Protein AF-A0A931IAN7-F1 (afdb_monomer_lite)

Structure (mmCIF, N/CA/C/O backbone):
data_AF-A0A931IAN7-F1
#
_entry.id   AF-A0A931IAN7-F1
#
loop_
_atom_site.group_PDB
_atom_site.id
_atom_site.type_symbol
_atom_site.label_atom_id
_atom_site.label_alt_id
_atom_site.label_comp_id
_atom_site.label_asym_id
_atom_site.label_entity_id
_atom_site.label_seq_id
_atom_site.pdbx_PDB_ins_code
_atom_site.Cartn_x
_atom_site.Cartn_y
_atom_site.Cartn_z
_atom_site.occupancy
_atom_site.B_iso_or_equiv
_atom_site.auth_seq_id
_atom_site.auth_comp_id
_atom_site.auth_asym_id
_atom_site.auth_atom_id
_atom_site.pdbx_PDB_model_num
ATOM 1 N N . MET A 1 1 ? 4.088 -56.437 26.116 1.00 38.12 1 MET A N 1
ATOM 2 C CA . MET A 1 1 ? 3.609 -55.792 24.876 1.00 38.12 1 MET A CA 1
ATOM 3 C C . MET A 1 1 ? 4.595 -56.151 23.783 1.00 38.12 1 MET A C 1
ATOM 5 O O . MET A 1 1 ? 5.766 -55.823 23.924 1.00 38.12 1 MET A O 1
ATOM 9 N N . ASP A 1 2 ? 4.159 -56.918 22.788 1.00 39.41 2 ASP A N 1
ATOM 10 C CA . ASP A 1 2 ? 5.023 -57.488 21.751 1.00 39.41 2 ASP A CA 1
ATOM 11 C C . ASP A 1 2 ? 5.712 -56.397 20.916 1.00 39.41 2 ASP A C 1
ATOM 13 O O . ASP A 1 2 ? 5.072 -55.697 20.133 1.00 39.41 2 ASP A O 1
ATOM 17 N N . ALA A 1 3 ? 7.038 -56.281 21.035 1.00 48.66 3 ALA A N 1
ATOM 18 C CA . ALA A 1 3 ? 7.864 -55.353 20.252 1.00 48.66 3 ALA A CA 1
ATOM 19 C C . ALA A 1 3 ? 7.876 -55.657 18.735 1.00 48.66 3 ALA A C 1
ATOM 21 O O . ALA A 1 3 ? 8.486 -54.931 17.957 1.00 48.66 3 ALA A O 1
ATOM 22 N N . THR A 1 4 ? 7.206 -56.726 18.295 1.00 55.69 4 THR A N 1
ATOM 23 C CA . THR A 1 4 ? 7.176 -57.201 16.904 1.00 55.69 4 THR A CA 1
ATOM 24 C C . THR A 1 4 ? 6.082 -56.548 16.053 1.00 55.69 4 THR A C 1
ATOM 26 O O . THR A 1 4 ? 6.232 -56.478 14.834 1.00 55.69 4 THR A O 1
ATOM 29 N N . ALA A 1 5 ? 5.008 -56.040 16.667 1.00 59.16 5 ALA A N 1
ATOM 30 C CA . ALA A 1 5 ? 3.898 -55.390 15.968 1.00 59.16 5 ALA A CA 1
ATOM 31 C C . ALA A 1 5 ? 4.254 -54.038 15.295 1.00 59.16 5 ALA A C 1
ATOM 33 O O . ALA A 1 5 ? 3.902 -53.867 14.125 1.00 59.16 5 ALA A O 1
ATOM 34 N N . PRO A 1 6 ? 4.968 -53.088 15.944 1.00 66.81 6 PRO A N 1
ATOM 35 C CA . PRO A 1 6 ? 5.274 -51.789 15.328 1.00 66.81 6 PRO A CA 1
ATOM 36 C C . PRO A 1 6 ? 6.268 -51.899 14.162 1.00 66.81 6 PRO A C 1
ATOM 38 O O . PRO A 1 6 ? 6.141 -51.189 13.166 1.00 66.81 6 PRO A O 1
ATOM 41 N N . THR A 1 7 ? 7.218 -52.834 14.235 1.00 75.12 7 THR A N 1
ATOM 42 C CA . THR A 1 7 ? 8.197 -53.077 13.165 1.00 75.12 7 THR A CA 1
ATOM 43 C C . THR A 1 7 ? 7.536 -53.610 11.894 1.00 75.12 7 THR A C 1
ATOM 45 O O . THR A 1 7 ? 7.884 -53.180 10.796 1.00 75.12 7 THR A O 1
ATOM 48 N N . GLN A 1 8 ? 6.535 -54.488 12.027 1.00 78.12 8 GLN A N 1
ATOM 49 C CA . GLN A 1 8 ? 5.804 -55.032 10.879 1.00 78.12 8 GLN A CA 1
ATOM 50 C C . GLN A 1 8 ? 4.958 -53.977 10.161 1.00 78.12 8 GLN A C 1
ATOM 52 O O . GLN A 1 8 ? 4.818 -54.034 8.936 1.00 78.12 8 GLN A O 1
ATOM 57 N N . ASP A 1 9 ? 4.378 -53.025 10.898 1.00 78.75 9 ASP A N 1
ATOM 58 C CA . ASP A 1 9 ? 3.605 -51.944 10.286 1.00 78.75 9 ASP A CA 1
ATOM 59 C C . ASP A 1 9 ? 4.519 -50.937 9.577 1.00 78.75 9 ASP A C 1
ATOM 61 O O . ASP A 1 9 ? 4.280 -50.595 8.416 1.00 78.75 9 ASP A O 1
ATOM 65 N N . LEU A 1 10 ? 5.647 -50.579 10.203 1.00 82.00 10 LEU A N 1
ATOM 66 C CA . LEU A 1 10 ? 6.686 -49.776 9.558 1.00 82.00 10 LEU A CA 1
ATOM 67 C C . LEU A 1 10 ? 7.197 -50.453 8.275 1.00 82.00 10 LEU A C 1
ATOM 69 O O . LEU A 1 10 ? 7.267 -49.813 7.226 1.00 82.00 10 LEU A O 1
ATOM 73 N N . ALA A 1 11 ? 7.481 -51.759 8.310 1.00 83.19 11 ALA A N 1
ATOM 74 C CA . ALA A 1 11 ? 7.941 -52.504 7.138 1.00 83.19 11 ALA A CA 1
ATOM 75 C C . ALA A 1 11 ? 6.946 -52.427 5.965 1.00 83.19 11 ALA A C 1
ATOM 77 O O . ALA A 1 11 ? 7.348 -52.247 4.810 1.00 83.19 11 ALA A O 1
ATOM 78 N N . LYS A 1 12 ? 5.637 -52.496 6.247 1.00 83.56 12 LYS A N 1
ATOM 79 C CA . LYS A 1 12 ? 4.585 -52.316 5.234 1.00 83.56 12 LYS A CA 1
ATOM 80 C C . LYS A 1 12 ? 4.605 -50.909 4.651 1.00 83.56 12 LYS A C 1
ATOM 82 O O . LYS A 1 12 ? 4.611 -50.775 3.425 1.00 83.56 12 LYS A O 1
ATOM 87 N N . GLN A 1 13 ? 4.654 -49.881 5.493 1.00 84.12 13 GLN A N 1
ATOM 88 C CA . GLN A 1 13 ? 4.658 -48.483 5.054 1.00 84.12 13 GLN A CA 1
ATOM 89 C C . GLN A 1 13 ? 5.879 -48.159 4.182 1.00 84.12 13 GLN A C 1
ATOM 91 O O . GLN A 1 13 ? 5.727 -47.614 3.086 1.00 84.12 13 GLN A O 1
ATOM 96 N N . LEU A 1 14 ? 7.071 -48.583 4.609 1.00 86.12 14 LEU A N 1
ATOM 97 C CA . LEU A 1 14 ? 8.309 -48.410 3.847 1.00 86.12 14 LEU A CA 1
ATOM 98 C C . LEU A 1 14 ? 8.272 -49.171 2.514 1.00 86.12 14 LEU A C 1
ATOM 100 O O . LEU A 1 14 ? 8.625 -48.626 1.470 1.00 86.12 14 LEU A O 1
ATOM 104 N N . SER A 1 15 ? 7.773 -50.412 2.502 1.00 83.75 15 SER A N 1
ATOM 105 C CA . SER A 1 15 ? 7.652 -51.178 1.253 1.00 83.75 15 SER A CA 1
ATOM 106 C C . SER A 1 15 ? 6.743 -50.482 0.226 1.00 83.75 15 SER A C 1
ATOM 108 O O . SER A 1 15 ? 7.036 -50.486 -0.971 1.00 83.75 15 SER A O 1
ATOM 110 N N . LEU A 1 16 ? 5.670 -49.823 0.679 1.00 83.25 16 LEU A N 1
ATOM 111 C CA . LEU A 1 16 ? 4.754 -49.069 -0.178 1.00 83.25 16 LEU A CA 1
ATOM 112 C C . LEU A 1 16 ? 5.367 -47.760 -0.685 1.00 83.25 16 LEU A C 1
ATOM 114 O O . LEU A 1 16 ? 5.160 -47.421 -1.855 1.00 83.25 16 LEU A O 1
ATOM 118 N N . SER A 1 17 ? 6.112 -47.035 0.154 1.00 84.06 17 SER A N 1
ATOM 119 C CA . SER A 1 17 ? 6.773 -45.790 -0.254 1.00 84.06 17 SER A CA 1
ATOM 120 C C . SER A 1 17 ? 7.857 -46.055 -1.302 1.00 84.06 17 SER A C 1
ATOM 122 O O . SER A 1 17 ? 7.890 -45.371 -2.326 1.00 84.06 17 SER A O 1
ATOM 124 N N . PHE A 1 18 ? 8.648 -47.119 -1.135 1.00 85.00 18 PHE A N 1
ATOM 125 C CA . PHE A 1 18 ? 9.625 -47.585 -2.124 1.00 85.00 18 PHE A CA 1
ATOM 126 C C . PHE A 1 18 ? 8.971 -47.961 -3.462 1.00 85.00 18 PHE A C 1
ATOM 128 O O . PHE A 1 18 ? 9.390 -47.498 -4.526 1.00 85.00 18 PHE A O 1
ATOM 135 N N . LEU A 1 19 ? 7.875 -48.725 -3.428 1.00 80.94 19 LEU A N 1
ATOM 136 C CA . LEU A 1 19 ? 7.131 -49.087 -4.640 1.00 80.94 19 LEU A CA 1
ATOM 137 C C . LEU A 1 19 ? 6.570 -47.866 -5.377 1.00 80.94 19 LEU A C 1
ATOM 139 O O . LEU A 1 19 ? 6.664 -47.787 -6.602 1.00 80.94 19 LEU A O 1
ATOM 143 N N . ARG A 1 20 ? 5.991 -46.910 -4.645 1.00 77.56 20 ARG A N 1
ATOM 144 C CA . ARG A 1 20 ? 5.424 -45.685 -5.226 1.00 77.56 20 ARG A CA 1
ATOM 145 C C . ARG A 1 20 ? 6.496 -44.758 -5.786 1.00 77.56 20 ARG A C 1
ATOM 147 O O . ARG A 1 20 ? 6.299 -44.215 -6.869 1.00 77.56 20 ARG A O 1
ATOM 154 N N . ALA A 1 21 ? 7.631 -44.612 -5.105 1.00 78.56 21 ALA A N 1
ATOM 155 C CA . ALA A 1 21 ? 8.746 -43.797 -5.583 1.00 78.56 21 ALA A CA 1
ATOM 156 C C . ALA A 1 21 ? 9.279 -44.282 -6.944 1.00 78.56 21 ALA A C 1
ATOM 158 O O . ALA A 1 21 ? 9.679 -43.463 -7.778 1.00 78.56 21 ALA A O 1
ATOM 159 N N . LYS A 1 22 ? 9.214 -45.598 -7.188 1.00 74.31 22 LYS A N 1
ATOM 160 C CA . LYS A 1 22 ? 9.666 -46.249 -8.423 1.00 74.31 22 LYS A CA 1
ATOM 161 C C . LYS A 1 22 ? 8.703 -46.105 -9.611 1.00 74.31 22 LYS A C 1
ATOM 163 O O . LYS A 1 22 ? 9.139 -46.193 -10.753 1.00 74.31 22 LYS A O 1
ATOM 168 N N . LEU A 1 23 ? 7.408 -45.876 -9.375 1.00 68.62 23 LEU A N 1
ATOM 169 C CA . LEU A 1 23 ? 6.391 -45.778 -10.438 1.00 68.62 23 LEU A CA 1
ATOM 170 C C . LEU A 1 23 ? 6.457 -44.474 -11.261 1.00 68.62 23 LEU A C 1
ATOM 172 O O . LEU A 1 23 ? 5.717 -44.344 -12.232 1.00 68.62 23 LEU A O 1
ATOM 176 N N . TYR A 1 24 ? 7.341 -43.536 -10.911 1.00 59.25 24 TYR A N 1
ATOM 177 C CA . TYR A 1 24 ? 7.546 -42.272 -11.625 1.00 59.25 24 TYR A CA 1
ATOM 178 C C . TYR A 1 24 ? 8.883 -42.287 -12.391 1.00 59.25 24 TYR A C 1
ATOM 180 O O . TYR A 1 24 ? 9.931 -42.060 -11.772 1.00 59.25 24 TYR A O 1
ATOM 188 N N . PRO A 1 25 ? 8.880 -42.560 -13.710 1.00 49.19 25 PRO A N 1
ATOM 189 C CA . PRO A 1 25 ? 10.096 -42.598 -14.510 1.00 49.19 25 PRO A CA 1
ATOM 190 C C . PRO A 1 25 ? 10.537 -41.183 -14.912 1.00 49.19 25 PRO A C 1
ATOM 192 O O . PRO A 1 25 ? 9.844 -40.506 -15.664 1.00 49.19 25 PRO A O 1
ATOM 195 N N . GLU A 1 26 ? 11.722 -40.770 -14.465 1.00 48.47 26 GLU A N 1
ATOM 196 C CA . GLU A 1 26 ? 12.564 -39.842 -15.226 1.00 48.47 26 GLU A CA 1
ATOM 197 C C . GLU A 1 26 ? 13.870 -40.548 -15.593 1.00 48.47 26 GLU A C 1
ATOM 199 O O . GLU A 1 26 ? 14.367 -41.418 -14.874 1.00 48.47 26 GLU A O 1
ATOM 204 N N . SER A 1 27 ? 14.370 -40.203 -16.772 1.00 41.12 27 SER A N 1
ATOM 205 C CA . SER A 1 27 ? 15.482 -40.826 -17.472 1.00 41.12 27 SER A CA 1
ATOM 206 C C . SER A 1 27 ? 16.838 -40.377 -16.923 1.00 41.12 27 SER A C 1
ATOM 208 O O . SER A 1 27 ? 17.509 -39.587 -17.575 1.00 41.12 27 SER A O 1
ATOM 210 N N . ASP A 1 28 ? 17.263 -40.866 -15.758 1.00 42.56 28 ASP A N 1
ATOM 211 C CA . ASP A 1 28 ? 18.702 -41.041 -15.504 1.00 42.56 28 ASP A CA 1
ATOM 212 C C . ASP A 1 28 ? 18.965 -41.982 -14.320 1.00 42.56 28 ASP A C 1
ATOM 214 O O . ASP A 1 28 ? 18.619 -41.708 -13.171 1.00 42.56 28 ASP A O 1
ATOM 218 N N . SER A 1 29 ? 19.597 -43.119 -14.593 1.00 44.75 29 SER A N 1
ATOM 219 C CA . SER A 1 29 ? 19.848 -44.211 -13.646 1.00 44.75 29 SER A CA 1
ATOM 220 C C . SER A 1 29 ? 21.086 -43.973 -12.767 1.00 44.75 29 SER A C 1
ATOM 222 O O . SER A 1 29 ? 21.827 -44.914 -12.486 1.00 44.75 29 SER A O 1
ATOM 224 N N . ARG A 1 30 ? 21.368 -42.719 -12.388 1.00 45.50 30 ARG A N 1
ATOM 225 C CA . ARG A 1 30 ? 22.630 -42.337 -11.721 1.00 45.50 30 ARG A CA 1
ATOM 226 C C . ARG A 1 30 ? 22.516 -41.749 -10.313 1.00 45.50 30 ARG A C 1
ATOM 228 O O . ARG A 1 30 ? 23.548 -41.407 -9.751 1.00 45.50 30 ARG A O 1
ATOM 235 N N . HIS A 1 31 ? 21.333 -41.678 -9.699 1.00 58.44 31 HIS A N 1
ATOM 236 C CA . HIS A 1 31 ? 21.216 -41.117 -8.344 1.00 58.44 31 HIS A CA 1
ATOM 237 C C . HIS A 1 31 ? 20.296 -41.937 -7.422 1.00 58.44 31 HIS A C 1
ATOM 239 O O . HIS A 1 31 ? 19.105 -41.645 -7.301 1.00 58.44 31 HIS A O 1
ATOM 245 N N . ASP A 1 32 ? 20.861 -42.912 -6.701 1.00 59.34 32 ASP A N 1
ATOM 246 C CA . ASP A 1 32 ? 20.179 -43.626 -5.601 1.00 59.34 32 ASP A CA 1
ATOM 247 C C . ASP A 1 32 ? 19.646 -42.659 -4.520 1.00 59.34 32 ASP A C 1
ATOM 249 O O . ASP A 1 32 ? 18.599 -42.904 -3.919 1.00 59.34 32 ASP A O 1
ATOM 253 N N . GLU A 1 33 ? 20.306 -41.510 -4.326 1.00 60.59 33 GLU A N 1
ATOM 254 C CA . GLU A 1 33 ? 19.880 -40.444 -3.404 1.00 60.59 33 GLU A CA 1
ATOM 255 C C . GLU A 1 33 ? 18.512 -39.846 -3.791 1.00 60.59 33 GLU A C 1
ATOM 257 O O . GLU A 1 33 ? 17.641 -39.6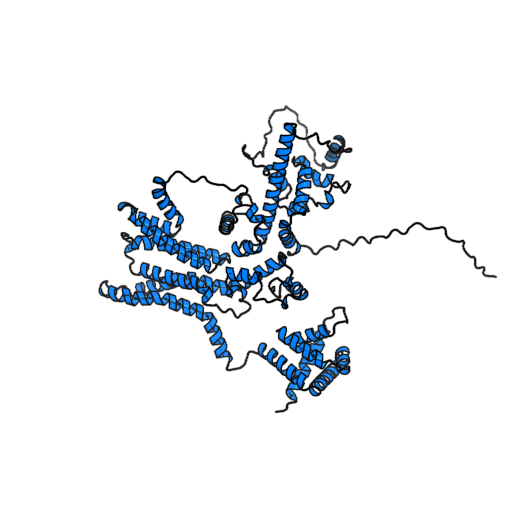30 -2.945 1.00 60.59 33 GLU A O 1
ATOM 262 N N . VAL A 1 34 ? 18.271 -39.640 -5.092 1.00 69.62 34 VAL A N 1
ATOM 263 C CA . VAL A 1 34 ? 17.024 -39.041 -5.602 1.00 69.62 34 VAL A CA 1
ATOM 264 C C . VAL A 1 34 ? 15.838 -39.984 -5.387 1.00 69.62 34 VAL A C 1
ATOM 266 O O . VAL A 1 34 ? 14.729 -39.540 -5.074 1.00 69.62 34 VAL A O 1
ATOM 269 N N . TYR A 1 35 ? 16.070 -41.292 -5.507 1.00 80.00 35 TYR A N 1
ATOM 270 C CA . TYR A 1 35 ? 15.060 -42.312 -5.246 1.00 80.00 35 TYR A CA 1
ATOM 271 C C . TYR A 1 35 ? 14.680 -42.381 -3.758 1.00 80.00 35 TYR A C 1
ATOM 273 O O . TYR A 1 35 ? 13.489 -42.340 -3.428 1.00 80.00 35 TYR A O 1
ATOM 281 N N . ARG A 1 36 ? 15.666 -42.428 -2.851 1.00 82.88 36 ARG A N 1
ATOM 282 C CA . ARG A 1 36 ? 15.417 -42.513 -1.400 1.00 82.88 36 ARG A CA 1
ATOM 283 C C . ARG A 1 36 ? 14.722 -41.264 -0.865 1.00 82.88 36 ARG A C 1
ATOM 285 O O . ARG A 1 36 ? 13.755 -41.391 -0.117 1.00 82.88 36 ARG A O 1
ATOM 292 N N . LEU A 1 37 ? 15.123 -40.074 -1.319 1.00 82.19 37 LEU A N 1
ATOM 293 C CA . LEU A 1 37 ? 14.473 -38.821 -0.925 1.00 82.19 37 LEU A CA 1
ATOM 294 C C . LEU A 1 37 ? 13.004 -38.780 -1.351 1.00 82.19 37 LEU A C 1
ATOM 296 O O . LEU A 1 37 ? 12.140 -38.294 -0.621 1.00 82.19 37 LEU A O 1
ATOM 300 N N . ARG A 1 38 ? 12.698 -39.309 -2.539 1.00 81.44 38 ARG A N 1
ATOM 301 C CA . ARG A 1 38 ? 11.323 -39.404 -3.032 1.00 81.44 38 ARG A CA 1
ATOM 302 C C . ARG A 1 38 ? 10.494 -40.364 -2.186 1.00 81.44 38 ARG A C 1
ATOM 304 O O . ARG A 1 38 ? 9.366 -40.029 -1.839 1.00 81.44 38 ARG A O 1
ATOM 311 N N . ALA A 1 39 ? 11.048 -41.523 -1.836 1.00 83.12 39 ALA A N 1
ATOM 312 C CA . ALA A 1 39 ? 10.390 -42.457 -0.927 1.00 83.12 39 ALA A CA 1
ATOM 313 C C . ALA A 1 39 ? 10.145 -41.825 0.454 1.00 83.12 39 ALA A C 1
ATOM 315 O O . ALA A 1 39 ? 9.067 -41.996 1.015 1.00 83.12 39 ALA A O 1
ATOM 316 N N . ALA A 1 40 ? 11.092 -41.034 0.964 1.00 84.69 40 ALA A N 1
ATOM 317 C CA . ALA A 1 40 ? 10.956 -40.340 2.241 1.00 84.69 40 ALA A CA 1
ATOM 318 C C . ALA A 1 40 ? 9.865 -39.253 2.212 1.00 84.69 40 ALA A C 1
ATOM 320 O O . ALA A 1 40 ? 9.052 -39.160 3.127 1.00 84.69 40 ALA A O 1
ATOM 321 N N . ARG A 1 41 ? 9.762 -38.489 1.116 1.00 82.00 41 ARG A N 1
ATOM 322 C CA . ARG A 1 41 ? 8.694 -37.490 0.902 1.00 82.00 41 ARG A CA 1
ATOM 323 C C . ARG A 1 41 ? 7.289 -38.080 0.783 1.00 82.00 41 ARG A C 1
ATOM 325 O O . ARG A 1 41 ? 6.313 -37.358 0.932 1.00 82.00 41 ARG A O 1
ATOM 332 N N . LEU A 1 42 ? 7.168 -39.376 0.500 1.00 82.25 42 LEU A N 1
ATOM 333 C CA . LEU A 1 42 ? 5.874 -40.063 0.520 1.00 82.25 42 LEU A CA 1
ATOM 334 C C . LEU A 1 42 ? 5.413 -40.413 1.942 1.00 82.25 42 LEU A C 1
ATOM 336 O O . LEU A 1 42 ? 4.265 -40.821 2.104 1.00 82.25 42 LEU A O 1
ATOM 340 N N . LEU A 1 43 ? 6.293 -40.278 2.940 1.00 79.75 43 LEU A N 1
ATOM 341 C CA . LEU A 1 43 ? 6.009 -40.563 4.347 1.00 79.75 43 LEU A CA 1
ATOM 342 C C . LEU A 1 43 ? 5.761 -39.297 5.175 1.00 79.75 43 LEU A C 1
ATOM 344 O O . LEU A 1 43 ? 5.145 -39.389 6.229 1.00 79.75 43 LEU A O 1
ATOM 348 N N . THR A 1 44 ? 6.229 -38.127 4.729 1.00 75.44 44 THR A N 1
ATOM 349 C CA . THR A 1 44 ? 6.076 -36.867 5.470 1.00 75.44 44 THR A CA 1
ATOM 350 C C . THR A 1 44 ? 6.021 -35.649 4.547 1.00 75.44 44 THR A C 1
ATOM 352 O O . THR A 1 44 ? 6.712 -35.591 3.529 1.00 75.44 44 THR A O 1
ATOM 355 N N . GLU A 1 45 ? 5.223 -34.647 4.929 1.00 60.19 45 GLU A N 1
ATOM 356 C CA . GLU A 1 45 ? 5.136 -33.353 4.237 1.00 60.19 45 GLU A CA 1
ATOM 357 C C . GLU A 1 45 ? 6.249 -32.366 4.641 1.00 60.19 45 GLU A C 1
ATOM 359 O O . GLU A 1 45 ? 6.435 -31.327 3.992 1.00 60.19 45 GLU A O 1
ATOM 364 N N . ASN A 1 46 ? 6.998 -32.683 5.704 1.00 73.38 46 ASN A N 1
ATOM 365 C CA . ASN A 1 46 ? 8.074 -31.856 6.234 1.00 73.38 46 ASN A CA 1
ATOM 366 C C . ASN A 1 46 ? 9.414 -32.221 5.574 1.00 73.38 46 ASN A C 1
ATOM 368 O O . ASN A 1 46 ? 9.985 -33.276 5.842 1.00 73.38 46 ASN A O 1
ATOM 372 N N . ASP A 1 47 ? 9.955 -31.326 4.738 1.00 73.56 47 ASP A N 1
ATOM 373 C CA . ASP A 1 47 ? 11.203 -31.565 3.992 1.00 73.56 47 ASP A CA 1
ATOM 374 C C . ASP A 1 47 ? 12.417 -31.851 4.904 1.00 73.56 47 ASP A C 1
ATOM 376 O O . ASP A 1 47 ? 13.320 -32.584 4.496 1.00 73.56 47 ASP A O 1
ATOM 380 N N . ARG A 1 48 ? 12.451 -31.321 6.139 1.00 73.12 48 ARG A N 1
ATOM 381 C CA . ARG A 1 48 ? 13.536 -31.613 7.098 1.00 73.12 48 ARG A CA 1
ATOM 382 C C . ARG A 1 48 ? 13.453 -33.051 7.604 1.00 73.12 48 ARG A C 1
ATOM 384 O O . ARG A 1 48 ? 14.465 -33.746 7.634 1.00 73.12 48 ARG A O 1
ATOM 391 N N . VAL A 1 49 ? 12.246 -33.508 7.935 1.00 79.31 49 VAL A N 1
ATOM 392 C CA . VAL A 1 49 ? 11.991 -34.890 8.369 1.00 79.31 49 VAL A CA 1
ATOM 393 C C . VAL A 1 49 ? 12.190 -35.855 7.198 1.00 79.31 49 VAL A C 1
ATOM 395 O O . VAL A 1 49 ? 12.811 -36.897 7.370 1.00 79.31 49 VAL A O 1
ATOM 398 N N . ALA A 1 50 ? 11.779 -35.481 5.982 1.00 79.06 50 ALA A N 1
ATOM 399 C CA . ALA A 1 50 ? 12.017 -36.279 4.780 1.00 79.06 50 ALA A CA 1
ATOM 400 C C . ALA A 1 50 ? 13.517 -36.475 4.503 1.00 79.06 50 ALA A C 1
ATOM 402 O O . ALA A 1 50 ? 13.929 -37.558 4.102 1.00 79.06 50 ALA A O 1
ATOM 403 N N . ARG A 1 51 ? 14.354 -35.454 4.735 1.00 78.88 51 ARG A N 1
ATOM 404 C CA . ARG A 1 51 ? 15.815 -35.589 4.626 1.00 78.88 51 ARG A CA 1
ATOM 405 C C . ARG A 1 51 ? 16.408 -36.460 5.733 1.00 78.88 51 ARG A C 1
ATOM 407 O O . ARG A 1 51 ? 17.268 -37.274 5.428 1.00 78.88 51 ARG A O 1
ATOM 414 N N . ALA A 1 52 ? 15.925 -36.350 6.971 1.00 84.19 52 ALA A N 1
ATOM 415 C CA . ALA A 1 52 ? 16.347 -37.248 8.049 1.00 84.19 52 ALA A CA 1
ATOM 416 C C . ALA A 1 52 ? 16.004 -38.714 7.725 1.00 84.19 52 ALA A C 1
ATOM 418 O O . ALA A 1 52 ? 16.862 -39.583 7.809 1.00 84.19 52 ALA A O 1
ATOM 419 N N . ILE A 1 53 ? 14.784 -38.974 7.242 1.00 86.25 53 ILE A N 1
ATOM 420 C CA . ILE A 1 53 ? 14.363 -40.309 6.794 1.00 86.25 53 ILE A CA 1
ATOM 421 C C . ILE A 1 53 ? 15.211 -40.791 5.604 1.00 86.25 53 ILE A C 1
ATOM 423 O O . ILE A 1 53 ? 15.529 -41.973 5.522 1.00 86.25 53 ILE A O 1
ATOM 427 N N . GLU A 1 54 ? 15.598 -39.908 4.678 1.00 88.75 54 GLU A N 1
ATOM 428 C CA . GLU A 1 54 ? 16.464 -40.274 3.548 1.00 88.75 54 GLU A CA 1
ATOM 429 C C . GLU A 1 54 ? 17.855 -40.737 3.992 1.00 88.75 54 GLU A C 1
ATOM 431 O O . GLU A 1 54 ? 18.358 -41.715 3.440 1.00 88.75 54 GLU A O 1
ATOM 436 N N . VAL A 1 55 ? 18.440 -40.094 5.006 1.00 86.94 55 VAL A N 1
ATOM 437 C CA . VAL A 1 55 ? 19.724 -40.510 5.595 1.00 86.94 55 VAL A CA 1
ATOM 438 C C . VAL A 1 55 ? 19.603 -41.903 6.214 1.00 86.94 55 VAL A C 1
ATOM 440 O O . VAL A 1 55 ? 20.408 -42.780 5.905 1.00 86.94 55 VAL A O 1
ATOM 443 N N . GLU A 1 56 ? 18.541 -42.146 6.986 1.00 88.88 56 GLU A N 1
ATOM 444 C CA . GLU A 1 56 ? 18.258 -43.462 7.578 1.00 88.88 56 GLU A CA 1
ATOM 445 C C . GLU A 1 56 ? 17.989 -44.536 6.508 1.00 88.88 56 GLU A C 1
ATOM 447 O O . GLU A 1 56 ? 18.405 -45.690 6.634 1.00 88.88 56 GLU A O 1
ATOM 452 N N . PHE A 1 57 ? 17.337 -44.177 5.395 1.00 87.88 57 PHE A N 1
ATOM 453 C CA . PHE A 1 57 ? 17.244 -45.063 4.233 1.00 87.88 57 PHE A CA 1
ATOM 454 C C . PHE A 1 57 ? 18.617 -45.325 3.630 1.00 87.88 57 PHE A C 1
ATOM 456 O O . PHE A 1 57 ? 18.893 -46.444 3.205 1.00 87.88 57 PHE A O 1
ATOM 463 N N . GLY A 1 58 ? 19.490 -44.325 3.587 1.00 83.06 58 GLY A N 1
ATOM 464 C CA . GLY A 1 58 ? 20.857 -44.503 3.130 1.00 83.06 58 GLY A CA 1
ATOM 465 C C . GLY A 1 58 ? 21.590 -45.580 3.908 1.00 83.06 58 GLY A C 1
ATOM 466 O O . GLY A 1 58 ? 22.167 -46.476 3.287 1.00 83.06 58 GLY A O 1
ATOM 467 N N . GLU A 1 59 ? 21.455 -45.562 5.232 1.00 83.56 59 GLU A N 1
ATOM 468 C CA . GLU A 1 59 ? 21.957 -46.631 6.083 1.00 83.56 59 GLU A CA 1
ATOM 469 C C . GLU A 1 59 ? 21.273 -47.954 5.754 1.00 83.56 59 GLU A C 1
ATOM 471 O O . GLU A 1 59 ? 21.969 -48.901 5.406 1.00 83.56 59 GLU A O 1
ATOM 476 N N . LEU A 1 60 ? 19.935 -48.033 5.749 1.00 83.94 60 LEU A N 1
ATOM 477 C CA . LEU A 1 60 ? 19.163 -49.260 5.477 1.00 83.94 60 LEU A CA 1
ATOM 478 C C . LEU A 1 60 ? 19.577 -49.977 4.171 1.00 83.94 60 LEU A C 1
ATOM 480 O O . LEU A 1 60 ? 19.645 -51.207 4.128 1.00 83.94 60 LEU A O 1
ATOM 484 N N . PHE A 1 61 ? 19.884 -49.216 3.117 1.00 82.44 61 PHE A N 1
ATOM 485 C CA . PHE A 1 61 ? 20.322 -49.737 1.816 1.00 82.44 61 PHE A CA 1
ATOM 486 C C . PHE A 1 61 ? 21.832 -50.024 1.733 1.00 82.44 61 PHE A C 1
ATOM 488 O O . PHE A 1 61 ? 22.279 -50.697 0.797 1.00 82.44 61 PHE A O 1
ATOM 495 N N . GLN A 1 62 ? 22.633 -49.550 2.689 1.00 82.00 62 GLN A N 1
ATOM 496 C CA . GLN A 1 62 ? 24.078 -49.760 2.718 1.00 82.00 62 GLN A CA 1
ATOM 497 C C . GLN A 1 62 ? 24.407 -51.249 2.897 1.00 82.00 62 GLN A C 1
ATOM 499 O O . GLN A 1 62 ? 23.957 -51.890 3.849 1.00 82.00 62 GLN A O 1
ATOM 504 N N . ASN A 1 63 ? 25.205 -51.802 1.978 1.00 70.00 63 ASN A N 1
ATOM 505 C CA . ASN A 1 63 ? 25.641 -53.207 1.946 1.00 70.00 63 ASN A CA 1
ATOM 506 C C . ASN A 1 63 ? 24.510 -54.256 1.864 1.00 70.00 63 ASN A C 1
ATOM 508 O O . ASN A 1 63 ? 24.758 -55.439 2.085 1.00 70.00 63 ASN A O 1
ATOM 512 N N . ASN A 1 64 ? 23.283 -53.858 1.505 1.00 80.94 64 ASN A N 1
ATOM 513 C CA . ASN A 1 64 ? 22.128 -54.755 1.423 1.00 80.94 64 ASN A CA 1
ATOM 514 C C . ASN A 1 64 ? 21.698 -54.999 -0.034 1.00 80.94 64 ASN A C 1
ATOM 516 O O . ASN A 1 64 ? 20.706 -54.459 -0.530 1.00 80.94 64 ASN A O 1
ATOM 520 N N . THR A 1 65 ? 22.475 -55.819 -0.746 1.00 76.50 65 THR A N 1
ATOM 521 C CA . THR A 1 65 ? 22.237 -56.159 -2.162 1.00 76.50 65 THR A CA 1
ATOM 522 C C . THR A 1 65 ? 20.893 -56.854 -2.387 1.00 76.50 65 THR A C 1
ATOM 524 O O . THR A 1 65 ? 20.256 -56.635 -3.419 1.00 76.50 65 THR A O 1
ATOM 527 N N . ALA A 1 66 ? 20.413 -57.626 -1.408 1.00 78.62 66 ALA A N 1
ATOM 528 C CA . ALA A 1 66 ? 19.103 -58.269 -1.452 1.00 78.62 66 ALA A CA 1
ATOM 529 C C . ALA A 1 66 ? 17.954 -57.244 -1.449 1.00 78.62 66 ALA A C 1
ATOM 531 O O . ALA A 1 66 ? 17.007 -57.382 -2.228 1.00 78.62 66 ALA A O 1
ATOM 532 N N . LEU A 1 67 ? 18.050 -56.184 -0.636 1.00 80.81 67 LEU A N 1
ATOM 533 C CA . LEU A 1 67 ? 17.053 -55.112 -0.602 1.00 80.81 67 LEU A CA 1
ATOM 534 C C . LEU A 1 67 ? 17.008 -54.349 -1.935 1.00 80.81 67 LEU A C 1
ATOM 536 O O . LEU A 1 67 ? 15.927 -54.198 -2.510 1.00 80.81 67 LEU A O 1
ATOM 540 N N . HIS A 1 68 ? 18.169 -53.976 -2.484 1.00 79.06 68 HIS A N 1
ATOM 541 C CA . HIS A 1 68 ? 18.283 -53.348 -3.811 1.00 79.06 68 HIS A CA 1
ATOM 542 C C . HIS A 1 68 ? 17.634 -54.191 -4.919 1.00 79.06 68 HIS A C 1
ATOM 544 O O . HIS A 1 68 ? 16.822 -53.697 -5.706 1.00 79.06 68 HIS A O 1
ATOM 550 N N . GLN A 1 69 ? 17.926 -55.493 -4.955 1.00 78.25 69 GLN A N 1
ATOM 551 C CA . GLN A 1 69 ? 17.339 -56.415 -5.932 1.00 78.25 69 GLN A CA 1
ATOM 552 C C . GLN A 1 69 ? 15.827 -56.593 -5.738 1.00 78.25 69 GLN A C 1
ATOM 554 O O . GLN A 1 69 ? 15.080 -56.657 -6.720 1.00 78.25 69 GLN A O 1
ATOM 559 N N . SER A 1 70 ? 15.351 -56.634 -4.492 1.00 79.81 70 SER A N 1
ATOM 560 C CA . SER A 1 70 ? 13.924 -56.778 -4.191 1.00 79.81 70 SER A CA 1
ATOM 561 C C . SER A 1 70 ? 13.112 -55.561 -4.651 1.00 79.81 70 SER A C 1
ATOM 563 O O . SER A 1 70 ? 12.087 -55.732 -5.308 1.00 79.81 70 SER A O 1
ATOM 565 N N . VAL A 1 71 ? 13.609 -54.335 -4.444 1.00 80.31 71 VAL A N 1
ATOM 566 C CA . VAL A 1 71 ? 12.995 -53.098 -4.964 1.00 80.31 71 VAL A CA 1
ATOM 567 C C . VAL A 1 71 ? 12.959 -53.118 -6.494 1.00 80.31 71 VAL A C 1
ATOM 569 O O . VAL A 1 71 ? 11.941 -52.787 -7.116 1.00 80.31 71 VAL A O 1
ATOM 572 N N . ASN A 1 72 ? 14.043 -53.569 -7.129 1.00 74.94 72 ASN A N 1
ATOM 573 C CA . ASN A 1 72 ? 14.150 -53.623 -8.585 1.00 74.94 72 ASN A CA 1
ATOM 574 C C . ASN A 1 72 ? 13.231 -54.671 -9.234 1.00 74.94 72 ASN A C 1
ATOM 576 O O . ASN A 1 72 ? 12.714 -54.426 -10.324 1.00 74.94 72 ASN A O 1
ATOM 580 N N . THR A 1 73 ? 12.914 -55.759 -8.536 1.00 74.31 73 THR A N 1
ATOM 581 C CA . THR A 1 73 ? 12.086 -56.864 -9.051 1.00 74.31 73 THR A CA 1
ATOM 582 C C . THR A 1 73 ? 10.617 -56.824 -8.602 1.00 74.31 73 THR A C 1
ATOM 584 O O . THR A 1 73 ? 9.804 -57.617 -9.081 1.00 74.31 73 THR A O 1
ATOM 587 N N . ALA A 1 74 ? 10.224 -55.875 -7.741 1.00 71.69 74 ALA A N 1
ATOM 588 C CA . ALA A 1 74 ? 8.883 -55.792 -7.146 1.00 71.69 74 ALA A CA 1
ATOM 589 C C . ALA A 1 74 ? 7.761 -55.260 -8.073 1.00 71.69 74 ALA A C 1
ATOM 591 O O . ALA A 1 74 ? 6.903 -54.477 -7.664 1.00 71.69 74 ALA A O 1
ATOM 592 N N . VAL A 1 75 ? 7.727 -55.714 -9.327 1.00 66.19 75 VAL A N 1
ATOM 593 C CA . VAL A 1 75 ? 6.641 -55.419 -10.281 1.00 66.19 75 VAL A CA 1
ATOM 594 C C . VAL A 1 75 ? 5.455 -56.382 -10.087 1.00 66.19 75 VAL A C 1
ATOM 596 O O . VAL A 1 75 ? 4.300 -55.982 -10.224 1.00 66.19 75 VAL A O 1
ATOM 599 N N . SER A 1 76 ? 5.714 -57.635 -9.688 1.00 72.62 76 SER A N 1
ATOM 600 C CA . SER A 1 76 ? 4.696 -58.683 -9.485 1.00 72.62 76 SER A CA 1
ATOM 601 C C . SER A 1 76 ? 4.217 -58.794 -8.027 1.00 72.62 76 SER A C 1
ATOM 603 O O . SER A 1 76 ? 4.917 -58.385 -7.099 1.00 72.62 76 SER A O 1
ATOM 605 N N . ARG A 1 77 ? 3.042 -59.407 -7.785 1.00 69.94 77 ARG A N 1
ATOM 606 C CA . ARG A 1 77 ? 2.540 -59.682 -6.415 1.00 69.94 77 ARG A CA 1
ATOM 607 C C . ARG A 1 77 ? 3.537 -60.501 -5.579 1.00 69.94 77 ARG A C 1
ATOM 609 O O . ARG A 1 77 ? 3.726 -60.202 -4.404 1.00 69.94 77 ARG A O 1
ATOM 616 N N . CYS A 1 78 ? 4.204 -61.483 -6.191 1.00 75.00 78 CYS A N 1
ATOM 617 C CA . CYS A 1 78 ? 5.261 -62.266 -5.543 1.00 75.00 78 CYS A CA 1
ATOM 618 C C . CYS A 1 78 ? 6.474 -61.387 -5.182 1.00 75.00 78 CYS A C 1
ATOM 620 O O . CYS A 1 78 ? 6.988 -61.478 -4.069 1.00 75.00 78 CYS A O 1
ATOM 622 N N . GLY A 1 79 ? 6.874 -60.470 -6.072 1.00 76.94 79 GLY A N 1
ATOM 623 C CA . GLY A 1 79 ? 7.958 -59.516 -5.821 1.00 76.94 79 GLY A CA 1
ATOM 624 C C . GLY A 1 79 ? 7.659 -58.528 -4.688 1.00 76.94 79 GLY A C 1
ATOM 625 O O . GLY A 1 79 ? 8.537 -58.244 -3.881 1.00 76.94 79 GLY A O 1
ATOM 626 N N . ARG A 1 80 ? 6.408 -58.063 -4.554 1.00 80.69 80 ARG A N 1
ATOM 627 C CA . ARG A 1 80 ? 5.994 -57.186 -3.439 1.00 80.69 80 ARG A CA 1
ATOM 628 C C . ARG A 1 80 ? 6.064 -57.883 -2.080 1.00 80.69 80 ARG A C 1
ATOM 630 O O . ARG A 1 80 ? 6.477 -57.264 -1.106 1.00 80.69 80 ARG A O 1
ATOM 637 N N . ARG A 1 81 ? 5.697 -59.168 -2.016 1.00 80.50 81 ARG A N 1
ATOM 638 C CA . ARG A 1 81 ? 5.816 -59.966 -0.786 1.00 80.50 81 ARG A CA 1
ATOM 639 C C . ARG A 1 81 ? 7.281 -60.170 -0.393 1.00 80.50 81 ARG A C 1
ATOM 641 O O . ARG A 1 81 ? 7.623 -59.956 0.762 1.00 80.50 81 ARG A O 1
ATOM 648 N N . LYS A 1 82 ? 8.146 -60.481 -1.366 1.00 82.88 82 LYS A N 1
ATOM 649 C CA . LYS A 1 82 ? 9.599 -60.576 -1.145 1.00 82.88 82 LYS A CA 1
ATOM 650 C C . LYS A 1 82 ? 10.202 -59.253 -0.666 1.00 82.88 82 LYS A C 1
ATOM 652 O O . LYS A 1 82 ? 11.017 -59.268 0.244 1.00 82.88 82 LYS A O 1
ATOM 657 N N . LEU A 1 83 ? 9.776 -58.117 -1.228 1.00 84.81 83 LEU A N 1
ATOM 658 C CA . LEU A 1 83 ? 10.206 -56.791 -0.772 1.00 84.81 83 LEU A CA 1
ATOM 659 C C . LEU A 1 83 ? 9.818 -56.542 0.691 1.00 84.81 83 LEU A C 1
ATOM 661 O O . LEU A 1 83 ? 10.658 -56.108 1.469 1.00 84.81 83 LEU A O 1
ATOM 665 N N . LEU A 1 84 ? 8.576 -56.847 1.077 1.00 86.38 84 LEU A N 1
ATOM 666 C CA . LEU A 1 84 ? 8.124 -56.702 2.462 1.00 86.38 84 LEU A CA 1
ATOM 667 C C . LEU A 1 84 ? 8.949 -57.567 3.428 1.00 86.38 84 LEU A C 1
ATOM 669 O O . LEU A 1 84 ? 9.390 -57.074 4.461 1.00 86.38 84 LEU A O 1
ATOM 673 N N . GLU A 1 85 ? 9.188 -58.832 3.077 1.00 83.94 85 GLU A N 1
ATOM 674 C CA . GLU A 1 85 ? 10.000 -59.757 3.881 1.00 83.94 85 GLU A CA 1
ATOM 675 C C . GLU A 1 85 ? 11.465 -59.291 3.986 1.00 83.94 85 GLU A C 1
ATOM 677 O O . GLU A 1 85 ? 12.067 -59.382 5.056 1.00 83.94 85 GLU A O 1
ATOM 682 N N . CYS A 1 86 ? 12.035 -58.741 2.908 1.00 85.00 86 CYS A N 1
ATOM 683 C CA . CYS A 1 86 ? 13.376 -58.153 2.915 1.00 85.00 86 CYS A CA 1
ATOM 684 C C . CYS A 1 86 ? 13.456 -56.886 3.776 1.00 85.00 86 CYS A C 1
ATOM 686 O O . CYS A 1 86 ? 14.427 -56.729 4.513 1.00 85.00 86 CYS A O 1
ATOM 688 N N . VAL A 1 87 ? 12.458 -55.998 3.712 1.00 85.38 87 VAL A N 1
ATOM 689 C CA . VAL A 1 87 ? 12.404 -54.782 4.540 1.00 85.38 87 VAL A CA 1
ATOM 690 C C . VAL A 1 87 ? 12.245 -55.143 6.019 1.00 85.38 87 VAL A C 1
ATOM 692 O O . VAL A 1 87 ? 13.008 -54.636 6.833 1.00 85.38 87 VAL A O 1
ATOM 695 N N . ASP A 1 88 ? 11.332 -56.057 6.368 1.00 86.50 88 ASP A N 1
ATOM 696 C CA . ASP A 1 88 ? 11.134 -56.502 7.759 1.00 86.50 88 ASP A CA 1
ATOM 697 C C . ASP A 1 88 ? 12.409 -57.131 8.334 1.00 86.50 88 ASP A C 1
ATOM 699 O O . ASP A 1 88 ? 12.828 -56.789 9.438 1.00 86.50 88 ASP A O 1
ATOM 703 N N . ARG A 1 89 ? 13.088 -57.990 7.559 1.00 84.81 89 ARG A N 1
ATOM 704 C CA . ARG A 1 89 ? 14.376 -58.569 7.966 1.00 84.81 89 ARG A CA 1
ATOM 705 C C . ARG A 1 89 ? 15.447 -57.494 8.161 1.00 84.81 89 ARG A C 1
ATOM 707 O O . ARG A 1 89 ? 16.107 -57.481 9.191 1.00 84.81 89 ARG A O 1
ATOM 714 N N . SER A 1 90 ? 15.556 -56.548 7.228 1.00 84.50 90 SER A N 1
ATOM 715 C CA . SER A 1 90 ? 16.554 -55.468 7.294 1.00 84.50 90 SER A CA 1
ATOM 716 C C . SER A 1 90 ? 16.338 -54.533 8.490 1.00 84.50 90 SER A C 1
ATOM 718 O O . SER A 1 90 ? 17.307 -54.046 9.067 1.00 84.50 90 SER A O 1
ATOM 720 N N . LEU A 1 91 ? 15.081 -54.296 8.881 1.00 84.94 91 LEU A N 1
ATOM 721 C CA . LEU A 1 91 ? 14.740 -53.523 10.079 1.00 84.94 91 LEU A CA 1
ATOM 722 C C . LEU A 1 91 ? 15.076 -54.285 11.370 1.00 84.94 91 LEU A C 1
ATOM 724 O O . LEU A 1 91 ? 15.528 -53.671 12.333 1.00 84.94 91 LEU A O 1
ATOM 728 N N . ARG A 1 92 ? 14.901 -55.614 11.395 1.00 83.00 92 ARG A N 1
ATOM 729 C CA . ARG A 1 92 ? 15.295 -56.453 12.544 1.00 83.00 92 ARG A CA 1
ATOM 730 C C . ARG A 1 92 ? 16.809 -56.536 12.712 1.00 83.00 92 ARG A C 1
ATOM 732 O O . ARG A 1 92 ? 17.288 -56.494 13.841 1.00 83.00 92 ARG A O 1
ATOM 739 N N . ASP A 1 93 ? 17.546 -56.611 11.607 1.00 84.56 93 ASP A N 1
ATOM 740 C CA . ASP A 1 93 ? 19.011 -56.686 11.617 1.00 84.56 93 ASP A CA 1
ATOM 741 C C . ASP A 1 93 ? 19.660 -55.364 12.079 1.00 84.56 93 ASP A C 1
ATOM 743 O O . ASP A 1 93 ? 20.817 -55.354 12.501 1.00 84.56 93 ASP A O 1
ATOM 747 N N . ARG A 1 94 ? 18.927 -54.238 12.024 1.00 85.06 94 ARG A N 1
ATOM 748 C CA . ARG A 1 94 ? 19.402 -52.899 12.418 1.00 85.06 94 ARG A CA 1
ATOM 749 C C . ARG A 1 94 ? 18.432 -52.195 13.374 1.00 85.06 94 ARG A C 1
ATOM 751 O O . ARG A 1 94 ? 17.662 -51.326 12.953 1.00 85.06 94 ARG A O 1
ATOM 758 N N . PRO A 1 95 ? 18.498 -52.503 14.681 1.00 80.56 95 PRO A N 1
ATOM 759 C CA . PRO A 1 95 ? 17.546 -51.979 15.660 1.00 80.56 95 PRO A CA 1
ATOM 760 C C . PRO A 1 95 ? 17.624 -50.453 15.830 1.00 80.56 95 PRO A C 1
ATOM 762 O O . PRO A 1 95 ? 16.598 -49.822 16.069 1.00 80.56 95 PRO A O 1
ATOM 765 N N . HIS A 1 96 ? 18.804 -49.843 15.660 1.00 81.00 96 HIS A N 1
ATOM 766 C CA . HIS A 1 96 ? 18.986 -48.390 15.788 1.00 81.00 96 HIS A CA 1
ATOM 767 C C . HIS A 1 96 ? 18.314 -47.609 14.650 1.00 81.00 96 HIS A C 1
ATOM 769 O O . HIS A 1 96 ? 17.500 -46.731 14.922 1.00 81.00 96 HIS A O 1
ATOM 775 N N . THR A 1 97 ? 18.560 -47.994 13.394 1.00 83.81 97 THR A N 1
ATOM 776 C CA . THR A 1 97 ? 17.883 -47.429 12.213 1.00 83.81 97 THR A CA 1
ATOM 777 C C . THR A 1 97 ? 16.370 -47.667 12.286 1.00 83.81 97 THR A C 1
ATOM 779 O O . THR A 1 97 ? 15.577 -46.790 11.956 1.00 83.81 97 THR A O 1
ATOM 782 N N . CYS A 1 98 ? 15.932 -48.836 12.778 1.00 82.44 98 CYS A N 1
ATOM 783 C CA . CYS A 1 98 ? 14.511 -49.108 12.997 1.00 82.44 98 CYS A CA 1
ATOM 784 C C . CYS A 1 98 ? 13.893 -48.161 14.038 1.00 82.44 98 CYS A C 1
ATOM 786 O O . CYS A 1 98 ? 12.797 -47.654 13.813 1.00 82.44 98 CYS A O 1
ATOM 788 N N . ALA A 1 99 ? 14.572 -47.904 15.159 1.00 80.81 99 ALA A N 1
ATOM 789 C CA . ALA A 1 99 ? 14.090 -46.988 16.192 1.00 80.81 99 ALA A CA 1
ATOM 790 C C . ALA A 1 99 ? 14.046 -45.531 15.699 1.00 80.81 99 ALA A C 1
ATOM 792 O O . ALA A 1 99 ? 13.058 -44.838 15.942 1.00 80.81 99 ALA A O 1
ATOM 793 N N . ALA A 1 100 ? 15.065 -45.087 14.956 1.00 82.62 100 ALA A N 1
ATOM 794 C CA . ALA A 1 100 ? 15.103 -43.762 14.340 1.00 82.62 100 ALA A CA 1
ATOM 795 C C . ALA A 1 100 ? 13.987 -43.586 13.300 1.00 82.62 100 ALA A C 1
ATOM 797 O O . ALA A 1 100 ? 13.235 -42.614 13.357 1.00 82.62 100 ALA A O 1
ATOM 798 N N . LEU A 1 101 ? 13.801 -44.559 12.401 1.00 84.06 101 LEU A N 1
ATOM 799 C CA . LEU A 1 101 ? 12.711 -44.538 11.426 1.00 84.06 101 LEU A CA 1
ATOM 800 C C . LEU A 1 101 ? 11.337 -44.594 12.096 1.00 84.06 101 LEU A C 1
ATOM 802 O O . LEU A 1 101 ? 10.444 -43.875 11.658 1.00 84.06 101 LEU A O 1
ATOM 806 N N . LEU A 1 102 ? 11.155 -45.380 13.161 1.00 83.69 102 LEU A N 1
ATOM 807 C CA . LEU A 1 102 ? 9.917 -45.376 13.947 1.00 83.69 102 LEU A CA 1
ATOM 808 C C . LEU A 1 102 ? 9.654 -43.996 14.557 1.00 83.69 102 LEU A C 1
ATOM 810 O O . LEU A 1 102 ? 8.553 -43.488 14.398 1.00 83.69 102 LEU A O 1
ATOM 814 N N . ALA A 1 103 ? 10.649 -43.355 15.174 1.00 80.88 103 ALA A N 1
ATOM 815 C CA . ALA A 1 103 ? 10.486 -42.024 15.759 1.00 80.88 103 ALA A CA 1
ATOM 816 C C . ALA A 1 103 ? 10.171 -40.952 14.698 1.00 80.88 103 ALA A C 1
ATOM 818 O O . ALA A 1 103 ? 9.262 -40.141 14.877 1.00 80.88 103 ALA A O 1
ATOM 819 N N . LEU A 1 104 ? 10.878 -40.974 13.565 1.00 81.31 104 LEU A N 1
ATOM 820 C CA . LEU A 1 104 ? 10.693 -40.015 12.472 1.00 81.31 104 LEU A CA 1
ATOM 821 C C . LEU A 1 104 ? 9.356 -40.206 11.744 1.00 81.31 104 LEU A C 1
ATOM 823 O O . LEU A 1 104 ? 8.727 -39.227 11.349 1.00 81.31 104 LEU A O 1
ATOM 827 N N . THR A 1 105 ? 8.904 -41.451 11.575 1.00 76.12 105 THR A N 1
ATOM 828 C CA . THR A 1 105 ? 7.622 -41.752 10.918 1.00 76.12 105 THR A CA 1
ATOM 829 C C . THR A 1 105 ? 6.433 -41.615 11.864 1.00 76.12 105 THR A C 1
ATOM 831 O O . THR A 1 105 ? 5.391 -41.147 11.424 1.00 76.12 105 THR A O 1
ATOM 834 N N . GLN A 1 106 ? 6.575 -41.913 13.160 1.00 70.31 106 GLN A N 1
ATOM 835 C CA . GLN A 1 106 ? 5.545 -41.621 14.165 1.00 70.31 106 GLN A CA 1
ATOM 836 C C . GLN A 1 106 ? 5.369 -40.115 14.357 1.00 70.31 106 GLN A C 1
ATOM 838 O O . GLN A 1 106 ? 4.242 -39.642 14.307 1.00 70.31 106 GLN A O 1
ATOM 843 N N . SER A 1 107 ? 6.458 -39.342 14.446 1.00 56.59 107 SER A N 1
ATOM 844 C CA . SER A 1 107 ? 6.374 -37.874 14.468 1.00 56.59 107 SER A CA 1
ATOM 845 C C . SER A 1 107 ? 5.757 -37.304 13.184 1.00 56.59 107 SER A C 1
ATOM 847 O O . SER A 1 107 ? 5.068 -36.292 13.247 1.00 56.59 107 SER A O 1
ATOM 849 N N . ALA A 1 108 ? 5.973 -37.940 12.027 1.00 50.00 108 ALA A N 1
ATOM 850 C CA . ALA A 1 108 ? 5.324 -37.554 10.774 1.00 50.00 108 ALA A CA 1
ATOM 851 C C . ALA A 1 108 ? 3.837 -37.954 10.703 1.00 50.00 108 ALA A C 1
ATOM 853 O O . ALA A 1 108 ? 3.074 -37.322 9.976 1.00 50.00 108 ALA A O 1
ATOM 854 N N . LEU A 1 109 ? 3.429 -38.996 11.436 1.00 45.16 109 LEU A N 1
ATOM 855 C CA . LEU A 1 109 ? 2.039 -39.440 11.549 1.00 45.16 109 LEU A CA 1
ATOM 856 C C . LEU A 1 109 ? 1.259 -38.630 12.592 1.00 45.16 109 LEU A C 1
ATOM 858 O O . LEU A 1 109 ? 0.074 -38.396 12.370 1.00 45.16 109 LEU A O 1
ATOM 862 N N . ASP A 1 110 ? 1.901 -38.146 13.657 1.00 44.00 110 ASP A N 1
ATOM 863 C CA . ASP A 1 110 ? 1.293 -37.223 14.629 1.00 44.00 110 ASP A CA 1
ATOM 864 C C . ASP A 1 110 ? 0.983 -35.850 14.007 1.00 44.00 110 ASP A C 1
ATOM 866 O O . ASP A 1 110 ? -0.046 -35.261 14.327 1.00 44.00 110 ASP A O 1
ATOM 870 N N . ASP A 1 111 ? 1.773 -35.389 13.028 1.00 44.19 111 ASP A N 1
ATOM 871 C CA . ASP A 1 111 ? 1.438 -34.210 12.203 1.00 44.19 111 ASP A CA 1
ATOM 872 C C . ASP A 1 111 ? 0.231 -34.460 11.260 1.00 44.19 111 ASP A C 1
ATOM 874 O O . ASP A 1 111 ? -0.349 -33.521 10.717 1.00 44.19 111 ASP A O 1
ATOM 878 N N . GLY A 1 112 ? -0.165 -35.724 11.046 1.00 43.38 112 GLY A N 1
ATOM 879 C CA . GLY A 1 112 ? -1.253 -36.132 10.142 1.00 43.38 112 GLY A CA 1
ATOM 880 C C . GLY A 1 112 ? -2.487 -36.745 10.820 1.00 43.38 112 GLY A C 1
ATOM 881 O O . GLY A 1 112 ? -3.495 -36.984 10.150 1.00 43.38 112 GLY A O 1
ATOM 882 N N . ARG A 1 113 ? -2.437 -37.009 12.131 1.00 35.59 113 ARG A N 1
ATOM 883 C CA . ARG A 1 113 ? -3.528 -37.576 12.941 1.00 35.59 113 ARG A CA 1
ATOM 884 C C . ARG A 1 113 ? -3.735 -36.759 14.218 1.00 35.59 113 ARG A C 1
ATOM 886 O O . ARG A 1 113 ? -3.740 -37.278 15.329 1.00 35.59 113 ARG A O 1
ATOM 893 N N . GLU A 1 114 ? -4.012 -35.470 14.051 1.00 35.84 114 GLU A N 1
ATOM 894 C CA . GLU A 1 114 ? -4.791 -34.747 15.054 1.00 35.84 114 GLU A CA 1
ATOM 895 C C . GLU A 1 114 ? -6.213 -35.325 15.098 1.00 35.84 114 GLU A C 1
ATOM 897 O O . GLU A 1 114 ? -7.043 -35.071 14.224 1.00 35.84 114 GLU A O 1
ATOM 902 N N . GLY A 1 115 ? -6.475 -36.128 16.128 1.00 33.03 115 GLY A N 1
ATOM 903 C CA . GLY A 1 115 ? -7.819 -36.526 16.527 1.00 33.03 115 GLY A CA 1
ATOM 904 C C . GLY A 1 115 ? -7.865 -37.856 17.271 1.00 33.03 115 GLY A C 1
ATOM 905 O O . GLY A 1 115 ? -8.139 -38.871 16.641 1.00 33.03 115 GLY A O 1
ATOM 906 N N . ASP A 1 116 ? -7.670 -37.840 18.596 1.00 31.64 116 ASP A N 1
ATOM 907 C CA . ASP A 1 116 ? -8.780 -38.191 19.496 1.00 31.64 116 ASP A CA 1
ATOM 908 C C . ASP A 1 116 ? -8.587 -37.701 20.952 1.00 31.64 116 ASP A C 1
ATOM 910 O O . ASP A 1 116 ? -7.512 -37.812 21.538 1.00 31.64 116 ASP A O 1
ATOM 914 N N . GLY A 1 117 ? -9.671 -37.132 21.486 1.00 34.47 117 GLY A N 1
ATOM 915 C CA . GLY A 1 117 ? -10.066 -36.957 22.892 1.00 34.47 117 GLY A CA 1
ATOM 916 C C . GLY A 1 117 ? -9.055 -36.540 23.969 1.00 34.47 117 GLY A C 1
ATOM 917 O O . GLY A 1 117 ? -8.527 -37.399 24.665 1.00 34.47 117 GLY A O 1
ATOM 918 N N . ASN A 1 118 ? -8.916 -35.223 24.201 1.00 35.12 118 ASN A N 1
ATOM 919 C CA . ASN A 1 118 ? -8.765 -34.536 25.517 1.00 35.12 118 ASN A CA 1
ATOM 920 C C . ASN A 1 118 ? -7.685 -33.444 25.590 1.00 35.12 118 ASN A C 1
ATOM 922 O O . ASN A 1 118 ? -7.765 -32.578 26.457 1.00 35.12 118 ASN A O 1
ATOM 926 N N . VAL A 1 119 ? -6.717 -33.400 24.671 1.00 39.25 119 VAL A N 1
ATOM 927 C CA . VAL A 1 119 ? -5.734 -32.287 24.602 1.00 39.25 119 VAL A CA 1
ATOM 928 C C . VAL A 1 119 ? -6.096 -31.267 23.508 1.00 39.25 119 VAL A C 1
ATOM 930 O O . VAL A 1 119 ? -5.672 -30.112 23.560 1.00 39.25 119 VAL A O 1
ATOM 933 N N . ALA A 1 120 ? -6.955 -31.654 22.559 1.00 37.88 120 ALA A N 1
ATOM 934 C CA . ALA A 1 120 ? -7.415 -30.797 21.467 1.00 37.88 120 ALA A CA 1
ATOM 935 C C . ALA A 1 120 ? -8.338 -29.659 21.930 1.00 37.88 120 ALA A C 1
ATOM 937 O O . ALA A 1 120 ? -8.226 -28.567 21.390 1.00 37.88 120 ALA A O 1
ATOM 938 N N . GLU A 1 121 ? -9.179 -29.849 22.954 1.00 39.06 121 GLU A N 1
ATOM 939 C CA . GLU A 1 121 ? -10.049 -28.765 23.443 1.00 39.06 121 GLU A CA 1
ATOM 940 C C . GLU A 1 121 ? -9.247 -27.600 24.030 1.00 39.06 121 GLU A C 1
ATOM 942 O O . GLU A 1 121 ? -9.592 -26.444 23.798 1.00 39.06 121 GLU A O 1
ATOM 947 N N . SER A 1 122 ? -8.138 -27.867 24.728 1.00 41.16 122 SER A N 1
ATOM 948 C CA . SER A 1 122 ? -7.320 -26.792 25.302 1.00 41.16 122 SER A CA 1
ATOM 949 C C . SER A 1 122 ? -6.489 -26.065 24.242 1.00 41.16 122 SER A C 1
ATOM 951 O O . SER A 1 122 ? -6.347 -24.847 24.331 1.00 41.16 122 SER A O 1
ATOM 953 N N . ARG A 1 123 ? -6.002 -26.762 23.200 1.00 44.00 123 ARG A N 1
ATOM 954 C CA . ARG A 1 123 ? -5.287 -26.141 22.069 1.00 44.00 123 ARG A CA 1
ATOM 955 C C . ARG A 1 123 ? -6.221 -25.418 21.105 1.00 44.00 123 ARG A C 1
ATOM 957 O O . ARG A 1 123 ? -5.934 -24.274 20.776 1.00 44.00 123 ARG A O 1
ATOM 964 N N . SER A 1 124 ? -7.368 -25.992 20.741 1.00 49.97 124 SER A N 1
ATOM 965 C CA . SER A 1 124 ? -8.360 -25.325 19.890 1.00 49.97 124 SER A CA 1
ATOM 966 C C . SER A 1 124 ? -8.976 -24.124 20.596 1.00 49.97 124 SER A C 1
ATOM 968 O O . SER A 1 124 ? -9.198 -23.095 19.962 1.00 49.97 124 SER A O 1
ATOM 970 N N . PHE A 1 125 ? -9.215 -24.218 21.911 1.00 44.94 125 PHE A N 1
ATOM 971 C CA . PHE A 1 125 ? -9.648 -23.080 22.711 1.00 44.94 125 PHE A CA 1
ATOM 972 C C . PHE A 1 125 ? -8.538 -22.043 22.833 1.00 44.94 125 PHE A C 1
ATOM 974 O O . PHE A 1 125 ? -8.812 -20.882 22.583 1.00 44.94 125 PHE A O 1
ATOM 981 N N . ALA A 1 126 ? -7.288 -22.415 23.126 1.00 46.19 126 ALA A N 1
ATOM 982 C CA . ALA A 1 126 ? -6.173 -21.466 23.207 1.00 46.19 126 ALA A CA 1
ATOM 983 C C . ALA A 1 126 ? -5.844 -20.799 21.858 1.00 46.19 126 ALA A C 1
ATOM 985 O O . ALA A 1 126 ? -5.466 -19.628 21.830 1.00 46.19 126 ALA A O 1
ATOM 986 N N . GLU A 1 127 ? -6.014 -21.496 20.736 1.00 49.12 127 GLU A N 1
ATOM 987 C CA . GLU A 1 127 ? -5.853 -20.962 19.379 1.00 49.12 127 GLU A CA 1
ATOM 988 C C . GLU A 1 127 ? -7.031 -20.085 18.961 1.00 49.12 127 GLU A C 1
ATOM 990 O O . GLU A 1 127 ? -6.830 -19.010 18.389 1.00 49.12 127 GLU A O 1
ATOM 995 N N . TRP A 1 128 ? -8.258 -20.488 19.298 1.00 52.72 128 TRP A N 1
ATOM 996 C CA . TRP A 1 128 ? -9.450 -19.651 19.174 1.00 52.72 128 TRP A CA 1
ATOM 997 C C . TRP A 1 128 ? -9.327 -18.387 20.037 1.00 52.72 128 TRP A C 1
ATOM 999 O O . TRP A 1 128 ? -9.602 -17.286 19.558 1.00 52.72 128 TRP A O 1
ATOM 1009 N N . LEU A 1 129 ? -8.815 -18.517 21.264 1.00 49.94 129 LEU A N 1
ATOM 1010 C CA . LEU A 1 129 ? -8.543 -17.413 22.176 1.00 49.94 129 LEU A CA 1
ATOM 1011 C C . LEU A 1 129 ? -7.457 -16.515 21.582 1.00 49.94 129 LEU A C 1
ATOM 1013 O O . LEU A 1 129 ? -7.710 -15.334 21.413 1.00 49.94 129 LEU A O 1
ATOM 1017 N N . ARG A 1 130 ? -6.304 -17.040 21.140 1.00 55.88 130 ARG A N 1
ATOM 1018 C CA . ARG A 1 130 ? -5.230 -16.252 20.487 1.00 55.88 130 ARG A CA 1
ATOM 1019 C C . ARG A 1 130 ? -5.712 -15.482 19.263 1.00 55.88 130 ARG A C 1
ATOM 1021 O O . ARG A 1 130 ? -5.307 -14.336 19.075 1.00 55.88 130 ARG A O 1
ATOM 1028 N N . ARG A 1 131 ? -6.570 -16.085 18.438 1.00 61.47 131 ARG A N 1
ATOM 1029 C CA . ARG A 1 131 ? -7.166 -15.428 17.262 1.00 61.47 131 ARG A CA 1
ATOM 1030 C C . ARG A 1 131 ? -8.111 -14.295 17.656 1.00 61.47 131 ARG A C 1
ATOM 1032 O O . ARG A 1 131 ? -8.127 -13.259 16.995 1.00 61.47 131 ARG A O 1
ATOM 1039 N N . ASN A 1 132 ? -8.845 -14.466 18.752 1.00 68.94 132 ASN A N 1
ATOM 1040 C CA . ASN A 1 132 ? -9.805 -13.485 19.248 1.00 68.94 132 ASN A CA 1
ATOM 1041 C C . ASN A 1 132 ? -9.230 -12.520 20.292 1.00 68.94 132 ASN A C 1
ATOM 1043 O O . ASN A 1 132 ? -9.889 -11.534 20.592 1.00 68.94 132 ASN A O 1
ATOM 1047 N N . VAL A 1 133 ? -8.012 -12.723 20.803 1.00 75.00 133 VAL A N 1
ATOM 1048 C CA . VAL A 1 133 ? -7.373 -11.848 21.805 1.00 75.00 133 VAL A CA 1
ATOM 1049 C C . VAL A 1 133 ? -7.240 -10.430 21.270 1.00 75.00 133 VAL A C 1
ATOM 1051 O O . VAL A 1 133 ? -7.570 -9.487 21.975 1.00 75.00 133 VAL A O 1
ATOM 1054 N N . ALA A 1 134 ? -6.848 -10.260 20.005 1.00 71.69 134 ALA A N 1
ATOM 1055 C CA . ALA A 1 134 ? -6.783 -8.940 19.381 1.00 71.69 134 ALA A CA 1
ATOM 1056 C C . ALA A 1 134 ? -8.153 -8.241 19.336 1.00 71.69 134 ALA A C 1
ATOM 1058 O O . ALA A 1 134 ? -8.249 -7.046 19.614 1.00 71.69 134 ALA A O 1
ATOM 1059 N N . LEU A 1 135 ? -9.213 -8.990 19.012 1.00 77.56 135 LEU A N 1
ATOM 1060 C CA . LEU A 1 135 ? -10.582 -8.479 19.014 1.00 77.56 135 LEU A CA 1
ATOM 1061 C C . LEU A 1 135 ? -11.054 -8.181 20.440 1.00 77.56 135 LEU A C 1
ATOM 1063 O O . LEU A 1 135 ? -11.609 -7.117 20.669 1.00 77.56 135 LEU A O 1
ATOM 1067 N N . GLY A 1 136 ? -10.791 -9.065 21.401 1.00 81.19 136 GLY A N 1
ATOM 1068 C CA . GLY A 1 136 ? -11.139 -8.887 22.809 1.00 81.19 136 GLY A CA 1
ATOM 1069 C C . GLY A 1 136 ? -10.435 -7.685 23.435 1.00 81.19 136 GLY A C 1
ATOM 1070 O O . GLY A 1 136 ? -11.090 -6.859 24.060 1.00 81.19 136 GLY A O 1
ATOM 1071 N N . MET A 1 137 ? -9.131 -7.523 23.191 1.00 80.88 137 MET A N 1
ATOM 1072 C CA . MET A 1 137 ? -8.373 -6.338 23.602 1.00 80.88 137 MET A CA 1
ATOM 1073 C C . MET A 1 137 ? -8.972 -5.071 23.001 1.00 80.88 137 MET A C 1
ATOM 1075 O O . MET A 1 137 ? -9.174 -4.104 23.724 1.00 80.88 137 MET A O 1
ATOM 1079 N N . LEU A 1 138 ? -9.310 -5.084 21.707 1.00 84.00 138 LEU A N 1
ATOM 1080 C CA . LEU A 1 138 ? -9.964 -3.954 21.052 1.00 84.00 138 LEU A CA 1
ATOM 1081 C C . LEU A 1 138 ? -11.321 -3.622 21.698 1.00 84.00 138 LEU A C 1
ATOM 1083 O O . LEU A 1 138 ? -11.602 -2.448 21.915 1.00 84.00 138 LEU A O 1
ATOM 1087 N N . GLN A 1 139 ? -12.138 -4.625 22.039 1.00 86.38 139 GLN A N 1
ATOM 1088 C CA . GLN A 1 139 ? -13.415 -4.403 22.729 1.00 86.38 139 GLN A CA 1
ATOM 1089 C C . GLN A 1 139 ? -13.212 -3.774 24.106 1.00 86.38 139 GLN A C 1
ATOM 1091 O O . GLN A 1 139 ? -13.839 -2.765 24.408 1.00 86.38 139 GLN A O 1
ATOM 1096 N N . ILE A 1 140 ? -12.307 -4.330 24.918 1.00 86.94 140 ILE A N 1
ATOM 1097 C CA . ILE A 1 140 ? -11.981 -3.791 26.246 1.00 86.94 140 ILE A CA 1
ATOM 1098 C C . ILE A 1 140 ? -11.545 -2.331 26.114 1.00 86.94 140 ILE A C 1
ATOM 1100 O O . ILE A 1 140 ? -12.043 -1.464 26.819 1.00 86.94 140 ILE A O 1
ATOM 1104 N N . LEU A 1 141 ? -10.668 -2.048 25.155 1.00 86.50 141 LEU A N 1
ATOM 1105 C CA . LEU A 1 141 ? -10.104 -0.727 24.926 1.00 86.50 141 LEU A CA 1
ATOM 1106 C C . LEU A 1 141 ? -11.146 0.312 24.463 1.00 86.50 141 LEU A C 1
ATOM 1108 O O . LEU A 1 141 ? -11.030 1.475 24.829 1.00 86.50 141 LEU A O 1
ATOM 1112 N N . ILE A 1 142 ? -12.157 -0.094 23.686 1.00 85.50 142 ILE A N 1
ATOM 1113 C CA . ILE A 1 142 ? -13.294 0.763 23.297 1.00 85.50 142 ILE A CA 1
ATOM 1114 C C . ILE A 1 142 ? -14.257 0.959 24.479 1.00 85.50 142 ILE A C 1
ATOM 1116 O O . ILE A 1 142 ? -14.806 2.041 24.664 1.00 85.50 142 ILE A O 1
ATOM 1120 N N . LEU A 1 143 ? -14.452 -0.064 25.313 1.00 86.88 143 LEU A N 1
ATOM 1121 C CA . LEU A 1 143 ? -15.319 0.034 26.488 1.00 86.88 143 LEU A CA 1
ATOM 1122 C C . LEU A 1 143 ? -14.701 0.894 27.600 1.00 86.88 143 LEU A C 1
ATOM 1124 O O . LEU A 1 143 ? -15.440 1.551 28.325 1.00 86.88 143 LEU A O 1
ATOM 1128 N N . THR A 1 144 ? -13.371 0.956 27.719 1.00 85.88 144 THR A N 1
ATOM 1129 C CA . THR A 1 144 ? -12.694 1.720 28.780 1.00 85.88 144 THR A CA 1
ATOM 1130 C C . THR A 1 144 ? -13.071 3.214 28.795 1.00 85.88 144 THR A C 1
ATOM 1132 O O . THR A 1 144 ? -13.522 3.674 29.843 1.00 85.88 144 THR A O 1
ATOM 1135 N N . PRO A 1 145 ? -12.974 3.991 27.692 1.00 82.31 145 PRO A N 1
ATOM 1136 C CA . PRO A 1 145 ? -13.423 5.388 27.672 1.00 82.31 145 PRO A CA 1
ATOM 1137 C C . PRO A 1 145 ? -14.908 5.550 27.996 1.00 82.31 145 PRO A C 1
ATOM 1139 O O . PRO A 1 145 ? -15.286 6.515 28.653 1.00 82.31 145 PRO A O 1
ATOM 1142 N N . LEU A 1 146 ? -15.738 4.596 27.567 1.00 81.12 146 LEU A N 1
ATOM 1143 C CA . LEU A 1 146 ? -17.177 4.615 27.813 1.00 81.12 146 LEU A CA 1
ATOM 1144 C C . LEU A 1 146 ? -17.488 4.440 29.308 1.00 81.12 146 LEU A C 1
ATOM 1146 O O . LEU A 1 146 ? -18.295 5.178 29.865 1.00 81.12 146 LEU A O 1
ATOM 1150 N N . VAL A 1 147 ? -16.798 3.507 29.969 1.00 83.44 147 VAL A N 1
ATOM 1151 C CA . VAL A 1 147 ? -16.903 3.272 31.416 1.00 83.44 147 VAL A CA 1
ATOM 1152 C C . VAL A 1 147 ? -16.363 4.467 32.201 1.00 83.44 147 VAL A C 1
ATOM 1154 O O . VAL A 1 147 ? -17.004 4.915 33.147 1.00 83.44 147 VAL A O 1
ATOM 1157 N N . ILE A 1 148 ? -15.220 5.027 31.795 1.00 81.12 148 ILE A N 1
ATOM 1158 C CA . ILE A 1 148 ? -14.661 6.228 32.430 1.00 81.12 148 ILE A CA 1
ATOM 1159 C C . ILE A 1 148 ? -15.643 7.396 32.316 1.00 81.12 148 ILE A C 1
ATOM 1161 O O . ILE A 1 148 ? -15.909 8.046 33.319 1.00 81.12 148 ILE A O 1
ATOM 1165 N N . ALA A 1 149 ? -16.221 7.646 31.140 1.00 73.38 149 ALA A N 1
ATOM 1166 C CA . ALA A 1 149 ? -17.209 8.707 30.965 1.00 73.38 149 ALA A CA 1
ATOM 1167 C C . ALA A 1 149 ? -18.496 8.446 31.756 1.00 73.38 149 ALA A C 1
ATOM 1169 O O . ALA A 1 149 ? -19.055 9.382 32.325 1.00 73.38 149 ALA A O 1
ATOM 1170 N N . TYR A 1 150 ? -18.930 7.185 31.854 1.00 74.44 150 TYR A N 1
ATOM 1171 C CA . TYR A 1 150 ? -20.048 6.802 32.712 1.00 74.44 150 TYR A CA 1
ATOM 1172 C C . TYR A 1 150 ? -19.789 7.190 34.176 1.00 74.44 150 TYR A C 1
ATOM 1174 O O . TYR A 1 150 ? -20.632 7.805 34.820 1.00 74.44 150 TYR A O 1
ATOM 1182 N N . PHE A 1 151 ? -18.595 6.905 34.698 1.00 73.44 151 PHE A N 1
ATOM 1183 C CA . PHE A 1 151 ? -18.256 7.237 36.083 1.00 73.44 151 PHE A CA 1
ATOM 1184 C C . PHE A 1 151 ? -17.908 8.715 36.315 1.00 73.44 151 PHE A C 1
ATOM 1186 O O . PHE A 1 151 ? -18.209 9.229 37.388 1.00 73.44 151 PHE A O 1
ATOM 1193 N N . ALA A 1 152 ? -17.275 9.387 35.349 1.00 67.75 152 ALA A N 1
ATOM 1194 C CA . ALA A 1 152 ? -16.748 10.745 35.506 1.00 67.75 152 ALA A CA 1
ATOM 1195 C C . ALA A 1 152 ? -17.740 11.854 35.129 1.00 67.75 152 ALA A C 1
ATOM 1197 O O . ALA A 1 152 ? -17.683 12.929 35.711 1.00 67.75 152 ALA A O 1
ATOM 1198 N N . VAL A 1 153 ? -18.612 11.611 34.145 1.00 60.22 153 VAL A N 1
ATOM 1199 C CA . VAL A 1 153 ? -19.531 12.621 33.587 1.00 60.22 153 VAL A CA 1
ATOM 1200 C C . VAL A 1 153 ? -20.981 12.185 33.793 1.00 60.22 153 VAL A C 1
ATOM 1202 O O . VAL A 1 153 ? -21.789 12.924 34.345 1.00 60.22 153 VAL A O 1
ATOM 1205 N N . TRP A 1 154 ? -21.307 10.939 33.440 1.00 60.59 154 TRP A N 1
ATOM 1206 C CA . TRP A 1 154 ? -22.686 10.437 33.491 1.00 60.59 154 TRP A CA 1
ATOM 1207 C C . TRP A 1 154 ? -23.213 10.262 34.924 1.00 60.59 154 TRP A C 1
ATOM 1209 O O . TRP A 1 154 ? -24.410 10.396 35.161 1.00 60.59 154 TRP A O 1
ATOM 1219 N N . ASN A 1 155 ? -22.339 9.993 35.895 1.00 53.78 155 ASN A N 1
ATOM 1220 C CA . ASN A 1 155 ? -22.715 9.830 37.303 1.00 53.78 155 ASN A CA 1
ATOM 1221 C C . ASN A 1 155 ? -22.965 11.168 38.033 1.00 53.78 155 ASN A C 1
ATOM 1223 O O . ASN A 1 155 ? -23.647 11.185 39.056 1.00 53.78 155 ASN A O 1
ATOM 1227 N N . ASP A 1 156 ? -22.423 12.278 37.522 1.00 49.09 156 ASP A N 1
ATOM 1228 C CA . ASP A 1 156 ? -22.612 13.618 38.100 1.00 49.09 156 ASP A CA 1
ATOM 1229 C C . ASP A 1 156 ? -23.791 14.349 37.427 1.00 49.09 156 ASP A C 1
ATOM 1231 O O . ASP A 1 156 ? -24.644 14.933 38.093 1.00 49.09 156 ASP A O 1
ATOM 1235 N N . GLU A 1 157 ? -23.935 14.209 36.105 1.00 46.34 157 GLU A N 1
ATOM 1236 C CA . GLU A 1 157 ? -24.940 14.930 35.310 1.00 46.34 157 GLU A CA 1
ATOM 1237 C C . GLU A 1 157 ? -26.349 14.293 35.350 1.00 46.34 157 GLU A C 1
ATOM 1239 O O . GLU A 1 157 ? -27.359 14.988 35.196 1.00 46.34 157 GLU A O 1
ATOM 1244 N N . THR A 1 158 ? -26.454 12.998 35.692 1.00 50.38 158 THR A N 1
ATOM 1245 C CA . THR A 1 158 ? -27.746 12.323 35.967 1.00 50.38 158 THR A CA 1
ATOM 1246 C C . THR A 1 158 ? -28.430 12.800 37.246 1.00 50.38 158 THR A C 1
ATOM 1248 O O . THR A 1 158 ? -29.590 12.464 37.482 1.00 50.38 158 THR A O 1
ATOM 1251 N N . ARG A 1 159 ? -27.770 13.627 38.068 1.00 48.06 159 ARG A N 1
ATOM 1252 C CA . ARG A 1 159 ? -28.447 14.287 39.188 1.00 48.06 159 ARG A CA 1
ATOM 1253 C C . ARG A 1 159 ? -29.265 15.505 38.767 1.00 48.06 159 ARG A C 1
ATOM 1255 O O . ARG A 1 159 ? -30.110 15.911 39.563 1.00 48.06 159 ARG A O 1
ATOM 1262 N N . HIS A 1 160 ? -29.037 16.116 37.596 1.00 48.12 160 HIS A N 1
ATOM 1263 C CA . HIS A 1 160 ? -29.572 17.460 37.295 1.00 48.12 160 HIS A CA 1
ATOM 1264 C C . HIS A 1 160 ? -30.321 17.628 35.963 1.00 48.12 160 HIS A C 1
ATOM 1266 O O . HIS A 1 160 ? -30.863 18.706 35.724 1.00 48.12 160 HIS A O 1
ATOM 1272 N N . THR A 1 161 ? -30.462 16.598 35.128 1.00 46.34 161 THR A N 1
ATOM 1273 C CA . THR A 1 161 ? -31.340 16.668 33.945 1.00 46.34 161 THR A CA 1
ATOM 1274 C C . THR A 1 161 ? -32.330 15.506 33.942 1.00 46.34 161 THR A C 1
ATOM 1276 O O . THR A 1 161 ? -31.970 14.368 34.227 1.00 46.34 161 THR A O 1
ATOM 1279 N N . GLY A 1 162 ? -33.613 15.828 33.740 1.00 53.62 162 GLY A N 1
ATOM 1280 C CA . GLY A 1 162 ? -34.737 14.901 33.882 1.00 53.62 162 GLY A CA 1
ATOM 1281 C C . GLY A 1 162 ? -34.573 13.620 33.067 1.00 53.62 162 GLY A C 1
ATOM 1282 O O . GLY A 1 162 ? -33.934 13.636 32.022 1.00 53.62 162 GLY A O 1
ATOM 1283 N N . GLU A 1 163 ? -35.163 12.540 33.583 1.00 57.75 163 GLU A N 1
ATOM 1284 C CA . GLU A 1 163 ? -35.170 11.164 33.068 1.00 57.75 163 GLU A CA 1
ATOM 1285 C C . GLU A 1 163 ? -34.920 11.058 31.548 1.00 57.75 163 GLU A C 1
ATOM 1287 O O . GLU A 1 163 ? -35.860 11.028 30.750 1.00 57.75 163 GLU A O 1
ATOM 1292 N N . GLU A 1 164 ? -33.650 10.982 31.115 1.00 67.06 164 GLU A N 1
ATOM 1293 C CA . GLU A 1 164 ? -33.363 10.574 29.739 1.00 67.06 164 GLU A CA 1
ATOM 1294 C C . GLU A 1 164 ? -33.925 9.151 29.569 1.00 67.06 164 GLU A C 1
ATOM 1296 O O . GLU A 1 164 ? -33.575 8.256 30.349 1.00 67.06 164 GLU A O 1
ATOM 1301 N N . PRO A 1 165 ? -34.786 8.895 28.565 1.00 80.50 165 PRO A N 1
ATOM 1302 C CA . PRO A 1 165 ? -35.304 7.562 28.313 1.00 80.50 165 PRO A CA 1
ATOM 1303 C C . PRO A 1 165 ? -34.143 6.581 28.163 1.00 80.50 165 PRO A C 1
ATOM 1305 O O . PRO A 1 165 ? -33.247 6.800 27.345 1.00 80.50 165 PRO A O 1
ATOM 1308 N N . VAL A 1 166 ? -34.183 5.464 28.893 1.00 79.00 166 VAL A N 1
ATOM 1309 C CA . VAL A 1 166 ? -33.125 4.432 28.882 1.00 79.00 166 VAL A CA 1
ATOM 1310 C C . VAL A 1 166 ? -32.755 4.002 27.454 1.00 79.00 166 VAL A C 1
ATOM 1312 O O . VAL A 1 166 ? -31.593 3.730 27.158 1.00 79.00 166 VAL A O 1
ATOM 1315 N N . GLY A 1 167 ? -33.725 4.014 26.533 1.00 80.56 167 GLY A N 1
ATOM 1316 C CA . GLY A 1 167 ? -33.498 3.738 25.114 1.00 80.56 167 GLY A CA 1
ATOM 1317 C C . GLY A 1 167 ? -32.536 4.712 24.418 1.00 80.56 167 GLY A C 1
ATOM 1318 O O . GLY A 1 167 ? -31.733 4.274 23.598 1.00 80.56 167 GLY A O 1
ATOM 1319 N N . ILE A 1 168 ? -32.564 6.006 24.751 1.00 82.06 168 ILE A N 1
ATOM 1320 C CA . ILE A 1 168 ? -31.665 7.017 24.168 1.00 82.06 168 ILE A CA 1
ATOM 1321 C C . ILE A 1 168 ? -30.239 6.824 24.691 1.00 82.06 168 ILE A C 1
ATOM 1323 O O . ILE A 1 168 ? -29.291 6.846 23.904 1.00 82.06 168 ILE A O 1
ATOM 1327 N N . ALA A 1 169 ? -30.080 6.557 25.990 1.00 80.44 169 ALA A N 1
ATOM 1328 C CA . ALA A 1 169 ? -28.779 6.253 26.583 1.00 80.44 169 ALA A CA 1
ATOM 1329 C C . ALA A 1 169 ? -28.153 4.991 25.957 1.00 80.44 169 ALA A C 1
ATOM 1331 O O . ALA A 1 169 ? -26.994 5.009 25.537 1.00 80.44 169 ALA A O 1
ATOM 1332 N N . LEU A 1 170 ? -28.939 3.918 25.799 1.00 82.56 170 LEU A N 1
ATOM 1333 C CA . LEU A 1 170 ? -28.499 2.694 25.121 1.00 82.56 170 LEU A CA 1
ATOM 1334 C C . LEU A 1 170 ? -28.119 2.945 23.655 1.00 82.56 170 LEU A C 1
ATOM 1336 O O . LEU A 1 170 ? -27.117 2.408 23.182 1.00 82.56 170 LEU A O 1
ATOM 1340 N N . LEU A 1 171 ? -28.874 3.787 22.942 1.00 86.88 171 LEU A N 1
ATOM 1341 C CA . LEU A 1 171 ? -28.562 4.161 21.563 1.00 86.88 171 LEU A CA 1
ATOM 1342 C C . LEU A 1 171 ? -27.241 4.939 21.465 1.00 86.88 171 LEU A C 1
ATOM 1344 O O . LEU A 1 171 ? -26.440 4.646 20.577 1.00 86.88 171 LEU A O 1
ATOM 1348 N N . LYS A 1 172 ? -26.981 5.887 22.377 1.00 87.06 172 LYS A N 1
ATOM 1349 C CA . LYS A 1 172 ? -25.706 6.627 22.444 1.00 87.06 172 LYS A CA 1
ATOM 1350 C C . LYS A 1 172 ? -24.532 5.663 22.650 1.00 87.06 172 LYS A C 1
ATOM 1352 O O . LYS A 1 172 ? -23.568 5.713 21.889 1.00 87.06 172 LYS A O 1
ATOM 1357 N N . VAL A 1 173 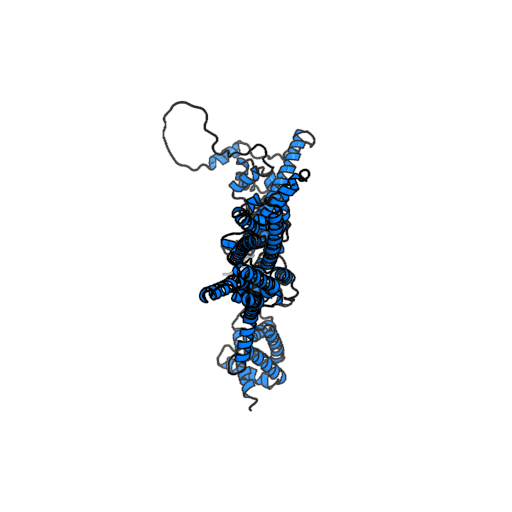? -24.639 4.737 23.608 1.00 86.94 173 VAL A N 1
ATOM 1358 C CA . VAL A 1 173 ? -23.605 3.715 23.865 1.00 86.94 173 VAL A CA 1
ATOM 1359 C C . VAL A 1 173 ? -23.373 2.832 22.639 1.00 86.94 173 VAL A C 1
ATOM 1361 O O . VAL A 1 173 ? -22.228 2.611 22.238 1.00 86.94 173 VAL A O 1
ATOM 1364 N N . PHE A 1 174 ? -24.451 2.366 22.005 1.00 88.94 174 PHE A N 1
ATOM 1365 C CA . PHE A 1 174 ? -24.368 1.569 20.785 1.00 88.94 174 PHE A CA 1
ATOM 1366 C C . PHE A 1 174 ? -23.678 2.333 19.645 1.00 88.94 174 PHE A C 1
ATOM 1368 O O . PHE A 1 174 ? -22.814 1.772 18.972 1.00 88.94 174 PHE A O 1
ATOM 1375 N N . LEU A 1 175 ? -23.996 3.617 19.454 1.00 91.56 175 LEU A N 1
ATOM 1376 C CA . LEU A 1 175 ? -23.364 4.462 18.438 1.00 91.56 175 LEU A CA 1
ATOM 1377 C C . LEU A 1 175 ? -21.866 4.650 18.691 1.00 91.56 175 LEU A C 1
ATOM 1379 O O . LEU A 1 175 ? -21.083 4.446 17.763 1.00 91.56 175 LEU A O 1
ATOM 1383 N N . VAL A 1 176 ? -21.452 4.975 19.924 1.00 91.88 176 VAL A N 1
ATOM 1384 C CA . VAL A 1 176 ? -20.021 5.079 20.279 1.00 91.88 176 VAL A CA 1
ATOM 1385 C C . VAL A 1 176 ? -19.301 3.775 19.947 1.00 91.88 176 VAL A C 1
ATOM 1387 O O . VAL A 1 176 ? -18.240 3.794 19.312 1.00 91.88 176 VAL A O 1
ATOM 1390 N N . TRP A 1 177 ? -19.893 2.642 20.337 1.00 90.75 177 TRP A N 1
ATOM 1391 C CA . TRP A 1 177 ? -19.322 1.325 20.092 1.00 90.75 177 TRP A CA 1
ATOM 1392 C C . TRP A 1 177 ? -19.168 1.044 18.594 1.00 90.75 177 TRP A C 1
ATOM 1394 O O . TRP A 1 177 ? -18.053 0.783 18.141 1.00 90.75 177 TRP A O 1
ATOM 1404 N N . VAL A 1 178 ? -20.241 1.164 17.801 1.00 92.50 178 VAL A N 1
ATOM 1405 C CA . VAL A 1 178 ? -20.207 0.896 16.352 1.00 92.50 178 VAL A CA 1
ATOM 1406 C C . VAL A 1 178 ? -19.206 1.813 15.645 1.00 92.50 178 VAL A C 1
ATOM 1408 O O . VAL A 1 178 ? -18.359 1.337 14.886 1.00 92.50 178 VAL A O 1
ATOM 1411 N N . LEU A 1 179 ? -19.269 3.122 15.897 1.00 94.31 179 LEU A N 1
ATOM 1412 C CA . LEU A 1 179 ? -18.469 4.114 15.174 1.00 94.31 179 LEU A CA 1
ATOM 1413 C C . LEU A 1 179 ? -16.972 4.024 15.509 1.00 94.31 179 LEU A C 1
ATOM 1415 O O . LEU A 1 179 ? -16.134 4.353 14.666 1.00 94.31 179 LEU A O 1
ATOM 1419 N N . SER A 1 180 ? -16.618 3.519 16.688 1.00 93.50 180 SER A N 1
ATOM 1420 C CA . SER A 1 180 ? -15.218 3.314 17.094 1.00 93.50 180 SER A CA 1
ATOM 1421 C C . SER A 1 180 ? -14.692 1.933 16.697 1.00 93.50 180 SER A C 1
ATOM 1423 O O . SER A 1 180 ? -13.518 1.777 16.343 1.00 93.50 180 SER A O 1
ATOM 1425 N N . PHE A 1 181 ? -15.569 0.925 16.702 1.00 90.88 181 PHE A N 1
ATOM 1426 C CA . PHE A 1 181 ? -15.224 -0.453 16.376 1.00 90.88 181 PHE A CA 1
ATOM 1427 C C . PHE A 1 181 ? -15.019 -0.673 14.878 1.00 90.88 181 PHE A C 1
ATOM 1429 O O . PHE A 1 181 ? -14.009 -1.261 14.490 1.00 90.88 181 PHE A O 1
ATOM 1436 N N . VAL A 1 182 ? -15.937 -0.203 14.025 1.00 92.12 182 VAL A N 1
ATOM 1437 C CA . VAL A 1 182 ? -15.933 -0.531 12.587 1.00 92.12 182 VAL A CA 1
ATOM 1438 C C . VAL A 1 182 ? -14.622 -0.135 11.889 1.00 92.12 182 VAL A C 1
ATOM 1440 O O . VAL A 1 182 ? -14.052 -0.999 11.215 1.00 92.12 182 VAL A O 1
ATOM 1443 N N . PRO A 1 183 ? -14.070 1.088 12.058 1.00 92.19 183 PRO A N 1
ATOM 1444 C CA . PRO A 1 183 ? -12.795 1.451 11.441 1.00 92.19 183 PRO A CA 1
ATOM 1445 C C . PRO A 1 183 ? -11.664 0.498 11.830 1.00 92.19 183 PRO A C 1
ATOM 1447 O O . PRO A 1 183 ? -10.877 0.100 10.978 1.00 92.19 183 PRO A O 1
ATOM 1450 N N . SER A 1 184 ? -11.599 0.089 13.093 1.00 89.88 184 SER A N 1
ATOM 1451 C CA . SER A 1 184 ? -10.543 -0.774 13.635 1.00 89.88 184 SER A CA 1
ATOM 1452 C C . SER A 1 184 ? -10.728 -2.241 13.237 1.00 89.88 184 SER A C 1
ATOM 1454 O O . SER A 1 184 ? -9.767 -2.944 12.914 1.00 89.88 184 SER A O 1
ATOM 1456 N N . TRP A 1 185 ? -11.981 -2.692 13.172 1.00 88.94 185 TRP A N 1
ATOM 1457 C CA . TRP A 1 185 ? -12.359 -4.019 12.700 1.00 88.94 185 TRP A CA 1
ATOM 1458 C C . TRP A 1 185 ? -11.969 -4.253 11.235 1.00 88.94 185 TRP A C 1
ATOM 1460 O O . TRP A 1 185 ? -11.519 -5.351 10.899 1.00 88.94 185 TRP A O 1
ATOM 1470 N N . LEU A 1 186 ? -12.054 -3.227 10.374 1.00 89.62 186 LEU A N 1
ATOM 1471 C CA . LEU A 1 186 ? -11.640 -3.325 8.966 1.00 89.62 186 LEU A CA 1
ATOM 1472 C C . LEU A 1 186 ? -10.196 -3.818 8.812 1.00 89.62 186 LEU A C 1
ATOM 1474 O O . LEU A 1 186 ? -9.927 -4.626 7.924 1.00 89.62 186 LEU A O 1
ATOM 1478 N N . TYR A 1 187 ? -9.276 -3.391 9.683 1.00 87.12 187 TYR A N 1
ATOM 1479 C CA . TYR A 1 187 ? -7.882 -3.837 9.626 1.00 87.12 187 TYR A CA 1
ATOM 1480 C C . TYR A 1 187 ? -7.726 -5.310 9.997 1.00 87.12 187 TYR A C 1
ATOM 1482 O O . TYR A 1 187 ? -7.060 -6.066 9.291 1.00 87.12 187 TYR A O 1
ATOM 1490 N N . ILE A 1 188 ? -8.386 -5.748 11.070 1.00 83.19 188 ILE A N 1
ATOM 1491 C CA . ILE A 1 188 ? -8.357 -7.153 11.496 1.00 83.19 188 ILE A CA 1
ATOM 1492 C C . ILE A 1 188 ? -8.961 -8.041 10.400 1.00 83.19 188 ILE A C 1
ATOM 1494 O O . ILE A 1 188 ? -8.406 -9.090 10.061 1.00 83.19 188 ILE A O 1
ATOM 1498 N N . ARG A 1 189 ? -10.064 -7.597 9.784 1.00 83.69 189 ARG A N 1
ATOM 1499 C CA . ARG A 1 189 ? -10.693 -8.319 8.676 1.00 83.69 189 ARG A CA 1
ATOM 1500 C C . ARG A 1 189 ? -9.802 -8.363 7.437 1.00 83.69 189 ARG A C 1
ATOM 1502 O O . ARG A 1 189 ? -9.695 -9.415 6.806 1.00 83.69 189 ARG A O 1
ATOM 1509 N N . PHE A 1 190 ? -9.138 -7.254 7.122 1.00 84.56 190 PHE A N 1
ATOM 1510 C CA . PHE A 1 190 ? -8.174 -7.165 6.031 1.00 84.56 190 PHE A CA 1
ATOM 1511 C C . PHE A 1 190 ? -7.026 -8.159 6.216 1.00 84.56 190 PHE A C 1
ATOM 1513 O O . PHE A 1 190 ? -6.712 -8.909 5.290 1.00 84.56 190 PHE A O 1
ATOM 1520 N N . LEU A 1 191 ? -6.460 -8.230 7.423 1.00 79.38 191 LEU A N 1
ATOM 1521 C CA . LEU A 1 191 ? -5.414 -9.194 7.739 1.00 79.38 191 LEU A CA 1
ATOM 1522 C C . LEU A 1 191 ? -5.892 -10.640 7.541 1.00 79.38 191 LEU A C 1
ATOM 1524 O O . LEU A 1 191 ? -5.219 -11.421 6.876 1.00 79.38 191 LEU A O 1
ATOM 1528 N N . GLY A 1 192 ? -7.085 -10.982 8.035 1.00 72.62 192 GLY A N 1
ATOM 1529 C CA . GLY A 1 192 ? -7.626 -12.337 7.904 1.00 72.62 192 GLY A CA 1
ATOM 1530 C C . GLY A 1 192 ? -7.966 -12.759 6.468 1.00 72.62 192 GLY A C 1
ATOM 1531 O O . GLY A 1 192 ? -7.900 -13.944 6.154 1.00 72.62 192 GLY A O 1
ATOM 1532 N N . GLN A 1 193 ? -8.337 -11.822 5.587 1.00 77.62 193 GLN A N 1
ATOM 1533 C CA . GLN A 1 193 ? -8.804 -12.145 4.230 1.00 77.62 193 GLN A CA 1
ATOM 1534 C C . GLN A 1 193 ? -7.767 -11.921 3.124 1.00 77.62 193 GLN A C 1
ATOM 1536 O O . GLN A 1 193 ? -7.802 -12.613 2.109 1.00 77.62 193 GLN A O 1
ATOM 1541 N N . ARG A 1 194 ? -6.890 -10.921 3.266 1.00 77.94 194 ARG A N 1
ATOM 1542 C CA . ARG A 1 194 ? -6.041 -10.431 2.167 1.00 77.94 194 ARG A CA 1
ATOM 1543 C C . ARG A 1 194 ? -4.548 -10.577 2.438 1.00 77.94 194 ARG A C 1
ATOM 1545 O O . ARG A 1 194 ? -3.793 -10.634 1.474 1.00 77.94 194 ARG A O 1
ATOM 1552 N N . ALA A 1 195 ? -4.109 -10.688 3.695 1.00 73.50 195 ALA A N 1
ATOM 1553 C CA . ALA A 1 195 ? -2.682 -10.670 4.034 1.00 73.50 195 ALA A CA 1
ATOM 1554 C C . ALA A 1 195 ? -1.858 -11.732 3.287 1.00 73.50 195 ALA A C 1
ATOM 1556 O O . ALA A 1 195 ? -0.880 -11.396 2.620 1.00 73.50 195 ALA A O 1
ATOM 1557 N N . GLY A 1 196 ? -2.296 -12.995 3.332 1.00 73.44 196 GLY A N 1
ATOM 1558 C CA . GLY A 1 196 ? -1.592 -14.091 2.658 1.00 73.44 196 GLY A CA 1
ATOM 1559 C C . GLY A 1 196 ? -1.577 -13.945 1.133 1.00 73.44 196 GLY A C 1
ATOM 1560 O O . GLY A 1 196 ? -0.575 -14.249 0.488 1.00 73.44 196 GLY A O 1
ATOM 1561 N N . ALA A 1 197 ? -2.656 -13.419 0.545 1.00 83.62 197 ALA A N 1
ATOM 1562 C CA . ALA A 1 197 ? -2.716 -13.155 -0.891 1.00 83.62 197 ALA A CA 1
ATOM 1563 C C . ALA A 1 197 ? -1.722 -12.061 -1.308 1.00 83.62 197 ALA A C 1
ATOM 1565 O O . ALA A 1 197 ? -1.058 -12.211 -2.326 1.00 83.62 197 ALA A O 1
ATOM 1566 N N . LEU A 1 198 ? -1.567 -11.010 -0.497 1.00 86.38 198 LEU A N 1
ATOM 1567 C CA . LEU A 1 198 ? -0.671 -9.886 -0.790 1.00 86.38 198 LEU A CA 1
ATOM 1568 C C . LEU A 1 198 ? 0.802 -10.280 -0.737 1.00 86.38 198 LEU A C 1
ATOM 1570 O O . LEU A 1 198 ? 1.577 -9.842 -1.584 1.00 86.38 198 LEU A O 1
ATOM 1574 N N . TRP A 1 199 ? 1.185 -11.109 0.236 1.00 88.00 199 TRP A N 1
ATOM 1575 C CA . TRP A 1 199 ? 2.533 -11.673 0.279 1.00 88.00 199 TRP A CA 1
ATOM 1576 C C . TRP A 1 199 ? 2.799 -12.550 -0.947 1.00 88.00 199 TRP A C 1
ATOM 1578 O O . TRP A 1 199 ? 3.799 -12.364 -1.634 1.00 88.00 199 TRP A O 1
ATOM 1588 N N . ASN A 1 200 ? 1.878 -13.463 -1.266 1.00 89.19 200 ASN A N 1
ATOM 1589 C CA . ASN A 1 200 ? 2.027 -14.351 -2.418 1.00 89.19 200 ASN A CA 1
ATOM 1590 C C . ASN A 1 200 ? 2.113 -13.575 -3.737 1.00 89.19 200 ASN A C 1
ATOM 1592 O O . ASN A 1 200 ? 2.951 -13.897 -4.573 1.00 89.19 200 ASN A O 1
ATOM 1596 N N . GLU A 1 201 ? 1.275 -12.553 -3.914 1.00 89.88 201 GLU A N 1
ATOM 1597 C CA . GLU A 1 201 ? 1.295 -11.683 -5.088 1.00 89.88 201 GLU A CA 1
ATOM 1598 C C . GLU A 1 201 ? 2.634 -10.947 -5.210 1.00 89.88 201 GLU A C 1
ATOM 1600 O O . GLU A 1 201 ? 3.252 -10.977 -6.271 1.00 89.88 201 GLU A O 1
ATOM 1605 N N . TYR A 1 202 ? 3.122 -10.358 -4.115 1.00 91.88 202 TYR A N 1
ATOM 1606 C CA . TYR A 1 202 ? 4.427 -9.701 -4.087 1.00 91.88 202 TYR A CA 1
ATOM 1607 C C . TYR A 1 202 ? 5.558 -10.659 -4.480 1.00 91.88 202 TYR A C 1
ATOM 1609 O O . TYR A 1 202 ? 6.349 -10.344 -5.364 1.00 91.88 202 TYR A O 1
ATOM 1617 N N . VAL A 1 203 ? 5.602 -11.863 -3.902 1.00 92.75 203 VAL A N 1
ATOM 1618 C CA . VAL A 1 203 ? 6.636 -12.855 -4.235 1.00 92.75 203 VAL A CA 1
ATOM 1619 C C . VAL A 1 203 ? 6.544 -13.295 -5.698 1.00 92.75 203 VAL A C 1
ATOM 1621 O O . VAL A 1 203 ? 7.566 -13.369 -6.376 1.00 92.75 203 VAL A O 1
ATOM 1624 N N . ILE A 1 204 ? 5.339 -13.541 -6.219 1.00 92.88 204 ILE A N 1
ATOM 1625 C CA . ILE A 1 204 ? 5.142 -13.878 -7.639 1.00 92.88 204 ILE A CA 1
ATOM 1626 C C . ILE A 1 204 ? 5.666 -12.754 -8.539 1.00 92.88 204 ILE A C 1
ATOM 1628 O O . ILE A 1 204 ? 6.328 -13.034 -9.536 1.00 92.88 204 ILE A O 1
ATOM 1632 N N . HIS A 1 205 ? 5.408 -11.496 -8.182 1.00 93.69 205 HIS A N 1
ATOM 1633 C CA . HIS A 1 205 ? 5.889 -10.337 -8.929 1.00 93.69 205 HIS A CA 1
ATOM 1634 C C . HIS A 1 205 ? 7.418 -10.239 -8.938 1.00 93.69 205 HIS A C 1
ATOM 1636 O O . HIS A 1 205 ? 7.986 -10.002 -10.002 1.00 93.69 205 HIS A O 1
ATOM 1642 N N . LEU A 1 206 ? 8.094 -10.498 -7.812 1.00 94.75 206 LEU A N 1
ATOM 1643 C CA . LEU A 1 206 ? 9.565 -10.533 -7.751 1.00 94.75 206 LEU A CA 1
ATOM 1644 C C . LEU A 1 206 ? 10.153 -11.601 -8.680 1.00 94.75 206 LEU A C 1
ATOM 1646 O O . LEU A 1 206 ? 11.053 -11.312 -9.470 1.00 94.75 206 LEU A O 1
ATOM 1650 N N . HIS A 1 207 ? 9.609 -12.821 -8.621 1.00 93.88 207 HIS A N 1
ATOM 1651 C CA . HIS A 1 207 ? 10.031 -13.923 -9.492 1.00 93.88 207 HIS A CA 1
ATOM 1652 C C . HIS A 1 207 ? 9.769 -13.598 -10.961 1.00 93.88 207 HIS A C 1
ATOM 1654 O O . HIS A 1 207 ? 10.634 -13.796 -11.812 1.00 93.88 207 HIS A O 1
ATOM 1660 N N . ARG A 1 208 ? 8.610 -13.019 -11.277 1.00 92.81 208 ARG A N 1
ATOM 1661 C CA . ARG A 1 208 ? 8.263 -12.659 -12.652 1.00 92.81 208 ARG A CA 1
ATOM 1662 C C . ARG A 1 208 ? 9.139 -11.542 -13.224 1.00 92.81 208 ARG A C 1
ATOM 1664 O O . ARG A 1 208 ? 9.479 -11.598 -14.403 1.00 92.81 208 ARG A O 1
ATOM 1671 N N . LEU A 1 209 ? 9.518 -10.554 -12.418 1.00 93.00 209 LEU A N 1
ATOM 1672 C CA . LEU A 1 209 ? 10.476 -9.519 -12.821 1.00 93.00 209 LEU A CA 1
ATOM 1673 C C . LEU A 1 209 ? 11.915 -10.031 -12.897 1.00 93.00 209 LEU A C 1
ATOM 1675 O O . LEU A 1 209 ? 12.742 -9.372 -13.523 1.00 93.00 209 LEU A O 1
ATOM 1679 N N . ALA A 1 210 ? 12.206 -11.182 -12.282 1.00 93.06 210 ALA A N 1
ATOM 1680 C CA . ALA A 1 210 ? 13.557 -11.713 -12.139 1.00 93.06 210 ALA A CA 1
ATOM 1681 C C . ALA A 1 210 ? 14.515 -10.658 -11.558 1.00 93.06 210 ALA A C 1
ATOM 1683 O O . ALA A 1 210 ? 15.581 -10.410 -12.112 1.00 93.06 210 ALA A O 1
ATOM 1684 N N . VAL A 1 211 ? 14.091 -9.990 -10.474 1.00 91.50 211 VAL A N 1
ATOM 1685 C CA . VAL A 1 211 ? 14.893 -8.925 -9.836 1.00 91.50 211 VAL A CA 1
ATOM 1686 C C . VAL A 1 211 ? 16.201 -9.444 -9.237 1.00 91.50 211 VAL A C 1
ATOM 1688 O O . VAL A 1 211 ? 17.110 -8.661 -8.993 1.00 91.50 211 VAL A O 1
ATOM 1691 N N . ASP A 1 212 ? 16.276 -10.751 -8.996 1.00 93.31 212 ASP A N 1
ATOM 1692 C CA . ASP A 1 212 ? 17.434 -11.455 -8.463 1.00 93.31 212 ASP A CA 1
ATOM 1693 C C . ASP A 1 212 ? 17.416 -12.913 -8.939 1.00 93.31 212 ASP A C 1
ATOM 1695 O O . ASP A 1 212 ? 16.430 -13.382 -9.528 1.00 93.31 212 ASP A O 1
ATOM 1699 N N . GLU A 1 213 ? 18.484 -13.646 -8.642 1.00 91.38 213 GLU A N 1
ATOM 1700 C CA . GLU A 1 213 ? 18.528 -15.088 -8.854 1.00 91.38 213 GLU A CA 1
ATOM 1701 C C . GLU A 1 213 ? 17.467 -15.798 -7.995 1.00 91.38 213 GLU A C 1
ATOM 1703 O O . GLU A 1 213 ? 17.248 -15.413 -6.838 1.00 91.38 213 GLU A O 1
ATOM 1708 N N . PRO A 1 214 ? 16.819 -16.864 -8.509 1.00 91.69 214 PRO A N 1
ATOM 1709 C CA . PRO A 1 214 ? 15.738 -17.545 -7.806 1.00 91.69 214 PRO A CA 1
ATOM 1710 C C . PRO A 1 214 ? 16.092 -17.915 -6.366 1.00 91.69 214 PRO A C 1
ATOM 1712 O O . PRO A 1 214 ? 15.264 -17.713 -5.483 1.00 91.69 214 PRO A O 1
ATOM 1715 N N . ARG A 1 215 ? 17.319 -18.371 -6.086 1.00 90.38 215 ARG A N 1
ATOM 1716 C CA . ARG A 1 215 ? 17.758 -18.709 -4.724 1.00 90.38 215 ARG A CA 1
ATOM 1717 C C . ARG A 1 215 ? 17.670 -17.570 -3.713 1.00 90.38 215 ARG A C 1
ATOM 1719 O O . ARG A 1 215 ? 17.350 -17.846 -2.561 1.00 90.38 215 ARG A O 1
ATOM 1726 N N . TYR A 1 216 ? 17.928 -16.324 -4.113 1.00 92.38 216 TYR A N 1
ATOM 1727 C CA . TYR A 1 216 ? 17.902 -15.158 -3.218 1.00 92.38 216 TYR A CA 1
ATOM 1728 C C . TYR A 1 216 ? 16.506 -14.548 -3.073 1.00 92.38 216 TYR A C 1
ATOM 1730 O O . TYR A 1 216 ? 16.269 -13.717 -2.191 1.00 92.38 216 TYR A O 1
ATOM 1738 N N . LEU A 1 217 ? 15.548 -14.982 -3.892 1.00 93.56 217 LEU A N 1
ATOM 1739 C CA . LEU A 1 217 ? 14.164 -14.545 -3.793 1.00 93.56 217 LEU A CA 1
ATOM 1740 C C . LEU A 1 217 ? 13.402 -15.313 -2.702 1.00 93.56 217 LEU A C 1
ATOM 1742 O O . LEU A 1 217 ? 13.681 -16.489 -2.436 1.00 93.56 217 LEU A O 1
ATOM 1746 N N . PRO A 1 218 ? 12.378 -14.689 -2.088 1.00 92.50 218 PRO A N 1
ATOM 1747 C CA . PRO A 1 218 ? 11.518 -15.386 -1.148 1.00 92.50 218 PRO A CA 1
ATOM 1748 C C . PRO A 1 218 ? 10.832 -16.590 -1.797 1.00 92.50 218 PRO A C 1
ATOM 1750 O O . PRO A 1 218 ? 10.513 -16.591 -2.991 1.00 92.50 218 PRO A O 1
ATOM 1753 N N . ARG A 1 219 ? 10.542 -17.602 -0.977 1.00 90.12 219 ARG A N 1
ATOM 1754 C CA . ARG A 1 219 ? 9.893 -18.835 -1.420 1.00 90.12 219 ARG A CA 1
ATOM 1755 C C . ARG A 1 219 ? 8.520 -18.556 -2.056 1.00 90.12 219 ARG A C 1
ATOM 1757 O O . ARG A 1 219 ? 7.618 -18.091 -1.349 1.00 90.12 219 ARG A O 1
ATOM 1764 N N . PRO A 1 220 ? 8.303 -18.903 -3.338 1.00 91.31 220 PRO A N 1
ATOM 1765 C CA . PRO A 1 220 ? 7.017 -18.703 -3.998 1.00 91.31 220 PRO A CA 1
ATOM 1766 C C . PRO A 1 220 ? 5.958 -19.726 -3.534 1.00 91.31 220 PRO A C 1
ATOM 1768 O O . PRO A 1 220 ? 6.291 -20.760 -2.936 1.00 91.31 220 PRO A O 1
ATOM 1771 N N . PRO A 1 221 ? 4.660 -19.472 -3.796 1.00 88.19 221 PRO A N 1
ATOM 1772 C CA . PRO A 1 221 ? 3.593 -20.435 -3.523 1.00 88.19 221 PRO A CA 1
ATOM 1773 C C . PRO A 1 221 ? 3.819 -21.757 -4.268 1.00 88.19 221 PRO A C 1
ATOM 1775 O O . PRO A 1 221 ? 4.198 -21.740 -5.435 1.00 88.19 221 PRO A O 1
ATOM 1778 N N . ARG A 1 222 ? 3.522 -22.903 -3.634 1.00 83.44 222 ARG A N 1
ATOM 1779 C CA . ARG A 1 222 ? 3.717 -24.244 -4.237 1.00 83.44 222 ARG A CA 1
ATOM 1780 C C . ARG A 1 222 ? 2.951 -24.442 -5.552 1.00 83.44 222 ARG A C 1
ATOM 1782 O O . ARG A 1 222 ? 3.357 -25.247 -6.377 1.00 83.44 222 ARG A O 1
ATOM 1789 N N . SER A 1 223 ? 1.845 -23.721 -5.732 1.00 84.50 223 SER A N 1
ATOM 1790 C CA . SER A 1 223 ? 1.014 -23.747 -6.940 1.00 84.50 223 SER A CA 1
ATOM 1791 C C . SER A 1 223 ? 1.535 -22.860 -8.078 1.00 84.50 223 SER A C 1
ATOM 1793 O O . SER A 1 223 ? 0.910 -22.811 -9.132 1.00 84.50 223 SER A O 1
ATOM 1795 N N . SER A 1 224 ? 2.618 -22.110 -7.861 1.00 86.69 224 SER A N 1
ATOM 1796 C CA . SER A 1 224 ? 3.204 -21.207 -8.854 1.00 86.69 224 SER A CA 1
ATOM 1797 C C . SER A 1 224 ? 4.218 -21.931 -9.742 1.00 86.69 224 SER A C 1
ATOM 1799 O O . SER A 1 224 ? 4.943 -22.807 -9.270 1.00 86.69 224 SER A O 1
ATOM 1801 N N . GLU A 1 225 ? 4.335 -21.516 -11.006 1.00 87.75 225 GLU A N 1
ATOM 1802 C CA . GLU A 1 225 ? 5.344 -22.036 -11.945 1.00 87.75 225 GLU A CA 1
ATOM 1803 C C . GLU A 1 225 ? 6.785 -21.788 -11.465 1.00 87.75 225 GLU A C 1
ATOM 1805 O O . GLU A 1 225 ? 7.668 -22.617 -11.679 1.00 87.75 225 GLU A O 1
ATOM 1810 N N . PHE A 1 226 ? 7.004 -20.705 -10.711 1.00 91.38 226 PHE A N 1
ATOM 1811 C CA . PHE A 1 226 ? 8.314 -20.323 -10.174 1.00 91.38 226 PHE A CA 1
ATOM 1812 C C . PHE A 1 226 ? 8.797 -21.224 -9.024 1.00 91.38 226 PHE A C 1
ATOM 1814 O O . PHE A 1 226 ? 9.956 -21.153 -8.619 1.00 91.38 226 PHE A O 1
ATOM 1821 N N . TYR A 1 227 ? 7.934 -22.089 -8.478 1.00 88.75 227 TYR A N 1
ATOM 1822 C CA . TYR A 1 227 ? 8.295 -22.953 -7.351 1.00 88.75 227 TYR A CA 1
ATOM 1823 C C . TYR A 1 227 ? 9.347 -24.002 -7.709 1.00 88.75 227 TYR A C 1
ATOM 1825 O O . TYR A 1 227 ? 10.267 -24.238 -6.928 1.00 88.75 227 TYR A O 1
ATOM 1833 N N . GLN A 1 228 ? 9.237 -24.609 -8.892 1.00 87.25 228 GLN A N 1
ATOM 1834 C CA . GLN A 1 228 ? 10.197 -25.624 -9.336 1.00 87.25 228 GLN A CA 1
ATOM 1835 C C . GLN A 1 228 ? 11.567 -25.011 -9.625 1.00 87.25 228 GLN A C 1
ATOM 1837 O O . GLN A 1 228 ? 12.588 -25.573 -9.241 1.00 87.25 228 GLN A O 1
ATOM 1842 N N . GLU A 1 229 ? 11.579 -23.828 -10.238 1.00 90.12 229 GLU A N 1
ATOM 1843 C CA . GLU A 1 229 ? 12.802 -23.077 -10.520 1.00 90.12 229 GLU A CA 1
ATOM 1844 C C . GLU A 1 229 ? 13.545 -22.701 -9.230 1.00 90.12 229 GLU A C 1
ATOM 1846 O O . GLU A 1 229 ? 14.742 -22.951 -9.105 1.00 90.12 229 GLU A O 1
ATOM 1851 N N . TRP A 1 230 ? 12.821 -22.197 -8.228 1.00 91.56 230 TRP A N 1
ATOM 1852 C CA . TRP A 1 230 ? 13.383 -21.861 -6.917 1.00 91.56 230 TRP A CA 1
ATOM 1853 C C . TRP A 1 230 ? 13.993 -23.075 -6.193 1.00 91.56 230 TRP A C 1
ATOM 1855 O O . TRP A 1 230 ? 15.048 -22.968 -5.563 1.00 91.56 230 TRP A O 1
ATOM 1865 N N . ILE A 1 231 ? 13.357 -24.251 -6.291 1.00 86.69 231 ILE A N 1
ATOM 1866 C CA . ILE A 1 231 ? 13.906 -25.500 -5.734 1.00 86.69 231 ILE A CA 1
ATOM 1867 C C . ILE A 1 231 ? 15.169 -25.924 -6.482 1.00 86.69 231 ILE A C 1
ATOM 1869 O O . ILE A 1 231 ? 16.143 -26.316 -5.837 1.00 86.69 231 ILE A O 1
ATOM 1873 N N . ALA A 1 232 ? 15.147 -25.870 -7.816 1.00 87.50 232 ALA A N 1
ATOM 1874 C CA . ALA A 1 232 ? 16.273 -26.276 -8.652 1.00 87.50 232 ALA A CA 1
ATOM 1875 C C . ALA A 1 232 ? 17.535 -25.458 -8.334 1.00 87.50 232 ALA A C 1
ATOM 1877 O O . ALA A 1 232 ? 18.628 -26.017 -8.265 1.00 87.50 232 ALA A O 1
ATOM 1878 N N . ASP A 1 233 ? 17.364 -24.170 -8.034 1.00 88.38 233 ASP A N 1
ATOM 1879 C CA . ASP A 1 233 ? 18.446 -23.262 -7.641 1.00 88.38 233 ASP A CA 1
ATOM 1880 C C . ASP A 1 233 ? 18.819 -23.344 -6.142 1.00 88.38 233 ASP A C 1
ATOM 1882 O O . ASP A 1 233 ? 19.607 -22.558 -5.623 1.00 88.38 233 ASP A O 1
ATOM 1886 N N . ARG A 1 234 ? 18.280 -24.333 -5.413 1.00 86.56 234 ARG A N 1
ATOM 1887 C CA . ARG A 1 234 ? 18.538 -24.572 -3.980 1.00 86.56 234 ARG A CA 1
ATOM 1888 C C . ARG A 1 234 ? 18.143 -23.405 -3.067 1.00 86.56 234 ARG A C 1
ATOM 1890 O O . ARG A 1 234 ? 18.729 -23.240 -1.996 1.00 86.56 234 ARG A O 1
ATOM 1897 N N . GLY A 1 235 ? 17.110 -22.638 -3.423 1.00 80.75 235 GLY A N 1
ATOM 1898 C CA . GLY A 1 235 ? 16.634 -21.510 -2.610 1.00 80.75 235 GLY A CA 1
ATOM 1899 C C . GLY A 1 235 ? 16.212 -21.891 -1.185 1.00 80.75 235 GLY A C 1
ATOM 1900 O O . GLY A 1 235 ? 16.280 -21.070 -0.278 1.00 80.75 235 GLY A O 1
ATOM 1901 N N . TYR A 1 236 ? 15.868 -23.161 -0.943 1.00 79.69 236 TYR A N 1
ATOM 1902 C CA . TYR A 1 236 ? 15.540 -23.685 0.390 1.00 79.69 236 TYR A CA 1
ATOM 1903 C C . TYR A 1 236 ? 16.717 -23.698 1.381 1.00 79.69 236 TYR A C 1
ATOM 1905 O O . TYR A 1 236 ? 16.498 -23.952 2.564 1.00 79.69 236 TYR A O 1
ATOM 1913 N N . LEU A 1 237 ? 17.950 -23.477 0.910 1.00 77.25 237 LEU A N 1
ATOM 1914 C CA . LEU A 1 237 ? 19.131 -23.324 1.764 1.00 77.25 237 LEU A CA 1
ATOM 1915 C C . LEU A 1 237 ? 19.264 -21.906 2.336 1.00 77.25 237 LEU A C 1
ATOM 1917 O O . LEU A 1 237 ? 19.999 -21.722 3.303 1.00 77.25 237 LEU A O 1
ATOM 1921 N N . GLN A 1 238 ? 18.592 -20.917 1.741 1.00 84.38 238 GLN A N 1
ATOM 1922 C CA . GLN A 1 238 ? 18.650 -19.535 2.203 1.00 84.38 238 GLN A CA 1
ATOM 1923 C C . GLN A 1 238 ? 17.730 -19.316 3.405 1.00 84.38 238 GLN A C 1
ATOM 1925 O O . GLN A 1 238 ? 16.675 -19.941 3.533 1.00 84.38 238 GLN A O 1
ATOM 1930 N N . ASP A 1 239 ? 18.123 -18.391 4.278 1.00 83.44 239 ASP A N 1
ATOM 1931 C CA . ASP A 1 239 ? 17.299 -17.984 5.411 1.00 83.44 239 ASP A CA 1
ATOM 1932 C C . ASP A 1 239 ? 16.085 -17.158 4.942 1.00 83.44 239 ASP A C 1
ATOM 1934 O O . ASP A 1 239 ? 16.222 -16.076 4.362 1.00 83.44 239 ASP A O 1
ATOM 1938 N N . GLU A 1 240 ? 14.872 -17.662 5.200 1.00 80.50 240 GLU A N 1
ATOM 1939 C CA . GLU A 1 240 ? 13.628 -16.965 4.854 1.00 80.50 240 GLU A CA 1
ATOM 1940 C C . GLU A 1 240 ? 13.385 -15.733 5.746 1.00 80.50 240 GLU A C 1
ATOM 1942 O O . GLU A 1 240 ? 12.703 -14.801 5.315 1.00 80.50 240 GLU A O 1
ATOM 1947 N N . GLU A 1 241 ? 13.883 -15.700 6.987 1.00 80.50 241 GLU A N 1
ATOM 1948 C CA . GLU A 1 241 ? 13.665 -14.568 7.903 1.00 80.50 241 GLU A CA 1
ATOM 1949 C C . GLU A 1 241 ? 14.641 -13.414 7.639 1.00 80.50 241 GLU A C 1
ATOM 1951 O O . GLU A 1 241 ? 14.234 -12.247 7.638 1.00 80.50 241 GLU A O 1
ATOM 1956 N N . GLY A 1 242 ? 15.895 -13.740 7.325 1.00 84.00 242 GLY A N 1
ATOM 1957 C CA . GLY A 1 242 ? 16.945 -12.815 6.906 1.00 84.00 242 GLY A CA 1
ATOM 1958 C C . GLY A 1 242 ? 16.812 -12.278 5.477 1.00 84.00 242 GLY A C 1
ATOM 1959 O O . GLY A 1 242 ? 17.563 -11.385 5.092 1.00 84.00 242 GLY A O 1
ATOM 1960 N N . ASN A 1 243 ? 15.857 -12.770 4.682 1.00 90.50 243 ASN A N 1
ATOM 1961 C CA . ASN A 1 243 ? 15.701 -12.358 3.288 1.00 90.50 243 ASN A CA 1
ATOM 1962 C C . ASN A 1 243 ? 15.359 -10.857 3.144 1.00 90.50 243 ASN A C 1
ATOM 1964 O O . ASN A 1 243 ? 14.345 -10.387 3.670 1.00 90.50 243 ASN A O 1
ATOM 1968 N N . ILE A 1 244 ? 16.153 -10.118 2.358 1.00 92.69 244 ILE A N 1
ATOM 1969 C CA . ILE A 1 244 ? 16.035 -8.657 2.182 1.00 92.69 244 ILE A CA 1
ATOM 1970 C C . ILE A 1 244 ? 14.651 -8.255 1.654 1.00 92.69 244 ILE A C 1
ATOM 1972 O O . ILE A 1 244 ? 14.037 -7.316 2.161 1.00 92.69 244 ILE A O 1
ATOM 1976 N N . TYR A 1 245 ? 14.103 -8.983 0.679 1.00 93.31 245 TYR A N 1
ATOM 1977 C CA . TYR A 1 245 ? 12.790 -8.675 0.103 1.00 93.31 245 TYR A CA 1
ATOM 1978 C C . TYR A 1 245 ? 11.657 -8.900 1.104 1.00 93.31 245 TYR A C 1
ATOM 1980 O O . TYR A 1 245 ? 10.670 -8.157 1.108 1.00 93.31 245 TYR A O 1
ATOM 1988 N N . ARG A 1 246 ? 11.804 -9.900 1.981 1.00 90.94 246 ARG A N 1
ATOM 1989 C CA . ARG A 1 246 ? 10.875 -10.129 3.089 1.00 90.94 246 ARG A CA 1
ATOM 1990 C C . ARG A 1 246 ? 10.994 -9.042 4.148 1.00 90.94 246 ARG A C 1
ATOM 1992 O O . ARG A 1 246 ? 9.970 -8.589 4.651 1.00 90.94 246 ARG A O 1
ATOM 1999 N N . GLN A 1 247 ? 12.207 -8.599 4.469 1.00 90.25 247 GLN A N 1
ATOM 2000 C CA . GLN A 1 247 ? 12.433 -7.492 5.398 1.00 90.25 247 GLN A CA 1
ATOM 2001 C C . GLN A 1 247 ? 11.828 -6.187 4.879 1.00 90.25 247 GLN A C 1
ATOM 2003 O O . GLN A 1 247 ? 11.095 -5.545 5.626 1.00 90.25 247 GLN A O 1
ATOM 2008 N N . LYS A 1 248 ? 12.026 -5.849 3.597 1.00 90.12 248 LYS A N 1
ATOM 2009 C CA . LYS A 1 248 ? 11.381 -4.697 2.943 1.00 90.12 248 LYS A CA 1
ATOM 2010 C C . LYS A 1 248 ? 9.855 -4.770 3.037 1.00 90.12 248 LYS A C 1
ATOM 2012 O O . LYS A 1 248 ? 9.211 -3.833 3.501 1.00 90.12 248 LYS A O 1
ATOM 2017 N N . PHE A 1 249 ? 9.271 -5.921 2.700 1.00 88.75 249 PHE A N 1
ATOM 2018 C CA . PHE A 1 249 ? 7.828 -6.131 2.839 1.00 88.75 249 PHE A CA 1
ATOM 2019 C C . PHE A 1 249 ? 7.360 -5.998 4.297 1.00 88.75 249 PHE A C 1
ATOM 2021 O O . PHE A 1 249 ? 6.331 -5.383 4.567 1.00 88.75 249 PHE A O 1
ATOM 2028 N N . ASN A 1 250 ? 8.117 -6.549 5.249 1.00 85.38 250 ASN A N 1
ATOM 2029 C CA . ASN A 1 250 ? 7.802 -6.510 6.676 1.00 85.38 250 ASN A CA 1
ATOM 2030 C C . ASN A 1 250 ? 7.922 -5.114 7.278 1.00 85.38 250 ASN A C 1
ATOM 2032 O O . ASN A 1 250 ? 7.120 -4.778 8.145 1.00 85.38 250 ASN A O 1
ATOM 2036 N N . ALA A 1 251 ? 8.892 -4.315 6.839 1.00 83.62 251 ALA A N 1
ATOM 2037 C CA . ALA A 1 251 ? 9.016 -2.919 7.241 1.00 83.62 251 ALA A CA 1
ATOM 2038 C C . ALA A 1 251 ? 7.764 -2.125 6.845 1.00 83.62 251 ALA A C 1
ATOM 2040 O O . ALA A 1 251 ? 7.348 -1.222 7.565 1.00 83.62 251 ALA A O 1
ATOM 2041 N N . TYR A 1 252 ? 7.126 -2.517 5.740 1.00 77.38 252 TYR A N 1
ATOM 2042 C CA . TYR A 1 252 ? 6.007 -1.783 5.176 1.00 77.38 252 TYR A CA 1
ATOM 2043 C C . TYR A 1 252 ? 4.618 -2.283 5.611 1.00 77.38 252 TYR A C 1
ATOM 2045 O O . TYR A 1 252 ? 3.747 -1.493 5.976 1.00 77.38 252 TYR A O 1
ATOM 2053 N N . TYR A 1 253 ? 4.395 -3.601 5.598 1.00 77.19 253 TYR A N 1
ATOM 2054 C CA . TYR A 1 253 ? 3.114 -4.234 5.951 1.00 77.19 253 TYR A CA 1
ATOM 2055 C C . TYR A 1 253 ? 3.093 -4.852 7.352 1.00 77.19 253 TYR A C 1
ATOM 2057 O O . TYR A 1 253 ? 2.032 -5.235 7.845 1.00 77.19 253 TYR A O 1
ATOM 2065 N N . GLY A 1 254 ? 4.248 -4.948 8.009 1.00 77.50 254 GLY A N 1
ATOM 2066 C CA . GLY A 1 254 ? 4.414 -5.668 9.264 1.00 77.50 254 GLY A CA 1
ATOM 2067 C C . GLY A 1 254 ? 4.644 -7.168 9.064 1.00 77.50 254 GLY A C 1
ATOM 2068 O O . GLY A 1 254 ? 4.176 -7.792 8.109 1.00 77.50 254 GLY A O 1
ATOM 2069 N N . ARG A 1 255 ? 5.338 -7.783 10.031 1.00 77.12 255 ARG A N 1
ATOM 2070 C CA . ARG A 1 255 ? 5.680 -9.220 10.016 1.00 77.12 255 ARG A CA 1
ATOM 2071 C C . ARG A 1 255 ? 4.456 -10.138 9.963 1.00 77.12 255 ARG A C 1
ATOM 2073 O O . ARG A 1 255 ? 4.545 -11.219 9.395 1.00 77.12 255 ARG A O 1
ATOM 2080 N N . ALA A 1 256 ? 3.320 -9.700 10.513 1.00 69.50 256 ALA A N 1
ATOM 2081 C CA . ALA A 1 256 ? 2.084 -10.481 10.539 1.00 69.50 256 ALA A CA 1
ATOM 2082 C C . ALA A 1 256 ? 1.576 -10.838 9.130 1.00 69.50 256 ALA A C 1
ATOM 2084 O O . ALA A 1 256 ? 0.971 -11.891 8.949 1.00 69.50 256 ALA A O 1
ATOM 2085 N N . VAL A 1 257 ? 1.838 -9.991 8.127 1.00 73.06 257 VAL A N 1
ATOM 2086 C CA . VAL A 1 257 ? 1.345 -10.201 6.759 1.00 73.06 257 VAL A CA 1
ATOM 2087 C C . VAL A 1 257 ? 2.184 -11.239 6.010 1.00 73.06 257 VAL A C 1
ATOM 2089 O O . VAL A 1 257 ? 1.619 -12.102 5.344 1.00 73.06 257 VAL A O 1
ATOM 2092 N N . SER A 1 258 ? 3.514 -11.221 6.154 1.00 74.00 258 SER A N 1
ATOM 2093 C CA . SER A 1 258 ? 4.392 -12.210 5.501 1.00 74.00 258 SER A CA 1
ATOM 2094 C C . SER A 1 258 ? 4.446 -13.558 6.226 1.00 74.00 258 SER A C 1
ATOM 2096 O O . SER A 1 258 ? 4.882 -14.554 5.643 1.00 74.00 258 SER A O 1
ATOM 2098 N N . SER A 1 259 ? 4.041 -13.609 7.499 1.00 69.06 259 SER A N 1
ATOM 2099 C CA . SER A 1 259 ? 3.907 -14.849 8.269 1.00 69.06 259 SER A CA 1
ATOM 2100 C C . SER A 1 259 ? 2.524 -15.486 8.146 1.00 69.06 259 SER A C 1
ATOM 2102 O O . SER A 1 259 ? 2.325 -16.578 8.669 1.00 69.06 259 SER A O 1
ATOM 2104 N N . ALA A 1 260 ? 1.564 -14.829 7.483 1.00 60.72 260 ALA A N 1
ATOM 2105 C CA . ALA A 1 260 ? 0.220 -15.351 7.255 1.00 60.72 260 ALA A CA 1
ATOM 2106 C C . ALA A 1 260 ? 0.252 -16.504 6.232 1.00 60.72 260 ALA A C 1
ATOM 2108 O O . ALA A 1 260 ? -0.123 -16.346 5.069 1.00 60.72 260 ALA A O 1
ATOM 2109 N N . ARG A 1 261 ? 0.748 -17.671 6.656 1.00 56.91 261 ARG A N 1
ATOM 2110 C CA . ARG A 1 261 ? 0.829 -18.895 5.857 1.00 56.91 261 ARG A CA 1
ATOM 2111 C C . ARG A 1 261 ? -0.063 -19.954 6.503 1.00 56.91 261 ARG A C 1
ATOM 2113 O O . ARG A 1 261 ? 0.200 -20.385 7.615 1.00 56.91 261 ARG A O 1
ATOM 2120 N N . GLY A 1 262 ? -1.109 -20.377 5.796 1.00 51.47 262 GLY A N 1
ATOM 2121 C CA . GLY A 1 262 ? -2.045 -21.389 6.297 1.00 51.47 262 GLY A CA 1
ATOM 2122 C C . GLY A 1 262 ? -3.102 -20.843 7.265 1.00 51.47 262 GLY A C 1
ATOM 2123 O O . GLY A 1 262 ? -3.328 -19.636 7.346 1.00 51.47 262 GLY A O 1
ATOM 2124 N N . ARG A 1 263 ? -3.803 -21.755 7.953 1.00 42.19 263 ARG A N 1
ATOM 2125 C CA . ARG A 1 263 ? -4.907 -21.429 8.875 1.00 42.19 263 ARG A CA 1
ATOM 2126 C C . ARG A 1 263 ? -4.418 -20.709 10.146 1.00 42.19 263 ARG A C 1
ATOM 2128 O O . ARG A 1 263 ? -5.227 -20.041 10.788 1.00 42.19 263 ARG A O 1
ATOM 2135 N N . ASP A 1 264 ? -3.121 -20.705 10.441 1.00 48.78 264 ASP A N 1
ATOM 2136 C CA . ASP A 1 264 ? -2.589 -20.237 11.730 1.00 48.78 264 ASP A CA 1
ATOM 2137 C C . ASP A 1 264 ? -2.119 -18.786 11.666 1.00 48.78 264 ASP A C 1
ATOM 2139 O O . ASP A 1 264 ? -0.950 -18.433 11.817 1.00 48.78 264 ASP A O 1
ATOM 2143 N N . PHE A 1 265 ? -3.081 -17.904 11.413 1.00 56.69 265 PHE A N 1
ATOM 2144 C CA . PHE A 1 265 ? -2.865 -16.471 11.493 1.00 56.69 265 PHE A CA 1
ATOM 2145 C C . PHE A 1 265 ? -2.935 -16.004 12.952 1.00 56.69 265 PHE A C 1
ATOM 2147 O O . PHE A 1 265 ? -4.004 -16.005 13.565 1.00 56.69 265 PHE A O 1
ATOM 2154 N N . VAL A 1 266 ? -1.794 -15.586 13.504 1.00 57.44 266 VAL A N 1
ATOM 2155 C CA . VAL A 1 266 ? -1.704 -15.024 14.858 1.00 57.44 266 VAL A CA 1
ATOM 2156 C C . VAL A 1 266 ? -1.344 -13.552 14.744 1.00 57.44 266 VAL A C 1
ATOM 2158 O O . VAL A 1 266 ? -0.259 -13.192 14.284 1.00 57.44 266 VAL A O 1
ATOM 2161 N N . VAL A 1 267 ? -2.260 -12.691 15.183 1.00 60.41 267 VAL A N 1
ATOM 2162 C CA . VAL A 1 267 ? -2.051 -11.245 15.172 1.00 60.41 267 VAL A CA 1
ATOM 2163 C C . VAL A 1 267 ? -1.088 -10.866 16.292 1.00 60.41 267 VAL A C 1
ATOM 2165 O O . VAL A 1 267 ? -1.413 -10.999 17.469 1.00 60.41 267 VAL A O 1
ATOM 2168 N N . LYS A 1 268 ? 0.101 -10.370 15.939 1.00 65.31 268 LYS A N 1
ATOM 2169 C CA . LYS A 1 268 ? 1.022 -9.780 16.918 1.00 65.31 268 LYS A CA 1
ATOM 2170 C C . LYS A 1 268 ? 0.491 -8.407 17.336 1.00 65.31 268 LYS A C 1
ATOM 2172 O O . LYS A 1 268 ? 0.337 -7.525 16.488 1.00 65.31 268 LYS A O 1
ATOM 2177 N N . THR A 1 269 ? 0.233 -8.229 18.628 1.00 62.91 269 THR A N 1
ATOM 2178 C CA . THR A 1 269 ? -0.315 -7.002 19.236 1.00 62.91 269 THR A CA 1
ATOM 2179 C C . THR A 1 269 ? 0.516 -5.755 18.926 1.00 62.91 269 THR A C 1
ATOM 2181 O O . THR A 1 269 ? -0.056 -4.696 18.692 1.00 62.91 269 THR A O 1
ATOM 2184 N N . GLU A 1 270 ? 1.838 -5.892 18.792 1.00 65.38 270 GLU A N 1
ATOM 2185 C CA . GLU A 1 270 ? 2.761 -4.810 18.401 1.00 65.38 270 GLU A CA 1
ATOM 2186 C C . GLU A 1 270 ? 2.359 -4.127 17.082 1.00 65.38 270 GLU A C 1
ATOM 2188 O O . GLU A 1 270 ? 2.431 -2.909 16.948 1.00 65.38 270 GLU A O 1
ATOM 2193 N N . THR A 1 271 ? 1.865 -4.901 16.109 1.00 68.25 271 THR A N 1
ATOM 2194 C CA . THR A 1 271 ? 1.469 -4.373 14.790 1.00 68.25 271 THR A CA 1
ATOM 2195 C C . THR A 1 271 ? 0.096 -3.699 14.787 1.00 68.25 271 THR A C 1
ATOM 2197 O O . THR A 1 271 ? -0.254 -3.019 13.824 1.00 68.25 271 THR A O 1
ATOM 2200 N N . LEU A 1 272 ? -0.684 -3.874 15.859 1.00 80.25 272 LEU A N 1
ATOM 2201 C CA . LEU A 1 272 ? -2.011 -3.284 16.014 1.00 80.25 272 LEU A CA 1
ATOM 2202 C C . LEU A 1 272 ? -1.992 -1.943 16.741 1.00 80.25 272 LEU A C 1
ATOM 2204 O O . LEU A 1 272 ? -3.039 -1.305 16.797 1.00 80.25 272 LEU A O 1
ATOM 2208 N N . PHE A 1 273 ? -0.849 -1.496 17.271 1.00 84.69 273 PHE A N 1
ATOM 2209 C CA . PHE A 1 273 ? -0.789 -0.291 18.098 1.00 84.69 273 PHE A CA 1
ATOM 2210 C C . PHE A 1 273 ? -1.461 0.940 17.453 1.00 84.69 273 PHE A C 1
ATOM 2212 O O . PHE A 1 273 ? -2.343 1.508 18.095 1.00 84.69 273 PHE A O 1
ATOM 2219 N N . PRO A 1 274 ? -1.184 1.320 16.184 1.00 88.81 274 PRO A N 1
ATOM 2220 C CA . PRO A 1 274 ? -1.863 2.462 15.561 1.00 88.81 274 PRO A CA 1
ATOM 2221 C C . PRO A 1 274 ? -3.380 2.275 15.434 1.00 88.81 274 PRO A C 1
ATOM 2223 O O . PRO A 1 274 ? -4.143 3.233 15.545 1.00 88.81 274 PRO A O 1
ATOM 2226 N N . VAL A 1 275 ? -3.825 1.036 15.216 1.00 90.44 275 VAL A N 1
ATOM 2227 C CA . VAL A 1 275 ? -5.243 0.680 15.068 1.00 90.44 275 VAL A CA 1
ATOM 2228 C C . VAL A 1 275 ? -5.952 0.773 16.413 1.00 90.44 275 VAL A C 1
ATOM 2230 O O . VAL A 1 275 ? -6.997 1.406 16.511 1.00 90.44 275 VAL A O 1
ATOM 2233 N N . MET A 1 276 ? -5.350 0.203 17.458 1.00 89.94 276 MET A N 1
ATOM 2234 C CA . MET A 1 276 ? -5.839 0.295 18.832 1.00 89.94 276 MET A CA 1
ATOM 2235 C C . MET A 1 276 ? -5.888 1.752 19.294 1.00 89.94 276 MET A C 1
ATOM 2237 O O . MET A 1 276 ? -6.924 2.196 19.773 1.00 89.94 276 MET A O 1
ATOM 2241 N N . LEU A 1 277 ? -4.818 2.522 19.076 1.00 91.62 277 LEU A N 1
ATOM 2242 C CA . LEU A 1 277 ? -4.768 3.944 19.413 1.00 91.62 277 LEU A CA 1
ATOM 2243 C C . LEU A 1 277 ? -5.880 4.735 18.711 1.00 91.62 277 LEU A C 1
ATOM 2245 O O . LEU A 1 277 ? -6.562 5.535 19.346 1.00 91.62 277 LEU A O 1
ATOM 2249 N N . THR A 1 278 ? -6.110 4.472 17.422 1.00 93.94 278 THR A N 1
ATOM 2250 C CA . THR A 1 278 ? -7.212 5.097 16.673 1.00 93.94 278 THR A CA 1
ATOM 2251 C C . THR A 1 278 ? -8.571 4.728 17.268 1.00 93.94 278 THR A C 1
ATOM 2253 O O . THR A 1 278 ? -9.429 5.597 17.392 1.00 93.94 278 THR A O 1
ATOM 2256 N N . ALA A 1 279 ? -8.759 3.471 17.683 1.00 93.12 279 ALA A N 1
ATOM 2257 C CA . ALA A 1 279 ? -9.984 3.018 18.336 1.00 93.12 279 ALA A CA 1
ATOM 2258 C C . ALA A 1 279 ? -10.245 3.757 19.654 1.00 93.12 279 ALA A C 1
ATOM 2260 O O . ALA A 1 279 ? -11.369 4.203 19.872 1.00 93.12 279 ALA A O 1
ATOM 2261 N N . VAL A 1 280 ? -9.216 3.932 20.500 1.00 93.75 280 VAL A N 1
ATOM 2262 C CA . VAL A 1 280 ? -9.333 4.716 21.746 1.00 93.75 280 VAL A CA 1
ATOM 2263 C C . VAL A 1 280 ? -9.737 6.135 21.434 1.00 93.75 280 VAL A C 1
ATOM 2265 O O . VAL A 1 280 ? -10.696 6.632 22.006 1.00 93.75 280 VAL A O 1
ATOM 2268 N N . ILE A 1 281 ? -9.015 6.789 20.524 1.00 94.75 281 ILE A N 1
ATOM 2269 C CA . ILE A 1 281 ? -9.238 8.202 20.229 1.00 94.75 281 ILE A CA 1
ATOM 2270 C C . ILE A 1 281 ? -10.639 8.405 19.654 1.00 94.75 281 ILE A C 1
ATOM 2272 O O . ILE A 1 281 ? -11.352 9.291 20.114 1.00 94.75 281 ILE A O 1
ATOM 2276 N N . PHE A 1 282 ? -11.079 7.562 18.716 1.00 95.38 282 PHE A N 1
ATOM 2277 C CA . PHE A 1 282 ? -12.452 7.608 18.218 1.00 95.38 282 PHE A CA 1
ATOM 2278 C C . PHE A 1 282 ? -13.474 7.346 19.316 1.00 95.38 282 PHE A C 1
ATOM 2280 O O . PHE A 1 282 ? -14.447 8.087 19.390 1.00 95.38 282 PHE A O 1
ATOM 2287 N N . SER A 1 283 ? -13.234 6.375 20.197 1.00 94.50 283 SER A N 1
ATOM 2288 C CA . SER A 1 283 ? -14.125 6.105 21.324 1.00 94.50 283 SER A CA 1
ATOM 2289 C C . SER A 1 283 ? -14.233 7.306 22.255 1.00 94.50 283 SER A C 1
ATOM 2291 O O . SER A 1 283 ? -15.339 7.711 22.601 1.00 94.50 283 SER A O 1
ATOM 2293 N N . THR A 1 284 ? -13.112 7.932 22.610 1.00 93.06 284 THR A N 1
ATOM 2294 C CA . THR A 1 284 ? -13.076 9.135 23.448 1.00 93.06 284 THR A CA 1
ATOM 2295 C C . THR A 1 284 ? -13.785 10.307 22.773 1.00 93.06 284 THR A C 1
ATOM 2297 O O . THR A 1 284 ? -14.635 10.942 23.394 1.00 93.06 284 THR A O 1
ATOM 2300 N N . CYS A 1 285 ? -13.497 10.578 21.497 1.00 94.00 285 CYS A N 1
ATOM 2301 C CA . CYS A 1 285 ? -14.129 11.666 20.753 1.00 94.00 285 CYS A CA 1
ATOM 2302 C C . CYS A 1 285 ? -15.638 11.447 20.588 1.00 94.00 285 CYS A C 1
ATOM 2304 O O . CYS A 1 285 ? -16.405 12.366 20.859 1.00 94.00 285 CYS A O 1
ATOM 2306 N N . TRP A 1 286 ? -16.079 10.241 20.215 1.00 94.06 286 TRP A N 1
ATOM 2307 C CA . TRP A 1 286 ? -17.504 9.925 20.095 1.00 94.06 286 TRP A CA 1
ATOM 2308 C C . TRP A 1 286 ? -18.224 10.032 21.438 1.00 94.06 286 TRP A C 1
ATOM 2310 O O . TRP A 1 286 ? -19.296 10.631 21.502 1.00 94.06 286 TRP A O 1
ATOM 2320 N N . THR A 1 287 ? -17.609 9.541 22.516 1.00 90.88 287 THR A N 1
ATOM 2321 C CA . THR A 1 287 ? -18.157 9.668 23.874 1.00 90.88 287 THR A CA 1
ATOM 2322 C C . THR A 1 287 ? -18.316 11.137 24.268 1.00 90.88 287 THR A C 1
ATOM 2324 O O . THR A 1 287 ? -19.393 11.539 24.692 1.00 90.88 287 THR A O 1
ATOM 2327 N N . ALA A 1 288 ? -17.294 11.966 24.037 1.00 88.81 288 ALA A N 1
ATOM 2328 C CA . ALA A 1 288 ? -17.358 13.401 24.312 1.00 88.81 288 ALA A CA 1
ATOM 2329 C C . ALA A 1 288 ? -18.396 14.134 23.438 1.00 88.81 288 ALA A C 1
ATOM 2331 O O . ALA A 1 288 ? -19.070 15.048 23.907 1.00 88.81 288 ALA A O 1
ATOM 2332 N N . THR A 1 289 ? -18.557 13.738 22.170 1.00 90.25 289 THR A N 1
ATOM 2333 C CA . THR A 1 289 ? -19.541 14.359 21.263 1.00 90.25 289 THR A CA 1
ATOM 2334 C C . THR A 1 289 ? -20.984 13.986 21.591 1.00 90.25 289 THR A C 1
ATOM 2336 O O . THR A 1 289 ? -21.872 14.804 21.381 1.00 90.25 289 THR A O 1
ATOM 2339 N N . LEU A 1 290 ? -21.224 12.768 22.091 1.00 88.19 290 LEU A N 1
ATOM 2340 C CA . LEU A 1 290 ? -22.562 12.250 22.395 1.00 88.19 290 LEU A CA 1
ATOM 2341 C C . LEU A 1 290 ? -22.981 12.470 23.855 1.00 88.19 290 LEU A C 1
ATOM 2343 O O . LEU A 1 290 ? -24.146 12.230 24.174 1.00 88.19 290 LEU A O 1
ATOM 2347 N N . ALA A 1 291 ? -22.063 12.929 24.715 1.00 83.25 291 ALA A N 1
ATOM 2348 C CA . ALA A 1 291 ? -22.359 13.311 26.095 1.00 83.25 291 ALA A CA 1
ATOM 2349 C C . ALA A 1 291 ? -23.381 14.457 26.147 1.00 83.25 291 ALA A C 1
ATOM 2351 O O . ALA A 1 291 ? -24.420 14.317 26.783 1.00 83.25 291 ALA A O 1
ATOM 2352 N N . ASP A 1 292 ? -23.140 15.528 25.386 1.00 80.06 292 ASP A N 1
ATOM 2353 C CA . ASP A 1 292 ? -24.065 16.653 25.246 1.00 80.06 292 ASP A CA 1
ATOM 2354 C C . ASP A 1 292 ? -24.368 16.923 23.769 1.00 80.06 292 ASP A C 1
ATOM 2356 O O . ASP A 1 292 ? -23.471 17.281 22.997 1.00 80.06 292 ASP A O 1
ATOM 2360 N N . THR A 1 293 ? -25.642 16.766 23.395 1.00 83.56 293 THR A N 1
ATOM 2361 C CA . THR A 1 293 ? -26.170 16.979 22.039 1.00 83.56 293 THR A CA 1
ATOM 2362 C C . THR A 1 293 ? -26.739 18.382 21.807 1.00 83.56 293 THR A C 1
ATOM 2364 O O . THR A 1 293 ? -27.188 18.674 20.697 1.00 83.56 293 THR A O 1
ATOM 2367 N N . ASN A 1 294 ? -26.730 19.267 22.811 1.00 81.56 294 ASN A N 1
ATOM 2368 C CA . ASN A 1 294 ? -27.281 20.621 22.682 1.00 81.56 294 ASN A CA 1
ATOM 2369 C C . ASN A 1 294 ? -26.522 21.483 21.664 1.00 81.56 294 ASN A C 1
ATOM 2371 O O . ASN A 1 294 ? -27.131 22.330 21.010 1.00 81.56 294 ASN A O 1
ATOM 2375 N N . PHE A 1 295 ? -25.241 21.185 21.427 1.00 82.88 295 PHE A N 1
ATOM 2376 C CA . PHE A 1 295 ? -24.415 21.846 20.409 1.00 82.88 295 PHE A CA 1
ATOM 2377 C C . PHE A 1 295 ? -24.993 21.794 18.984 1.00 82.88 295 PHE A C 1
ATOM 2379 O O . PHE A 1 295 ? -24.636 22.616 18.145 1.00 82.88 295 PHE A O 1
ATOM 2386 N N . LEU A 1 296 ? -25.871 20.826 18.683 1.00 82.94 296 LEU A N 1
ATOM 2387 C CA . LEU A 1 296 ? -26.530 20.723 17.376 1.00 82.94 296 LEU A CA 1
ATOM 2388 C C . LEU A 1 296 ? -27.575 21.820 17.155 1.00 82.94 296 LEU A C 1
ATOM 2390 O O . LEU A 1 296 ? -27.897 22.124 16.009 1.00 82.94 296 LEU A O 1
ATOM 2394 N N . LYS A 1 297 ? -28.136 22.371 18.236 1.00 82.00 297 LYS A N 1
ATOM 2395 C CA . LYS A 1 297 ? -29.164 23.412 18.168 1.00 82.00 297 LYS A CA 1
ATOM 2396 C C . LYS A 1 297 ? -28.546 24.801 18.135 1.00 82.00 297 LYS A C 1
ATOM 2398 O O . LYS A 1 297 ? -29.046 25.643 17.399 1.00 82.00 297 LYS A O 1
ATOM 2403 N N . ASP A 1 298 ? -27.491 25.021 18.919 1.00 75.56 298 ASP A N 1
ATOM 2404 C CA . ASP A 1 298 ? -26.922 26.356 19.091 1.00 75.56 298 ASP A CA 1
ATOM 2405 C C . ASP A 1 298 ? -25.405 26.307 19.390 1.00 75.56 298 ASP A C 1
ATOM 2407 O O . ASP A 1 298 ? -24.997 26.242 20.553 1.00 75.56 298 ASP A O 1
ATOM 2411 N N . PRO A 1 299 ? -24.547 26.241 18.351 1.00 80.56 299 PRO A N 1
ATOM 2412 C CA . PRO A 1 299 ? -23.105 26.096 18.523 1.00 80.56 299 PRO A CA 1
ATOM 2413 C C . PRO A 1 299 ? -22.434 27.445 18.795 1.00 80.56 299 PRO A C 1
ATOM 2415 O O . PRO A 1 299 ? -22.333 28.280 17.899 1.00 80.56 299 PRO A O 1
ATOM 2418 N N . HIS A 1 300 ? -21.906 27.628 20.007 1.00 78.38 300 HIS A N 1
ATOM 2419 C CA . HIS A 1 300 ? -21.259 28.890 20.411 1.00 78.38 300 HIS A CA 1
ATOM 2420 C C . HIS A 1 300 ? -19.851 28.720 20.955 1.00 78.38 300 HIS A C 1
ATOM 2422 O O . HIS A 1 300 ? -19.092 29.688 21.038 1.00 78.38 300 HIS A O 1
ATOM 2428 N N . THR A 1 301 ? -19.486 27.508 21.365 1.00 85.31 301 THR A N 1
ATOM 2429 C CA . THR A 1 301 ? -18.224 27.273 22.060 1.00 85.31 301 THR A CA 1
ATOM 2430 C C . THR A 1 301 ? -17.147 26.737 21.122 1.00 85.31 301 THR A C 1
ATOM 2432 O O . THR A 1 301 ? -17.420 26.111 20.094 1.00 85.31 301 THR A O 1
ATOM 2435 N N . VAL A 1 302 ? -15.882 26.924 21.516 1.00 87.19 302 VAL A N 1
ATOM 2436 C CA . VAL A 1 302 ? -14.731 26.288 20.849 1.00 87.19 302 VAL A CA 1
ATOM 2437 C C . VAL A 1 302 ? -14.929 24.768 20.781 1.00 87.19 302 VAL A C 1
ATOM 2439 O O . VAL A 1 302 ? -14.591 24.138 19.781 1.00 87.19 302 VAL A O 1
ATOM 2442 N N . TRP A 1 303 ? -15.503 24.175 21.833 1.00 87.81 303 TRP A N 1
ATOM 2443 C CA . TRP A 1 303 ? -15.781 22.744 21.907 1.00 87.81 303 TRP A CA 1
ATOM 2444 C C . TRP A 1 303 ? -16.786 22.295 20.848 1.00 87.81 303 TRP A C 1
ATOM 2446 O O . TRP A 1 303 ? -16.578 21.251 20.233 1.00 87.81 303 TRP A O 1
ATOM 2456 N N . ASP A 1 304 ? -17.814 23.093 20.565 1.00 88.69 304 ASP A N 1
ATOM 2457 C CA . ASP A 1 304 ? -18.797 22.785 19.522 1.00 88.69 304 ASP A CA 1
ATOM 2458 C C . ASP A 1 304 ? -18.147 22.804 18.137 1.00 88.69 304 ASP A C 1
ATOM 2460 O O . ASP A 1 304 ? -18.316 21.866 17.354 1.00 88.69 304 ASP A O 1
ATOM 2464 N N . ALA A 1 305 ? -17.305 23.805 17.860 1.00 89.62 305 ALA A N 1
ATOM 2465 C CA . ALA A 1 305 ? -16.519 23.852 16.629 1.00 89.62 305 ALA A CA 1
ATOM 2466 C C . ALA A 1 305 ? -15.586 22.631 16.497 1.00 89.62 305 ALA A C 1
ATOM 2468 O O . ALA A 1 305 ? -15.500 22.028 15.425 1.00 89.62 305 ALA A O 1
ATOM 2469 N N . LEU A 1 306 ? -14.934 22.205 17.586 1.00 93.00 306 LEU A N 1
ATOM 2470 C CA . LEU A 1 306 ? -14.111 20.991 17.603 1.00 93.00 306 LEU A CA 1
ATOM 2471 C C . LEU A 1 306 ? -14.933 19.717 17.343 1.00 93.00 306 LEU A C 1
ATOM 2473 O O . LEU A 1 306 ? -14.455 18.847 16.610 1.00 93.00 306 LEU A O 1
ATOM 2477 N N . LYS A 1 307 ? -16.168 19.610 17.860 1.00 93.81 307 LYS A N 1
ATOM 2478 C CA . LYS A 1 307 ? -17.095 18.497 17.559 1.00 93.81 307 LYS A CA 1
ATOM 2479 C C . LYS A 1 307 ? -17.432 18.447 16.059 1.00 93.81 307 LYS A C 1
ATOM 2481 O O . LYS A 1 307 ? -17.359 17.378 15.451 1.00 93.81 307 LYS A O 1
ATOM 2486 N N . PHE A 1 308 ? -17.712 19.589 15.422 1.00 92.75 308 PHE A N 1
ATOM 2487 C CA . PHE A 1 308 ? -17.936 19.644 13.968 1.00 92.75 308 PHE A CA 1
ATOM 2488 C C . PHE A 1 308 ? -16.673 19.317 13.156 1.00 92.75 308 PHE A C 1
ATOM 2490 O O . PHE A 1 308 ? -16.747 18.579 12.169 1.00 92.75 308 PHE A O 1
ATOM 2497 N N . GLY A 1 309 ? -15.502 19.790 13.596 1.00 94.38 309 GLY A N 1
ATOM 2498 C CA . GLY A 1 309 ? -14.210 19.408 13.020 1.00 94.38 309 GLY A CA 1
ATOM 2499 C C . GLY A 1 309 ? -13.946 17.905 13.110 1.00 94.38 309 GLY A C 1
ATOM 2500 O O . GLY A 1 309 ? -13.520 17.285 12.131 1.00 94.38 309 GLY A O 1
ATOM 2501 N N . PHE A 1 310 ? -14.277 17.291 14.247 1.00 96.69 310 PHE A N 1
ATOM 2502 C CA . PHE A 1 310 ? -14.211 15.845 14.424 1.00 96.69 310 PHE A CA 1
ATOM 2503 C C . PHE A 1 310 ? -15.106 15.098 13.427 1.00 96.69 310 PHE A C 1
ATOM 2505 O O . PHE A 1 310 ? -14.628 14.148 12.810 1.00 96.69 310 PHE A O 1
ATOM 2512 N N . PHE A 1 311 ? -16.354 15.530 13.198 1.00 95.56 311 PHE A N 1
ATOM 2513 C CA . PHE A 1 311 ? -17.233 14.875 12.219 1.00 95.56 311 PHE A CA 1
ATOM 2514 C C . PHE A 1 311 ? -16.639 14.855 10.810 1.00 95.56 311 PHE A C 1
ATOM 2516 O O . PHE A 1 311 ? -16.639 13.805 10.162 1.00 95.56 311 PHE A O 1
ATOM 2523 N N . GLY A 1 312 ? -16.082 15.979 10.354 1.00 94.56 312 GLY A N 1
ATOM 2524 C CA . GLY A 1 312 ? -15.409 16.044 9.056 1.00 94.56 312 GLY A CA 1
ATOM 2525 C C . GLY A 1 312 ? -14.188 15.124 8.991 1.00 94.56 312 GLY A C 1
ATOM 2526 O O . GLY A 1 312 ? -14.021 14.349 8.045 1.00 94.56 312 GLY A O 1
ATOM 2527 N N . ALA A 1 313 ? -13.355 15.150 10.035 1.00 96.06 313 ALA A N 1
ATOM 2528 C CA . ALA A 1 313 ? -12.156 14.320 10.117 1.00 96.06 313 ALA A CA 1
ATOM 2529 C C . ALA A 1 313 ? -12.483 12.822 10.157 1.00 96.06 313 ALA A C 1
ATOM 2531 O O . ALA A 1 313 ? -11.820 12.029 9.478 1.00 96.06 313 ALA A O 1
ATOM 2532 N N . TYR A 1 314 ? -13.512 12.434 10.912 1.00 96.19 314 TYR A N 1
ATOM 2533 C CA . TYR A 1 314 ? -13.998 11.063 11.004 1.00 96.19 314 TYR A CA 1
ATOM 2534 C C . TYR A 1 314 ? -14.563 10.591 9.664 1.00 96.19 314 TYR A C 1
ATOM 2536 O O . TYR A 1 314 ? -14.133 9.550 9.170 1.00 96.19 314 TYR A O 1
ATOM 2544 N N . ALA A 1 315 ? -15.454 11.366 9.033 1.00 95.19 315 ALA A N 1
ATOM 2545 C CA . ALA A 1 315 ? -16.057 11.011 7.747 1.00 95.19 315 ALA A CA 1
ATOM 2546 C C . ALA A 1 315 ? -14.993 10.799 6.660 1.00 95.19 315 ALA A C 1
ATOM 2548 O O . ALA A 1 315 ? -14.983 9.762 5.988 1.00 95.19 315 ALA A O 1
ATOM 2549 N N . PHE A 1 316 ? -14.035 11.728 6.546 1.00 92.94 316 PHE A N 1
ATOM 2550 C CA . PHE A 1 316 ? -12.925 11.588 5.606 1.00 92.94 316 PHE A CA 1
ATOM 2551 C C . PHE A 1 316 ? -12.072 10.357 5.920 1.00 92.94 316 PHE A C 1
ATOM 2553 O O . PHE A 1 316 ? -11.729 9.580 5.025 1.00 92.94 316 PHE A O 1
ATOM 2560 N N . THR A 1 317 ? -11.705 10.172 7.190 1.00 93.81 317 THR A N 1
ATOM 2561 C CA . THR A 1 317 ? -10.868 9.041 7.604 1.00 93.81 317 THR A CA 1
ATOM 2562 C C . THR A 1 317 ? -11.557 7.722 7.295 1.00 93.81 317 THR A C 1
ATOM 2564 O O . THR A 1 317 ? -10.942 6.833 6.711 1.00 93.81 317 THR A O 1
ATOM 2567 N N . PHE A 1 318 ? -12.839 7.601 7.623 1.00 93.88 318 PHE A N 1
ATOM 2568 C CA . PHE A 1 318 ? -13.615 6.399 7.376 1.00 93.88 318 PHE A CA 1
ATOM 2569 C C . PHE A 1 318 ? -13.704 6.079 5.879 1.00 93.88 318 PHE A C 1
ATOM 2571 O O . PHE A 1 318 ? -13.388 4.961 5.469 1.00 93.88 318 PHE A O 1
ATOM 2578 N N . GLN A 1 319 ? -14.018 7.074 5.042 1.00 92.31 319 GLN A N 1
ATOM 2579 C CA . GLN A 1 319 ? -14.029 6.919 3.586 1.00 92.31 319 GLN A CA 1
ATOM 2580 C C . GLN A 1 319 ? -12.648 6.513 3.039 1.00 92.31 319 GLN A C 1
ATOM 2582 O O . GLN A 1 319 ? -12.551 5.639 2.174 1.00 92.31 319 GLN A O 1
ATOM 2587 N N . SER A 1 320 ? -11.572 7.109 3.560 1.00 88.31 320 SER A N 1
ATOM 2588 C CA . SER A 1 320 ? -10.189 6.778 3.196 1.00 88.31 320 SER A CA 1
ATOM 2589 C C . SER A 1 320 ? -9.831 5.334 3.563 1.00 88.31 320 SER A C 1
ATOM 2591 O O . SER A 1 320 ? -9.304 4.598 2.724 1.00 88.31 320 SER A O 1
ATOM 2593 N N . LEU A 1 321 ? -10.170 4.889 4.778 1.00 91.56 321 LEU A N 1
ATOM 2594 C CA . LEU A 1 321 ? -9.920 3.521 5.241 1.00 91.56 321 LEU A CA 1
ATOM 2595 C C . LEU A 1 321 ? -10.723 2.495 4.436 1.00 91.56 321 LEU A C 1
ATOM 2597 O O . LEU A 1 321 ? -10.154 1.492 4.011 1.00 91.56 321 LEU A O 1
ATOM 2601 N N . ILE A 1 322 ? -12.002 2.757 4.147 1.00 91.06 322 ILE A N 1
ATOM 2602 C CA . ILE A 1 322 ? -12.822 1.892 3.284 1.00 91.06 322 ILE A CA 1
ATOM 2603 C C . ILE A 1 322 ? -12.207 1.782 1.886 1.00 91.06 322 ILE A C 1
ATOM 2605 O O . ILE A 1 322 ? -12.056 0.684 1.346 1.00 91.06 322 ILE A O 1
ATOM 2609 N N . ARG A 1 323 ? -11.814 2.911 1.287 1.00 86.44 323 ARG A N 1
ATOM 2610 C CA . ARG A 1 323 ? -11.193 2.912 -0.041 1.00 86.44 323 ARG A CA 1
ATOM 2611 C C . ARG A 1 323 ? -9.898 2.100 -0.044 1.00 86.44 323 ARG A C 1
ATOM 2613 O O . ARG A 1 323 ? -9.699 1.284 -0.941 1.00 86.44 323 ARG A O 1
ATOM 2620 N N . ARG A 1 324 ? -9.048 2.282 0.970 1.00 86.88 324 ARG A N 1
ATOM 2621 C CA . ARG A 1 324 ? -7.804 1.518 1.152 1.00 86.88 324 ARG A CA 1
ATOM 2622 C C . ARG A 1 324 ? -8.074 0.031 1.383 1.00 86.88 324 ARG A C 1
ATOM 2624 O O . ARG A 1 324 ? -7.372 -0.794 0.810 1.00 86.88 324 ARG A O 1
ATOM 2631 N N . TYR A 1 325 ? -9.118 -0.322 2.131 1.00 87.00 325 TYR A N 1
ATOM 2632 C CA . TYR A 1 325 ? -9.556 -1.707 2.317 1.00 87.00 325 TYR A CA 1
ATOM 2633 C C . TYR A 1 325 ? -9.878 -2.379 0.976 1.00 87.00 325 TYR A C 1
ATOM 2635 O O . TYR A 1 325 ? -9.316 -3.427 0.657 1.00 87.00 325 TYR A O 1
ATOM 2643 N N . PHE A 1 326 ? -10.715 -1.748 0.144 1.00 85.12 326 PHE A N 1
ATOM 2644 C CA . PHE A 1 326 ? -11.073 -2.296 -1.169 1.00 85.12 326 PHE A CA 1
ATOM 2645 C C . PHE A 1 326 ? -9.904 -2.317 -2.160 1.00 85.12 326 PHE A C 1
ATOM 2647 O O . PHE A 1 326 ? -9.834 -3.201 -3.010 1.00 85.12 326 PHE A O 1
ATOM 2654 N N . GLN A 1 327 ? -8.959 -1.386 -2.031 1.00 81.56 327 GLN A N 1
ATOM 2655 C CA . GLN A 1 327 ? -7.749 -1.327 -2.858 1.00 81.56 327 GLN A CA 1
ATOM 2656 C C . GLN A 1 327 ? -6.619 -2.239 -2.356 1.00 81.56 327 GLN A C 1
ATOM 2658 O O . GLN A 1 327 ? -5.532 -2.230 -2.921 1.00 81.56 327 GLN A O 1
ATOM 2663 N N . SER A 1 328 ? -6.861 -3.039 -1.314 1.00 81.56 328 SER A N 1
ATOM 2664 C CA . SER A 1 328 ? -5.846 -3.867 -0.647 1.00 81.56 328 SER A CA 1
ATOM 2665 C C . SER A 1 328 ? -4.606 -3.086 -0.170 1.00 81.56 328 SER A C 1
ATOM 2667 O O . SER A 1 328 ? -3.478 -3.585 -0.115 1.00 81.56 328 SER A O 1
ATOM 2669 N N . ASP A 1 329 ? -4.853 -1.837 0.206 1.00 80.31 329 ASP A N 1
ATOM 2670 C CA . ASP A 1 329 ? -3.886 -0.805 0.572 1.00 80.31 329 ASP A CA 1
ATOM 2671 C C . ASP A 1 329 ? -4.071 -0.344 2.033 1.00 80.31 329 ASP A C 1
ATOM 2673 O O . ASP A 1 329 ? -3.689 0.758 2.436 1.00 80.31 329 ASP A O 1
ATOM 2677 N N . LEU A 1 330 ? -4.733 -1.175 2.846 1.00 85.06 330 LEU A N 1
ATOM 2678 C CA . LEU A 1 330 ? -4.983 -0.876 4.249 1.00 85.06 330 LEU A CA 1
ATOM 2679 C C . LEU A 1 330 ? -3.756 -1.245 5.089 1.00 85.06 330 LEU A C 1
ATOM 2681 O O . LEU A 1 330 ? -3.366 -2.406 5.174 1.00 85.06 330 LEU A O 1
ATOM 2685 N N . ARG A 1 331 ? -3.140 -0.236 5.705 1.00 81.62 331 ARG A N 1
ATOM 2686 C CA . ARG A 1 331 ? -1.871 -0.348 6.439 1.00 81.62 331 ARG A CA 1
ATOM 2687 C C . ARG A 1 331 ? -2.020 0.208 7.854 1.00 81.62 331 ARG A C 1
ATOM 2689 O O . ARG A 1 331 ? -2.819 1.129 8.034 1.00 81.62 331 ARG A O 1
ATOM 2696 N N . PRO A 1 332 ? -1.202 -0.230 8.829 1.00 83.75 332 PRO A N 1
ATOM 2697 C CA . PRO A 1 332 ? -1.137 0.410 10.146 1.00 83.75 332 PRO A CA 1
ATOM 2698 C C . PRO A 1 332 ? -0.850 1.913 10.069 1.00 83.75 332 PRO A C 1
ATOM 2700 O O . PRO A 1 332 ? -1.436 2.697 10.810 1.00 83.75 332 PRO A O 1
ATOM 2703 N N . SER A 1 333 ? 0.002 2.337 9.131 1.00 81.88 333 SER A N 1
ATOM 2704 C CA . SER A 1 333 ? 0.332 3.752 8.927 1.00 81.88 333 SER A CA 1
ATOM 2705 C C . SER A 1 333 ? -0.870 4.597 8.499 1.00 81.88 333 SER A C 1
ATOM 2707 O O . SER A 1 333 ? -0.925 5.776 8.833 1.00 81.88 333 SER A O 1
ATOM 2709 N N . ALA A 1 334 ? -1.880 4.011 7.842 1.00 86.88 334 ALA A N 1
ATOM 2710 C CA . ALA A 1 334 ? -3.117 4.724 7.523 1.00 86.88 334 ALA A CA 1
ATOM 2711 C C . ALA A 1 334 ? -3.875 5.123 8.803 1.00 86.88 334 ALA A C 1
ATOM 2713 O O . ALA A 1 334 ? -4.400 6.231 8.886 1.00 86.88 334 ALA A O 1
ATOM 2714 N N . TYR A 1 335 ? -3.857 4.270 9.829 1.00 91.06 335 TYR A N 1
ATOM 2715 C CA . TYR A 1 335 ? -4.420 4.576 11.146 1.00 91.06 335 TYR A CA 1
ATOM 2716 C C . TYR A 1 335 ? -3.563 5.598 11.903 1.00 91.06 335 TYR A C 1
ATOM 2718 O O . TYR A 1 335 ? -4.097 6.548 12.462 1.00 91.06 335 TYR A O 1
ATOM 2726 N N . ALA A 1 336 ? -2.231 5.509 11.827 1.00 88.62 336 ALA A N 1
ATOM 2727 C CA . ALA A 1 336 ? -1.363 6.562 12.366 1.00 88.62 336 ALA A CA 1
ATOM 2728 C C . ALA A 1 336 ? -1.645 7.932 11.710 1.00 88.62 336 ALA A C 1
ATOM 2730 O O . ALA A 1 336 ? -1.752 8.945 12.399 1.00 88.62 336 ALA A O 1
ATOM 2731 N N . SER A 1 337 ? -1.855 7.961 10.388 1.00 88.00 337 SER A N 1
ATOM 2732 C CA . SER A 1 337 ? -2.223 9.181 9.660 1.00 88.00 337 SER A CA 1
ATOM 2733 C C . SER A 1 337 ? -3.606 9.716 10.051 1.00 88.00 337 SER A C 1
ATOM 2735 O O . SER A 1 337 ? -3.820 10.926 10.024 1.00 88.00 337 SER A O 1
ATOM 2737 N N . ALA A 1 338 ? -4.533 8.842 10.459 1.00 91.44 338 ALA A N 1
ATOM 2738 C CA . ALA A 1 338 ? -5.831 9.238 10.999 1.00 91.44 338 ALA A CA 1
ATOM 2739 C C . ALA A 1 338 ? -5.694 9.947 12.351 1.00 91.44 338 ALA A C 1
ATOM 2741 O O . ALA A 1 338 ? -6.309 10.991 12.564 1.00 91.44 338 ALA A O 1
ATOM 2742 N N . VAL A 1 339 ? -4.847 9.415 13.238 1.00 93.44 339 VAL A N 1
ATOM 2743 C CA . VAL A 1 339 ? -4.531 10.049 14.525 1.00 93.44 339 VAL A CA 1
ATOM 2744 C C . VAL A 1 339 ? -3.881 11.412 14.303 1.00 93.44 339 VAL A C 1
ATOM 2746 O O . VAL A 1 339 ? -4.346 12.408 14.853 1.00 93.44 339 VAL A O 1
ATOM 2749 N N . LEU A 1 340 ? -2.860 11.485 13.442 1.00 90.81 340 LEU A N 1
ATOM 2750 C CA . LEU A 1 340 ? -2.205 12.751 13.105 1.00 90.81 340 LEU A CA 1
ATOM 2751 C C . LEU A 1 340 ? -3.195 13.760 12.511 1.00 90.81 340 LEU A C 1
ATOM 2753 O O . LEU A 1 340 ? -3.180 14.929 12.884 1.00 90.81 340 LEU A O 1
ATOM 2757 N N . ARG A 1 341 ? -4.090 13.314 11.622 1.00 92.25 341 ARG A N 1
ATOM 2758 C CA . ARG A 1 341 ? -5.149 14.159 11.062 1.00 92.25 341 ARG A CA 1
ATOM 2759 C C . ARG A 1 341 ? -6.028 14.754 12.153 1.00 92.25 341 ARG A C 1
ATOM 2761 O O . ARG A 1 341 ? -6.306 15.943 12.079 1.00 92.25 341 ARG A O 1
ATOM 2768 N N . LEU A 1 342 ? -6.464 13.967 13.137 1.00 94.25 342 LEU A N 1
ATOM 2769 C CA . LEU A 1 342 ? -7.269 14.492 14.243 1.00 94.25 342 LEU A CA 1
ATOM 2770 C C . LEU A 1 342 ? -6.522 15.569 15.028 1.00 94.25 342 LEU A C 1
ATOM 2772 O O . LEU A 1 342 ? -7.100 16.616 15.299 1.00 94.25 342 LEU A O 1
ATOM 2776 N N . VAL A 1 343 ? -5.236 15.349 15.322 1.00 93.94 343 VAL A N 1
ATOM 2777 C CA . VAL A 1 343 ? -4.390 16.355 15.983 1.00 93.94 343 VAL A CA 1
ATOM 2778 C C . VAL A 1 343 ? -4.344 17.641 15.155 1.00 93.94 343 VAL A C 1
ATOM 2780 O O . VAL A 1 343 ? -4.669 18.709 15.667 1.00 93.94 343 VAL A O 1
ATOM 2783 N N . VAL A 1 344 ? -4.030 17.541 13.859 1.00 91.81 344 VAL A N 1
ATOM 2784 C CA . VAL A 1 344 ? -3.968 18.699 12.952 1.00 91.81 344 VAL A CA 1
ATOM 2785 C C . VAL A 1 344 ? -5.314 19.417 12.873 1.00 91.81 344 VAL A C 1
ATOM 2787 O O . VAL A 1 344 ? -5.347 20.645 12.913 1.00 91.81 344 VAL A O 1
ATOM 2790 N N . VAL A 1 345 ? -6.425 18.684 12.782 1.00 94.31 345 VAL A N 1
ATOM 2791 C CA . VAL A 1 345 ? -7.775 19.259 12.722 1.00 94.31 345 VAL A CA 1
ATOM 2792 C C . VAL A 1 345 ? -8.105 19.994 14.012 1.00 94.31 345 VAL A C 1
ATOM 2794 O O . VAL A 1 345 ? -8.536 21.140 13.940 1.00 94.31 345 VAL A O 1
ATOM 2797 N N . PHE A 1 346 ? -7.868 19.393 15.178 1.00 94.31 346 PHE A N 1
ATOM 2798 C CA . PHE A 1 346 ? -8.147 20.047 16.456 1.00 94.31 346 PHE A CA 1
ATOM 2799 C C . PHE A 1 346 ? -7.308 21.302 16.652 1.00 94.31 346 PHE A C 1
ATOM 2801 O O . PHE A 1 346 ? -7.858 22.337 17.018 1.00 94.31 346 PHE A O 1
ATOM 2808 N N . THR A 1 347 ? -6.015 21.258 16.329 1.00 92.38 347 THR A N 1
ATOM 2809 C CA . THR A 1 347 ? -5.166 22.452 16.387 1.00 92.38 347 THR A CA 1
ATOM 2810 C C . THR A 1 347 ? -5.646 23.518 15.401 1.00 92.38 347 THR A C 1
ATOM 2812 O O . THR A 1 347 ? -5.837 24.665 15.790 1.00 92.38 347 THR A O 1
ATOM 2815 N N . THR A 1 348 ? -5.917 23.149 14.145 1.00 88.94 348 THR A N 1
ATOM 2816 C CA . THR A 1 348 ? -6.329 24.103 13.100 1.00 88.94 348 THR A CA 1
ATOM 2817 C C . THR A 1 348 ? -7.678 24.743 13.420 1.00 88.94 348 THR A C 1
ATOM 2819 O O . THR A 1 348 ? -7.809 25.958 13.310 1.00 88.94 348 THR A O 1
ATOM 2822 N N . VAL A 1 349 ? -8.674 23.957 13.839 1.00 91.06 349 VAL A N 1
ATOM 2823 C CA . VAL A 1 349 ? -10.013 24.456 14.192 1.00 91.06 349 VAL A CA 1
ATOM 2824 C C . VAL A 1 349 ? -9.953 25.327 15.444 1.00 91.06 349 VAL A C 1
ATOM 2826 O O . VAL A 1 349 ? -10.551 26.399 15.445 1.00 91.06 349 VAL A O 1
ATOM 2829 N N . ALA A 1 350 ? -9.194 24.931 16.473 1.00 89.94 350 ALA A N 1
ATOM 2830 C CA . ALA A 1 350 ? -9.021 25.749 17.673 1.00 89.94 350 ALA A CA 1
ATOM 2831 C C . ALA A 1 350 ? -8.376 27.106 17.348 1.00 89.94 350 ALA A C 1
ATOM 2833 O O . ALA A 1 350 ? -8.871 28.138 17.795 1.00 89.94 350 ALA A O 1
ATOM 2834 N N . THR A 1 351 ? -7.314 27.130 16.535 1.00 87.44 351 THR A N 1
ATOM 2835 C CA . THR A 1 351 ? -6.670 28.382 16.106 1.00 87.44 351 THR A CA 1
ATOM 2836 C C . THR A 1 351 ? -7.596 29.224 15.232 1.00 87.44 351 THR A C 1
ATOM 2838 O O . THR A 1 351 ? -7.719 30.426 15.452 1.00 87.44 351 THR A O 1
ATOM 2841 N N . LEU A 1 352 ? -8.285 28.609 14.268 1.00 84.62 352 LEU A N 1
ATOM 2842 C CA . LEU A 1 352 ? -9.192 29.318 13.368 1.00 84.62 352 LEU A CA 1
ATOM 2843 C C . LEU A 1 352 ? -10.368 29.941 14.131 1.00 84.62 352 LEU A C 1
ATOM 2845 O O . LEU A 1 352 ? -10.731 31.081 13.858 1.00 84.62 352 LEU A O 1
ATOM 2849 N N . PHE A 1 353 ? -10.912 29.244 15.132 1.00 83.94 353 PHE A N 1
ATOM 2850 C CA . PHE A 1 353 ? -11.992 29.762 15.973 1.00 83.94 353 PHE A CA 1
ATOM 2851 C C . PHE A 1 353 ? -11.599 31.039 16.731 1.00 83.94 353 PHE A C 1
ATOM 2853 O O . PHE A 1 353 ? -12.445 31.910 16.938 1.00 83.94 353 PHE A O 1
ATOM 2860 N N . GLN A 1 354 ? -10.328 31.185 17.125 1.00 82.56 354 GLN A N 1
ATOM 2861 C CA . GLN A 1 354 ? -9.836 32.407 17.777 1.00 82.56 354 GLN A CA 1
ATOM 2862 C C . GLN A 1 354 ? -9.745 33.594 16.808 1.00 82.56 354 GLN A C 1
ATOM 2864 O O . GLN A 1 354 ? -9.908 34.735 17.226 1.00 82.56 354 GLN A O 1
ATOM 2869 N N . ILE A 1 355 ? -9.508 33.325 15.522 1.00 79.88 355 ILE A N 1
ATOM 2870 C CA . ILE A 1 355 ? -9.280 34.350 14.493 1.00 79.88 355 ILE A CA 1
ATOM 2871 C C . ILE A 1 355 ? -10.588 34.773 13.802 1.00 79.88 355 ILE A C 1
ATOM 2873 O O . ILE A 1 355 ? -10.684 35.902 13.336 1.00 79.88 355 ILE A O 1
ATOM 2877 N N . LEU A 1 356 ? -11.584 33.885 13.727 1.00 75.19 356 LEU A N 1
ATOM 2878 C CA . LEU A 1 356 ? -12.893 34.172 13.126 1.00 75.19 356 LEU A CA 1
ATOM 2879 C C . LEU A 1 356 ? -13.654 35.256 13.903 1.00 75.19 356 LEU A C 1
ATOM 2881 O O . LEU A 1 356 ? -13.600 35.302 15.131 1.00 75.19 356 LEU A O 1
ATOM 2885 N N . ASP A 1 357 ? -14.416 36.100 13.211 1.00 68.75 357 ASP A N 1
ATOM 2886 C CA . ASP A 1 357 ? -15.234 37.125 13.863 1.00 68.75 357 ASP A CA 1
ATOM 2887 C C . ASP A 1 357 ? -16.433 36.508 14.614 1.00 68.75 357 ASP A C 1
ATOM 2889 O O . ASP A 1 357 ? -16.977 35.491 14.178 1.00 68.75 357 ASP A O 1
ATOM 2893 N N . PRO A 1 358 ? -16.915 37.109 15.726 1.00 63.66 358 PRO A N 1
ATOM 2894 C CA . PRO A 1 358 ? -18.034 36.575 16.517 1.00 63.66 358 PRO A CA 1
ATOM 2895 C C . PRO A 1 358 ? -19.321 36.327 15.722 1.00 63.66 358 PRO A C 1
ATOM 2897 O O . PRO A 1 358 ? -20.070 35.415 16.052 1.00 63.66 358 PRO A O 1
ATOM 2900 N N . VAL A 1 359 ? -19.554 37.098 14.656 1.00 55.62 359 VAL A N 1
ATOM 2901 C CA . VAL A 1 359 ? -20.717 36.957 13.764 1.00 55.62 359 VAL A CA 1
ATOM 2902 C C . VAL A 1 359 ? -20.596 35.722 12.858 1.00 55.62 359 VAL A C 1
ATOM 2904 O O . VAL A 1 359 ? -21.603 35.101 12.524 1.00 55.62 359 VAL A O 1
ATOM 2907 N N . GLU A 1 360 ? -19.375 35.306 12.510 1.00 62.47 360 GLU A N 1
ATOM 2908 C CA . GLU A 1 360 ? -19.117 34.107 11.701 1.00 62.47 360 GLU A CA 1
ATOM 2909 C C . GLU A 1 360 ? -19.088 32.813 12.535 1.00 62.47 360 GLU A C 1
ATOM 2911 O O . GLU A 1 360 ? -19.112 31.716 11.973 1.00 62.47 360 GLU A O 1
ATOM 2916 N N . ARG A 1 361 ? -19.093 32.915 13.874 1.00 63.19 361 ARG A N 1
ATOM 2917 C CA . ARG A 1 361 ? -19.060 31.766 14.801 1.00 63.19 361 ARG A CA 1
ATOM 2918 C C . ARG A 1 361 ? -20.384 30.999 14.930 1.00 63.19 361 ARG A C 1
ATOM 2920 O O . ARG A 1 361 ? -20.375 29.936 15.536 1.00 63.19 361 ARG A O 1
ATOM 2927 N N . GLY A 1 362 ? -21.480 31.493 14.343 1.00 66.75 362 GLY A N 1
ATOM 2928 C CA . GLY A 1 362 ? -22.773 30.792 14.294 1.00 66.75 362 GLY A CA 1
ATOM 2929 C C . GLY A 1 362 ? -22.790 29.600 13.319 1.00 66.75 362 GLY A C 1
ATOM 2930 O O . GLY A 1 362 ? -21.782 28.931 13.095 1.00 66.75 362 GLY A O 1
ATOM 2931 N N . GLY A 1 363 ? -23.926 29.334 12.661 1.00 66.06 363 GLY A N 1
ATOM 2932 C CA . GLY A 1 363 ? -24.086 28.165 11.772 1.00 66.06 363 GLY A CA 1
ATOM 2933 C C . GLY A 1 363 ? -23.063 28.052 10.623 1.00 66.06 363 GLY A C 1
ATOM 2934 O O . GLY A 1 363 ? -22.721 26.945 10.206 1.00 66.06 363 GLY A O 1
ATOM 2935 N N . GLY A 1 364 ? -22.516 29.177 10.145 1.00 75.88 364 GLY A N 1
ATOM 2936 C CA . GLY A 1 364 ? -21.423 29.193 9.165 1.00 75.88 364 GLY A CA 1
ATOM 2937 C C . GLY A 1 364 ? -20.107 28.636 9.721 1.00 75.88 364 GLY A C 1
ATOM 2938 O O . GLY A 1 364 ? -19.435 27.858 9.044 1.00 75.88 364 GLY A O 1
ATOM 2939 N N . GLY A 1 365 ? -19.776 28.952 10.976 1.00 80.94 365 GLY A N 1
ATOM 2940 C CA . GLY A 1 365 ? -18.574 28.475 11.660 1.00 80.94 365 GLY A CA 1
ATOM 2941 C C . GLY A 1 365 ? -18.558 26.958 11.848 1.00 80.94 365 GLY A C 1
ATOM 2942 O O . GLY A 1 365 ? -17.527 26.321 11.630 1.00 80.94 365 GLY A O 1
ATOM 2943 N N . ALA A 1 366 ? -19.713 26.355 12.149 1.00 85.19 366 ALA A N 1
ATOM 2944 C CA . ALA A 1 366 ? -19.865 24.899 12.222 1.00 85.19 366 ALA A CA 1
ATOM 2945 C C . ALA A 1 366 ? -19.589 24.215 10.868 1.00 85.19 366 ALA A C 1
ATOM 2947 O O . ALA A 1 366 ? -18.854 23.225 10.801 1.00 85.19 366 ALA A O 1
ATOM 2948 N N . ALA A 1 367 ? -20.118 24.771 9.771 1.00 86.25 367 ALA A N 1
ATOM 2949 C CA . ALA A 1 367 ? -19.860 24.267 8.423 1.00 86.25 367 ALA A CA 1
ATOM 2950 C C . ALA A 1 367 ? -18.377 24.406 8.033 1.00 86.25 367 ALA A C 1
ATOM 2952 O O . ALA A 1 367 ? -17.789 23.470 7.488 1.00 86.25 367 ALA A O 1
ATOM 2953 N N . VAL A 1 368 ? -17.745 25.537 8.367 1.00 86.88 368 VAL A N 1
ATOM 2954 C CA . VAL A 1 368 ? -16.305 25.752 8.156 1.00 86.88 368 VAL A CA 1
ATOM 2955 C C . VAL A 1 368 ? -15.483 24.736 8.949 1.00 86.88 368 VAL A C 1
ATOM 2957 O O . VAL A 1 368 ? -14.598 24.101 8.377 1.00 86.88 368 VAL A O 1
ATOM 2960 N N . ALA A 1 369 ? -15.798 24.513 10.228 1.00 90.69 369 ALA A N 1
ATOM 2961 C CA . ALA A 1 369 ? -15.106 23.532 11.057 1.00 90.69 369 ALA A CA 1
ATOM 2962 C C . ALA A 1 369 ? -15.212 22.113 10.474 1.00 90.69 369 ALA A C 1
ATOM 2964 O O . ALA A 1 369 ? -14.201 21.417 10.371 1.00 90.69 369 ALA A O 1
ATOM 2965 N N . PHE A 1 370 ? -16.394 21.709 9.995 1.00 92.50 370 PHE A N 1
ATOM 2966 C CA . PHE A 1 370 ? -16.588 20.431 9.304 1.00 92.50 370 PHE A CA 1
ATOM 2967 C C . PHE A 1 370 ? -15.741 20.307 8.025 1.00 92.50 370 PHE A C 1
ATOM 2969 O O . PHE A 1 370 ? -15.107 19.272 7.783 1.00 92.50 370 PHE A O 1
ATOM 2976 N N . VAL A 1 371 ? -15.696 21.359 7.200 1.00 89.94 371 VAL A N 1
ATOM 2977 C CA . VAL A 1 371 ? -14.890 21.380 5.968 1.00 89.94 371 VAL A CA 1
ATOM 2978 C C . VAL A 1 371 ? -13.400 21.294 6.291 1.00 89.94 371 VAL A C 1
ATOM 2980 O O . VAL A 1 371 ? -12.697 20.506 5.660 1.00 89.94 371 VAL A O 1
ATOM 2983 N N . VAL A 1 372 ? -12.925 22.031 7.298 1.00 90.88 372 VAL A N 1
ATOM 2984 C CA . VAL A 1 372 ? -11.536 21.950 7.781 1.00 90.88 372 VAL A CA 1
ATOM 2985 C C . VAL A 1 372 ? -11.227 20.553 8.319 1.00 90.88 372 VAL A C 1
ATOM 2987 O O . VAL A 1 372 ? -10.165 20.009 8.031 1.00 90.88 372 VAL A O 1
ATOM 2990 N N . GLY A 1 373 ? -12.168 19.923 9.026 1.00 90.75 373 GLY A N 1
ATOM 2991 C CA . GLY A 1 373 ? -12.051 18.530 9.452 1.00 90.75 373 GLY A CA 1
ATOM 2992 C C . GLY A 1 373 ? -11.850 17.564 8.283 1.00 90.75 373 GLY A C 1
ATOM 2993 O O . GLY A 1 373 ? -10.956 16.712 8.298 1.00 90.75 373 GLY A O 1
ATOM 2994 N N . SER A 1 374 ? -12.657 17.724 7.235 1.00 88.62 374 SER A N 1
ATOM 2995 C CA . SER A 1 374 ? -12.598 16.887 6.032 1.00 88.62 374 SER A CA 1
ATOM 2996 C C . SER A 1 374 ? -11.313 17.131 5.228 1.00 88.62 374 SER A C 1
ATOM 2998 O O . SER A 1 374 ? -10.640 16.187 4.800 1.00 88.62 374 SER A O 1
ATOM 3000 N N . PHE A 1 375 ? -10.931 18.400 5.073 1.00 87.31 375 PHE A N 1
ATOM 3001 C CA . PHE A 1 375 ? -9.788 18.862 4.291 1.00 87.31 375 PHE A CA 1
ATOM 3002 C C . PHE A 1 375 ? -8.929 19.832 5.119 1.00 87.31 375 PHE A C 1
ATOM 3004 O O . PHE A 1 375 ? -9.039 21.049 4.951 1.00 87.31 375 PHE A O 1
ATOM 3011 N N . PRO A 1 376 ? -8.012 19.323 5.965 1.00 77.69 376 PRO A N 1
ATOM 3012 C CA . PRO A 1 376 ? -7.205 20.162 6.858 1.00 77.69 376 PRO A CA 1
ATOM 3013 C C . PRO A 1 376 ? -6.388 21.216 6.109 1.00 77.69 376 PRO A C 1
ATOM 3015 O O . PRO A 1 376 ? -6.181 22.324 6.599 1.00 77.69 376 PRO A O 1
ATOM 3018 N N . ILE A 1 377 ? -5.990 20.894 4.874 1.00 75.56 377 ILE A N 1
ATOM 3019 C CA . ILE A 1 377 ? -5.256 21.799 3.991 1.00 75.56 377 ILE A CA 1
ATOM 3020 C C . ILE A 1 377 ? -6.029 23.092 3.693 1.00 75.56 377 ILE A C 1
ATOM 3022 O O . ILE A 1 377 ? -5.417 24.145 3.572 1.00 75.56 377 ILE A O 1
ATOM 3026 N N . VAL A 1 378 ? -7.366 23.052 3.641 1.00 75.06 378 VAL A N 1
ATOM 3027 C CA . VAL A 1 378 ? -8.200 24.250 3.451 1.00 75.06 378 VAL A CA 1
ATOM 3028 C C . VAL A 1 378 ? -8.079 25.176 4.659 1.00 75.06 378 VAL A C 1
ATOM 3030 O O . VAL A 1 378 ? -7.926 26.382 4.486 1.00 75.06 378 VAL A O 1
ATOM 3033 N N . GLY A 1 379 ? -8.071 24.618 5.874 1.00 72.62 379 GLY A N 1
ATOM 3034 C CA . GLY A 1 379 ? -7.842 25.386 7.099 1.00 72.62 379 GLY A CA 1
ATOM 3035 C C . GLY A 1 379 ? -6.436 25.980 7.151 1.00 72.62 379 GLY A C 1
ATOM 3036 O O . GLY A 1 379 ? -6.279 27.163 7.438 1.00 72.62 379 GLY A O 1
ATOM 3037 N N . ILE A 1 380 ? -5.420 25.201 6.772 1.00 77.12 380 ILE A N 1
ATOM 3038 C CA . ILE A 1 380 ? -4.034 25.680 6.667 1.00 77.12 380 ILE A CA 1
ATOM 3039 C C . ILE A 1 380 ? -3.917 26.803 5.627 1.00 77.12 380 ILE A C 1
ATOM 3041 O O . ILE A 1 380 ? -3.282 27.816 5.898 1.00 77.12 380 ILE A O 1
ATOM 3045 N N . TYR A 1 381 ? -4.566 26.694 4.464 1.00 79.31 381 TYR A N 1
ATOM 3046 C CA . TYR A 1 381 ? -4.594 27.778 3.480 1.00 79.31 381 TYR A CA 1
ATOM 3047 C C . TYR A 1 381 ? -5.370 29.004 3.959 1.00 79.31 381 TYR A C 1
ATOM 3049 O O . TYR A 1 381 ? -4.972 30.117 3.628 1.00 79.31 381 TYR A O 1
ATOM 3057 N N . ALA A 1 382 ? -6.437 28.838 4.742 1.00 73.38 382 ALA A N 1
ATOM 3058 C CA . ALA A 1 382 ? -7.137 29.960 5.361 1.00 73.38 382 ALA A CA 1
ATOM 3059 C C . ALA A 1 382 ? -6.217 30.708 6.343 1.00 73.38 382 ALA A C 1
ATOM 3061 O O . ALA A 1 382 ? -6.103 31.930 6.253 1.00 73.38 382 ALA A O 1
ATOM 3062 N N . LEU A 1 383 ? -5.478 29.974 7.185 1.00 76.75 383 LEU A N 1
ATOM 3063 C CA . LEU A 1 383 ? -4.451 30.525 8.080 1.00 76.75 383 LEU A CA 1
ATOM 3064 C C . LEU A 1 383 ? -3.287 31.164 7.308 1.00 76.75 383 LEU A C 1
ATOM 3066 O O . LEU A 1 383 ? -2.796 32.231 7.664 1.00 76.75 383 LEU A O 1
ATOM 3070 N N . HIS A 1 384 ? -2.845 30.549 6.212 1.00 74.56 384 HIS A N 1
ATOM 3071 C CA . HIS A 1 384 ? -1.833 31.156 5.359 1.00 74.56 384 HIS A CA 1
ATOM 3072 C C . HIS A 1 384 ? -2.363 32.376 4.633 1.00 74.56 384 HIS A C 1
ATOM 3074 O O . HIS A 1 384 ? -1.589 33.283 4.419 1.00 74.56 384 HIS A O 1
ATOM 3080 N N . ARG A 1 385 ? -3.636 32.458 4.240 1.00 69.81 385 ARG A N 1
ATOM 3081 C CA . ARG A 1 385 ? -4.182 33.648 3.577 1.00 69.81 385 ARG A CA 1
ATOM 3082 C C . ARG A 1 385 ? -4.206 34.839 4.528 1.00 69.81 385 ARG A C 1
ATOM 3084 O O . ARG A 1 385 ? -3.877 35.940 4.095 1.00 69.81 385 ARG A O 1
ATOM 3091 N N . THR A 1 386 ? -4.526 34.619 5.800 1.00 63.03 386 THR A N 1
ATOM 3092 C CA . THR A 1 386 ? -4.425 35.659 6.832 1.00 63.03 386 THR A CA 1
ATOM 3093 C C . THR A 1 386 ? -2.961 36.026 7.114 1.00 63.03 386 THR A C 1
ATOM 3095 O O . THR A 1 386 ? -2.651 37.210 7.210 1.00 63.03 386 THR A O 1
ATOM 3098 N N . ALA A 1 387 ? -2.034 35.058 7.109 1.00 61.25 387 ALA A N 1
ATOM 3099 C CA . ALA A 1 387 ? -0.589 35.296 7.259 1.00 61.25 387 ALA A CA 1
ATOM 3100 C C . ALA A 1 387 ? 0.143 35.766 5.975 1.00 61.25 387 ALA A C 1
ATOM 3102 O O . ALA A 1 387 ? 1.241 36.298 6.026 1.00 61.25 387 ALA A O 1
ATOM 3103 N N . ALA A 1 388 ? -0.416 35.578 4.783 1.00 56.75 388 ALA A N 1
ATOM 3104 C CA . ALA A 1 388 ? 0.207 35.930 3.504 1.00 56.75 388 ALA A CA 1
ATOM 3105 C C . ALA A 1 388 ? -0.122 37.366 3.107 1.00 56.75 388 ALA A C 1
ATOM 3107 O O . ALA A 1 388 ? 0.617 37.962 2.329 1.00 56.75 388 ALA A O 1
ATOM 3108 N N . VAL A 1 389 ? -1.180 37.952 3.678 1.00 56.22 389 VAL A N 1
ATOM 3109 C CA . VAL A 1 389 ? -1.357 39.410 3.689 1.00 56.22 389 VAL A CA 1
ATOM 3110 C C . VAL A 1 389 ? -0.150 40.091 4.356 1.00 56.22 389 VAL A C 1
ATOM 3112 O O . VAL A 1 389 ? 0.178 41.211 3.979 1.00 56.22 389 VAL A O 1
ATOM 3115 N N . THR A 1 390 ? 0.585 39.398 5.238 1.00 52.78 390 THR A N 1
ATOM 3116 C CA . THR A 1 390 ? 1.793 39.925 5.892 1.00 52.78 390 THR A CA 1
ATOM 3117 C C . THR A 1 390 ? 3.133 39.463 5.280 1.00 52.78 390 THR A C 1
ATOM 3119 O O . THR A 1 390 ? 4.146 40.087 5.581 1.00 52.78 390 THR A O 1
ATOM 3122 N N . LEU A 1 391 ? 3.188 38.450 4.389 1.00 57.47 391 LEU A N 1
ATOM 3123 C CA . LEU A 1 391 ? 4.459 37.808 3.950 1.00 57.47 391 LEU A CA 1
ATOM 3124 C C . LEU A 1 391 ? 4.634 37.547 2.425 1.00 57.47 391 LEU A C 1
ATOM 3126 O O . LEU A 1 391 ? 5.362 36.650 1.999 1.00 57.47 391 LEU A O 1
ATOM 3130 N N . ARG A 1 392 ? 3.960 38.309 1.561 1.00 46.03 392 ARG A N 1
ATOM 3131 C CA . ARG A 1 392 ? 3.626 37.943 0.163 1.00 46.03 392 ARG A CA 1
ATOM 3132 C C . ARG A 1 392 ? 4.715 37.983 -0.940 1.00 46.03 392 ARG A C 1
ATOM 3134 O O . ARG A 1 392 ? 4.344 38.167 -2.097 1.00 46.03 392 ARG A O 1
ATOM 3141 N N . ALA A 1 393 ? 6.014 37.827 -0.672 1.00 50.91 393 ALA A N 1
ATOM 3142 C CA . ALA A 1 393 ? 7.041 38.179 -1.678 1.00 50.91 393 ALA A CA 1
ATOM 3143 C C . ALA A 1 393 ? 7.877 37.048 -2.331 1.00 50.91 393 ALA A C 1
ATOM 3145 O O . ALA A 1 393 ? 8.626 37.366 -3.249 1.00 50.91 393 ALA A O 1
ATOM 3146 N N . ALA A 1 394 ? 7.814 35.766 -1.932 1.00 51.47 394 ALA A N 1
ATOM 3147 C CA . ALA A 1 394 ? 9.008 34.911 -2.120 1.00 51.47 394 ALA A CA 1
ATOM 3148 C C . ALA A 1 394 ? 8.895 33.510 -2.773 1.00 51.47 394 ALA A C 1
ATOM 3150 O O . ALA A 1 394 ? 9.884 32.786 -2.699 1.00 51.47 394 ALA A O 1
ATOM 3151 N N . VAL A 1 395 ? 7.800 33.073 -3.420 1.00 44.72 395 VAL A N 1
ATOM 3152 C CA . VAL A 1 395 ? 7.762 31.680 -3.953 1.00 44.72 395 VAL A CA 1
ATOM 3153 C C . VAL A 1 395 ? 7.338 31.579 -5.429 1.00 44.72 395 VAL A C 1
ATOM 3155 O O . VAL A 1 395 ? 6.148 31.683 -5.732 1.00 44.72 395 VAL A O 1
ATOM 3158 N N . PRO A 1 396 ? 8.285 31.330 -6.358 1.00 44.00 396 PRO A N 1
ATOM 3159 C CA . PRO A 1 396 ? 7.992 30.894 -7.720 1.00 44.00 396 PRO A CA 1
ATOM 3160 C C . PRO A 1 396 ? 7.567 29.417 -7.759 1.00 44.00 396 PRO A C 1
ATOM 3162 O O . PRO A 1 396 ? 8.095 28.586 -7.024 1.00 44.00 396 PRO A O 1
ATOM 3165 N N . GLN A 1 397 ? 6.641 29.075 -8.658 1.00 44.94 397 GLN A N 1
ATOM 3166 C CA . GLN A 1 397 ? 6.242 27.687 -8.914 1.00 44.94 397 GLN A CA 1
ATOM 3167 C C . GLN A 1 397 ? 7.259 27.012 -9.846 1.00 44.94 397 GLN A C 1
ATOM 3169 O O . GLN A 1 397 ? 7.429 27.426 -10.992 1.00 44.94 397 GLN A O 1
ATOM 3174 N N . LEU A 1 398 ? 7.930 25.968 -9.357 1.00 48.62 398 LEU A N 1
ATOM 3175 C CA . LEU A 1 398 ? 8.846 25.136 -10.136 1.00 48.62 398 LEU A CA 1
ATOM 3176 C C . LEU A 1 398 ? 8.063 23.960 -10.733 1.00 48.62 398 LEU A C 1
ATOM 3178 O O . LEU A 1 398 ? 7.806 22.972 -10.054 1.00 48.62 398 LEU A O 1
ATOM 3182 N N . THR A 1 399 ? 7.653 24.054 -11.997 1.00 56.81 399 THR A N 1
ATOM 3183 C CA . THR A 1 399 ? 7.136 22.886 -12.729 1.00 56.81 399 THR A CA 1
ATOM 3184 C C . THR A 1 399 ? 8.304 22.025 -13.226 1.00 56.81 399 THR A C 1
ATOM 3186 O O . THR A 1 399 ? 9.174 22.567 -13.918 1.00 56.81 399 THR A O 1
ATOM 3189 N N . PRO A 1 400 ? 8.344 20.712 -12.924 1.00 63.72 400 PRO A N 1
ATOM 3190 C CA . PRO A 1 400 ? 9.451 19.837 -13.301 1.00 63.72 400 PRO A CA 1
ATOM 3191 C C . PRO A 1 400 ? 9.547 19.644 -14.816 1.00 63.72 400 PRO A C 1
ATOM 3193 O O . PRO A 1 400 ? 8.566 19.759 -15.557 1.00 63.72 400 PRO A O 1
ATOM 3196 N N . LYS A 1 401 ? 10.757 19.322 -15.291 1.00 62.94 401 LYS A N 1
ATOM 3197 C CA . LYS A 1 401 ? 11.045 19.213 -16.724 1.00 62.94 401 LYS A CA 1
ATOM 3198 C C . LYS A 1 401 ? 10.299 18.048 -17.374 1.00 62.94 401 LYS A C 1
ATOM 3200 O O . LYS A 1 401 ? 9.971 18.197 -18.534 1.00 62.94 401 LYS A O 1
ATOM 3205 N N . TYR A 1 402 ? 9.976 16.939 -16.704 1.00 76.38 402 TYR A N 1
ATOM 3206 C CA . TYR A 1 402 ? 9.233 15.804 -17.291 1.00 76.38 402 TYR A CA 1
ATOM 3207 C C . TYR A 1 402 ? 8.022 15.393 -16.434 1.00 76.38 402 TYR A C 1
ATOM 3209 O O . TYR A 1 402 ? 8.099 14.406 -15.706 1.00 76.38 402 TYR A O 1
ATOM 3217 N N . PRO A 1 403 ? 6.893 16.120 -16.499 1.00 82.56 403 PRO A N 1
ATOM 3218 C CA . PRO A 1 403 ? 5.769 15.870 -15.603 1.00 82.56 403 PRO A CA 1
ATOM 3219 C C . PRO A 1 403 ? 5.109 14.512 -15.873 1.00 82.56 403 PRO A C 1
ATOM 3221 O O . PRO A 1 403 ? 4.933 14.103 -17.024 1.00 82.56 403 PRO A O 1
ATOM 3224 N N . LEU A 1 404 ? 4.702 13.833 -14.802 1.00 84.31 404 LEU A N 1
ATOM 3225 C CA . LEU A 1 404 ? 4.094 12.503 -14.850 1.00 84.31 404 LEU A CA 1
ATOM 3226 C C . LEU A 1 404 ? 2.758 12.462 -15.608 1.00 84.31 404 LEU A C 1
ATOM 3228 O O . LEU A 1 404 ? 2.455 11.462 -16.257 1.00 84.31 404 LEU A O 1
ATOM 3232 N N . ASN A 1 405 ? 1.991 13.556 -15.605 1.00 81.44 405 ASN A N 1
ATOM 3233 C CA . ASN A 1 405 ? 0.707 13.683 -16.309 1.00 81.44 405 ASN A CA 1
ATOM 3234 C C . ASN A 1 405 ? 0.757 13.431 -17.831 1.00 81.44 405 ASN A C 1
ATOM 3236 O O . ASN A 1 405 ? -0.282 13.293 -18.477 1.00 81.44 405 ASN A O 1
ATOM 3240 N N . GLN A 1 406 ? 1.952 13.372 -18.419 1.00 83.38 406 GLN A N 1
ATOM 3241 C CA 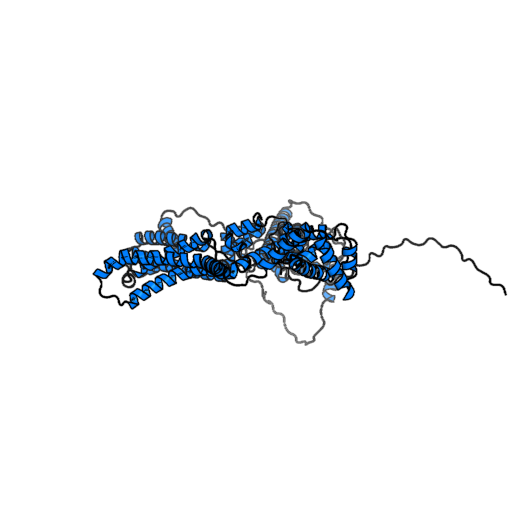. GLN A 1 406 ? 2.150 13.024 -19.819 1.00 83.38 406 GLN A CA 1
ATOM 3242 C C . GLN A 1 406 ? 2.201 11.508 -20.057 1.00 83.38 406 GLN A C 1
ATOM 3244 O O . GLN A 1 406 ? 2.250 11.109 -21.215 1.00 83.38 406 GLN A O 1
ATOM 3249 N N . ILE A 1 407 ? 2.213 10.652 -19.037 1.00 87.69 407 ILE A N 1
ATOM 3250 C CA . ILE A 1 407 ? 2.198 9.192 -19.210 1.00 87.69 407 ILE A CA 1
ATOM 3251 C C . ILE A 1 407 ? 0.766 8.715 -19.487 1.00 87.69 407 ILE A C 1
ATOM 3253 O O . ILE A 1 407 ? -0.165 9.050 -18.753 1.00 87.69 407 ILE A O 1
ATOM 3257 N N . ASP A 1 408 ? 0.566 7.893 -20.523 1.00 85.69 408 ASP A N 1
ATOM 3258 C CA . ASP A 1 408 ? -0.774 7.385 -20.827 1.00 85.69 408 ASP A CA 1
ATOM 3259 C C . ASP A 1 408 ? -1.235 6.396 -19.759 1.00 85.69 408 ASP A C 1
ATOM 3261 O O . ASP A 1 408 ? -0.504 5.483 -19.364 1.00 85.69 408 ASP A O 1
ATOM 3265 N N . GLY A 1 409 ? -2.493 6.542 -19.342 1.00 83.12 409 GLY A N 1
ATOM 3266 C CA . GLY A 1 409 ? -3.108 5.688 -18.329 1.00 83.12 409 GLY A CA 1
ATOM 3267 C C . GLY A 1 409 ? -2.722 6.050 -16.893 1.00 83.12 409 GLY A C 1
ATOM 3268 O O . GLY A 1 409 ? -3.252 5.428 -15.966 1.00 83.12 409 GLY A O 1
ATOM 3269 N N . LEU A 1 410 ? -1.862 7.056 -16.695 1.00 86.75 410 LEU A N 1
ATOM 3270 C CA . LEU A 1 410 ? -1.639 7.662 -15.392 1.00 86.75 410 LEU A CA 1
ATOM 3271 C C . LEU A 1 410 ? -2.777 8.646 -15.098 1.00 86.75 410 LEU A C 1
ATOM 3273 O O . LEU A 1 410 ? -3.046 9.563 -15.868 1.00 86.75 410 LEU A O 1
ATOM 3277 N N . ASN A 1 411 ? -3.482 8.430 -13.990 1.00 83.50 411 ASN A N 1
ATOM 3278 C CA . ASN A 1 411 ? -4.519 9.347 -13.525 1.00 83.50 411 ASN A CA 1
ATOM 3279 C C . ASN A 1 411 ? -4.010 10.149 -12.323 1.00 83.50 411 ASN A C 1
ATOM 3281 O O . ASN A 1 411 ? -3.037 9.759 -11.679 1.00 83.50 411 ASN A O 1
ATOM 3285 N N . VAL A 1 412 ? -4.734 11.213 -11.974 1.00 77.38 412 VAL A N 1
ATOM 3286 C CA . VAL A 1 412 ? -4.404 12.099 -10.843 1.00 77.38 412 VAL A CA 1
ATOM 3287 C C . VAL A 1 412 ? -4.210 11.325 -9.528 1.00 77.38 412 VAL A C 1
ATOM 3289 O O . VAL A 1 412 ? -3.383 11.683 -8.699 1.00 77.38 412 VAL A O 1
ATOM 3292 N N . TRP A 1 413 ? -4.934 10.217 -9.332 1.00 76.88 413 TRP A N 1
ATOM 3293 C CA . TRP A 1 413 ? -4.814 9.395 -8.124 1.00 76.88 413 TRP A CA 1
ATOM 3294 C C . TRP A 1 413 ? -3.524 8.573 -8.065 1.00 76.88 413 TRP A C 1
ATOM 3296 O O . TRP A 1 413 ? -3.026 8.313 -6.974 1.00 76.88 413 TRP A O 1
ATOM 3306 N N . TYR A 1 414 ? -3.012 8.118 -9.207 1.00 83.38 414 TYR A N 1
ATOM 3307 C CA . TYR A 1 414 ? -1.730 7.423 -9.283 1.00 83.38 414 TYR A CA 1
ATOM 3308 C C . TYR A 1 414 ? -0.567 8.400 -9.268 1.00 83.38 414 TYR A C 1
ATOM 3310 O O . TYR A 1 414 ? 0.426 8.124 -8.610 1.00 83.38 414 TYR A O 1
ATOM 3318 N N . GLU A 1 415 ? -0.725 9.554 -9.910 1.00 83.75 415 GLU A N 1
ATOM 3319 C CA . GLU A 1 415 ? 0.235 10.652 -9.840 1.00 83.75 415 GLU A CA 1
ATOM 3320 C C . GLU A 1 415 ? 0.439 11.109 -8.392 1.00 83.75 415 GLU A C 1
ATOM 3322 O O . GLU A 1 415 ? 1.568 11.109 -7.922 1.00 83.75 415 GLU A O 1
ATOM 3327 N N . SER A 1 416 ? -0.639 11.356 -7.635 1.00 75.50 416 SER A N 1
ATOM 3328 C CA . SER A 1 416 ? -0.543 11.704 -6.205 1.00 75.50 416 SER A CA 1
ATOM 3329 C C . SER A 1 416 ? 0.224 10.657 -5.398 1.00 75.50 416 SER A C 1
ATOM 3331 O O . SER A 1 416 ? 1.021 11.013 -4.542 1.00 75.50 416 SER A O 1
ATOM 3333 N N . ARG A 1 417 ? 0.019 9.364 -5.679 1.00 81.38 417 ARG A N 1
ATOM 3334 C CA . ARG A 1 417 ? 0.730 8.281 -4.984 1.00 81.38 417 ARG A CA 1
ATOM 3335 C C . ARG A 1 417 ? 2.203 8.191 -5.357 1.00 81.38 417 ARG A C 1
ATOM 3337 O O . ARG A 1 417 ? 3.007 7.845 -4.508 1.00 81.38 417 ARG A O 1
ATOM 3344 N N . LEU A 1 418 ? 2.547 8.446 -6.616 1.00 88.06 418 LEU A N 1
ATOM 3345 C CA . LEU A 1 418 ? 3.941 8.489 -7.049 1.00 88.06 418 LEU A CA 1
ATOM 3346 C C . LEU A 1 418 ? 4.653 9.682 -6.403 1.00 88.06 418 LEU A C 1
ATOM 3348 O O . LEU A 1 418 ? 5.719 9.503 -5.824 1.00 88.06 418 LEU A O 1
ATOM 3352 N N . VAL A 1 419 ? 4.011 10.851 -6.394 1.00 85.69 419 VAL A N 1
ATOM 3353 C CA . VAL A 1 419 ? 4.533 12.067 -5.754 1.00 85.69 419 VAL A CA 1
ATOM 3354 C C . VAL A 1 419 ? 4.692 11.883 -4.241 1.00 85.69 419 VAL A C 1
ATOM 3356 O O . VAL A 1 419 ? 5.707 12.289 -3.686 1.00 85.69 419 VAL A O 1
ATOM 3359 N N . GLU A 1 420 ? 3.743 11.219 -3.569 1.00 75.94 420 GLU A N 1
ATOM 3360 C CA . GLU A 1 420 ? 3.855 10.856 -2.144 1.00 75.94 420 GLU A CA 1
ATOM 3361 C C . GLU A 1 420 ? 5.084 9.980 -1.847 1.00 75.94 420 GLU A C 1
ATOM 3363 O O . GLU A 1 420 ? 5.657 10.076 -0.764 1.00 75.94 420 GLU A O 1
ATOM 3368 N N . GLU A 1 421 ? 5.511 9.162 -2.809 1.00 81.38 421 GLU A N 1
ATOM 3369 C CA . GLU A 1 421 ? 6.704 8.313 -2.717 1.00 81.38 421 GLU A CA 1
ATOM 3370 C C . GLU A 1 421 ? 7.982 9.012 -3.221 1.00 81.38 421 GLU A C 1
ATOM 3372 O O . GLU A 1 421 ? 9.022 8.373 -3.374 1.00 81.38 421 GLU A O 1
ATOM 3377 N N . GLY A 1 422 ? 7.922 10.323 -3.483 1.00 83.38 422 GLY A N 1
ATOM 3378 C CA . GLY A 1 422 ? 9.049 11.122 -3.974 1.00 83.38 422 GLY A CA 1
ATOM 3379 C C . GLY A 1 422 ? 9.326 10.974 -5.473 1.00 83.38 422 GLY A C 1
ATOM 3380 O O . GLY A 1 422 ? 10.367 11.413 -5.953 1.00 83.38 422 GLY A O 1
ATOM 3381 N N . ILE A 1 423 ? 8.412 10.361 -6.229 1.00 90.19 423 ILE A N 1
ATOM 3382 C CA . ILE A 1 423 ? 8.495 10.238 -7.686 1.00 90.19 423 ILE A CA 1
ATOM 3383 C C . ILE A 1 423 ? 7.695 11.388 -8.294 1.00 90.19 423 ILE A C 1
ATOM 3385 O O . ILE A 1 423 ? 6.480 11.298 -8.457 1.00 90.19 423 ILE A O 1
ATOM 3389 N N . GLU A 1 424 ? 8.376 12.486 -8.611 1.00 86.69 424 GLU A N 1
ATOM 3390 C CA . GLU A 1 424 ? 7.736 13.721 -9.094 1.00 86.69 424 GLU A CA 1
ATOM 3391 C C . GLU A 1 424 ? 7.722 13.843 -10.626 1.00 86.69 424 GLU A C 1
ATOM 3393 O O . GLU A 1 424 ? 6.906 14.569 -11.201 1.00 86.69 424 GLU A O 1
ATOM 3398 N N . ASP A 1 425 ? 8.622 13.133 -11.309 1.00 89.06 425 ASP A N 1
ATOM 3399 C CA . ASP A 1 425 ? 8.839 13.248 -12.748 1.00 89.06 425 ASP A CA 1
ATOM 3400 C C . ASP A 1 425 ? 9.182 11.898 -13.410 1.00 89.06 425 ASP A C 1
ATOM 3402 O O . ASP A 1 425 ? 9.449 10.892 -12.748 1.00 89.06 425 ASP A O 1
ATOM 3406 N N . MET A 1 426 ? 9.145 11.852 -14.747 1.00 90.19 426 MET A N 1
ATOM 3407 C CA . MET A 1 426 ? 9.428 10.623 -15.510 1.00 90.19 426 MET A CA 1
ATOM 3408 C C . MET A 1 426 ? 10.834 10.077 -15.257 1.00 90.19 426 MET A C 1
ATOM 3410 O O . MET A 1 426 ? 11.033 8.867 -15.303 1.00 90.19 426 MET A O 1
ATOM 3414 N N . GLN A 1 427 ? 11.807 10.955 -15.006 1.00 90.31 427 GLN A N 1
ATOM 3415 C CA . GLN A 1 427 ? 13.180 10.546 -14.735 1.00 90.31 427 GLN A CA 1
ATOM 3416 C C . GLN A 1 427 ? 13.271 9.818 -13.391 1.00 90.31 427 GLN A C 1
ATOM 3418 O O . GLN A 1 427 ? 13.859 8.737 -13.316 1.00 90.31 427 GLN A O 1
ATOM 3423 N N . SER A 1 428 ? 12.619 10.354 -12.359 1.00 90.94 428 SER A N 1
ATOM 3424 C CA . SER A 1 428 ? 12.497 9.695 -11.058 1.00 90.94 428 SER A CA 1
ATOM 3425 C C . SER A 1 428 ? 11.742 8.372 -11.183 1.00 90.94 428 SER A C 1
ATOM 3427 O O . SER A 1 428 ? 12.100 7.407 -10.524 1.00 90.94 428 SER A O 1
ATOM 3429 N N . LEU A 1 429 ? 10.743 8.280 -12.071 1.00 92.88 429 LEU A N 1
ATOM 3430 C CA . LEU A 1 429 ? 9.984 7.044 -12.280 1.00 92.88 429 LEU A CA 1
ATOM 3431 C C . LEU A 1 429 ? 10.825 5.917 -12.898 1.00 92.88 429 LEU A C 1
ATOM 3433 O O . LEU A 1 429 ? 10.722 4.782 -12.443 1.00 92.88 429 LEU A O 1
ATOM 3437 N N . VAL A 1 430 ? 11.627 6.214 -13.927 1.00 92.69 430 VAL A N 1
ATOM 3438 C CA . VAL A 1 430 ? 12.449 5.206 -14.629 1.00 92.69 430 VAL A CA 1
ATOM 3439 C C . VAL A 1 430 ? 13.607 4.718 -13.760 1.00 92.69 430 VAL A C 1
ATOM 3441 O O . VAL A 1 430 ? 13.922 3.535 -13.765 1.00 92.69 430 VAL A O 1
ATOM 3444 N N . THR A 1 431 ? 14.195 5.615 -12.968 1.00 91.00 431 THR A N 1
ATOM 3445 C CA . THR A 1 431 ? 15.366 5.316 -12.124 1.00 91.00 431 THR A CA 1
ATOM 3446 C C . THR A 1 431 ? 15.002 4.796 -10.728 1.00 91.00 431 THR A C 1
ATOM 3448 O O . THR A 1 431 ? 15.879 4.360 -9.978 1.00 91.00 431 THR A O 1
ATOM 3451 N N . ALA A 1 432 ? 13.721 4.834 -10.346 1.00 91.12 432 ALA A N 1
ATOM 3452 C CA . ALA A 1 432 ? 13.266 4.348 -9.049 1.00 91.12 432 ALA A CA 1
ATOM 3453 C C . ALA A 1 432 ? 13.402 2.824 -8.919 1.00 91.12 432 ALA A C 1
ATOM 3455 O O . ALA A 1 432 ? 13.181 2.058 -9.857 1.00 91.12 432 ALA A O 1
ATOM 3456 N N . ASN A 1 433 ? 13.676 2.358 -7.697 1.00 91.12 433 ASN A N 1
ATOM 3457 C CA . ASN A 1 433 ? 13.692 0.930 -7.403 1.00 91.12 433 ASN A CA 1
ATOM 3458 C C . ASN A 1 433 ? 12.279 0.340 -7.531 1.00 91.12 433 ASN A C 1
ATOM 3460 O O . ASN A 1 433 ? 11.461 0.476 -6.621 1.00 91.12 433 ASN A O 1
ATOM 3464 N N . LEU A 1 434 ? 12.007 -0.371 -8.630 1.00 90.75 434 LEU A N 1
ATOM 3465 C CA . LEU A 1 434 ? 10.696 -0.956 -8.931 1.00 90.75 434 LEU A CA 1
ATOM 3466 C C . LEU A 1 434 ? 10.144 -1.851 -7.805 1.00 90.75 434 LEU A C 1
ATOM 3468 O O . LEU A 1 434 ? 8.927 -1.915 -7.621 1.00 90.75 434 LEU A O 1
ATOM 3472 N N . VAL A 1 435 ? 11.011 -2.511 -7.026 1.00 91.38 435 VAL A N 1
ATOM 3473 C CA . VAL A 1 435 ? 10.609 -3.303 -5.849 1.00 91.38 435 VAL A CA 1
ATOM 3474 C C . VAL A 1 435 ? 10.006 -2.418 -4.761 1.00 91.38 435 VAL A C 1
ATOM 3476 O O . VAL A 1 435 ? 8.975 -2.761 -4.182 1.00 91.38 435 VAL A O 1
ATOM 3479 N N . ASP A 1 436 ? 10.603 -1.258 -4.515 1.00 89.69 436 ASP A N 1
ATOM 3480 C CA . ASP A 1 436 ? 10.112 -0.315 -3.512 1.00 89.69 436 ASP A CA 1
ATOM 3481 C C . ASP A 1 436 ? 8.854 0.401 -4.040 1.00 89.69 436 ASP A C 1
ATOM 3483 O O . ASP A 1 436 ? 7.836 0.467 -3.348 1.00 89.69 436 ASP A O 1
ATOM 3487 N N . VAL A 1 437 ? 8.842 0.789 -5.322 1.00 90.38 437 VAL A N 1
ATOM 3488 C CA . VAL A 1 437 ? 7.669 1.410 -5.965 1.00 90.38 437 VAL A CA 1
ATOM 3489 C C . VAL A 1 437 ? 6.449 0.488 -5.938 1.00 90.38 437 VAL A C 1
ATOM 3491 O O . VAL A 1 437 ? 5.349 0.941 -5.610 1.00 90.38 437 VAL A O 1
ATOM 3494 N N . MET A 1 438 ? 6.600 -0.809 -6.240 1.00 89.38 438 MET A N 1
ATOM 3495 C CA . MET A 1 438 ? 5.466 -1.746 -6.198 1.00 89.38 438 MET A CA 1
ATOM 3496 C C . MET A 1 438 ? 4.931 -1.950 -4.774 1.00 89.38 438 MET A C 1
ATOM 3498 O O . MET A 1 438 ? 3.720 -2.104 -4.584 1.00 89.38 438 MET A O 1
ATOM 3502 N N . LEU A 1 439 ? 5.820 -1.947 -3.773 1.00 87.44 439 LEU A N 1
ATOM 3503 C CA . LEU A 1 439 ? 5.445 -2.109 -2.373 1.00 87.44 439 LEU A CA 1
ATOM 3504 C C . LEU A 1 439 ? 4.651 -0.904 -1.897 1.00 87.44 439 LEU A C 1
ATOM 3506 O O . LEU A 1 439 ? 3.632 -1.083 -1.218 1.00 87.44 439 LEU A O 1
ATOM 3510 N N . HIS A 1 440 ? 5.105 0.290 -2.275 1.00 83.94 440 HIS A N 1
ATOM 3511 C CA . HIS A 1 440 ? 4.613 1.512 -1.681 1.00 83.94 440 HIS A CA 1
ATOM 3512 C C . HIS A 1 440 ? 3.414 2.142 -2.390 1.00 83.94 440 HIS A C 1
ATOM 3514 O O . HIS A 1 440 ? 2.479 2.625 -1.749 1.00 83.94 440 HIS A O 1
ATOM 3520 N N . THR A 1 441 ? 3.369 2.067 -3.716 1.00 84.19 441 THR A N 1
ATOM 3521 C CA . THR A 1 441 ? 2.299 2.711 -4.492 1.00 84.19 441 THR A CA 1
ATOM 3522 C C . THR A 1 441 ? 1.037 1.856 -4.608 1.00 84.19 441 THR A C 1
ATOM 3524 O O . THR A 1 441 ? -0.046 2.383 -4.872 1.00 84.19 441 THR A O 1
ATOM 3527 N N . ARG A 1 442 ? 1.154 0.526 -4.443 1.00 80.69 442 ARG A N 1
ATOM 3528 C CA . ARG A 1 442 ? 0.072 -0.452 -4.692 1.00 80.69 442 ARG A CA 1
ATOM 3529 C C . ARG A 1 442 ? -0.569 -0.334 -6.079 1.00 80.69 442 ARG A C 1
ATOM 3531 O O . ARG A 1 442 ? -1.716 -0.731 -6.296 1.00 80.69 442 ARG A O 1
ATOM 3538 N N . VAL A 1 443 ? 0.171 0.196 -7.045 1.00 85.44 443 VAL A N 1
ATOM 3539 C CA . VAL A 1 443 ? -0.232 0.152 -8.445 1.00 85.44 443 VAL A CA 1
ATOM 3540 C C . VAL A 1 443 ? -0.024 -1.275 -8.952 1.00 85.44 443 VAL A C 1
ATOM 3542 O O . VAL A 1 443 ? 1.015 -1.869 -8.662 1.00 85.44 443 VAL A O 1
ATOM 3545 N N . PRO A 1 444 ? -0.975 -1.850 -9.716 1.00 87.88 444 PRO A N 1
ATOM 3546 C CA . PRO A 1 444 ? -0.757 -3.143 -10.350 1.00 87.88 444 PRO A CA 1
ATOM 3547 C C . PRO A 1 444 ? 0.552 -3.131 -11.138 1.00 87.88 444 PRO A C 1
ATOM 3549 O O . PRO A 1 444 ? 0.740 -2.257 -11.984 1.00 87.88 444 PRO A O 1
ATOM 3552 N N . LEU A 1 445 ? 1.431 -4.104 -10.895 1.00 90.50 445 LEU A N 1
ATOM 3553 C CA . LEU A 1 445 ? 2.783 -4.092 -11.458 1.00 90.50 445 LEU A CA 1
ATOM 3554 C C . LEU A 1 445 ? 2.792 -3.999 -12.991 1.00 90.50 445 LEU A C 1
ATOM 3556 O O . LEU A 1 445 ? 3.612 -3.285 -13.554 1.00 90.50 445 LEU A O 1
ATOM 3560 N N . ALA A 1 446 ? 1.818 -4.618 -13.664 1.00 90.25 446 ALA A N 1
ATOM 3561 C CA . ALA A 1 446 ? 1.643 -4.487 -15.112 1.00 90.25 446 ALA A CA 1
ATOM 3562 C C . ALA A 1 446 ? 1.556 -3.023 -15.582 1.00 90.25 446 ALA A C 1
ATOM 3564 O O . ALA A 1 446 ? 2.071 -2.692 -16.643 1.00 90.25 446 ALA A O 1
ATOM 3565 N N . ARG A 1 447 ? 0.905 -2.156 -14.794 1.00 92.00 447 ARG A N 1
ATOM 3566 C CA . ARG A 1 447 ? 0.795 -0.722 -15.084 1.00 92.00 447 ARG A CA 1
ATOM 3567 C C . ARG A 1 447 ? 2.080 0.030 -14.779 1.00 92.00 447 ARG A C 1
ATOM 3569 O O . ARG A 1 447 ? 2.447 0.883 -15.569 1.00 92.00 447 ARG A O 1
ATOM 3576 N N . LEU A 1 448 ? 2.764 -0.292 -13.680 1.00 93.44 448 LEU A N 1
ATOM 3577 C CA . LEU A 1 448 ? 4.065 0.316 -13.375 1.00 93.44 448 LEU A CA 1
ATOM 3578 C C . LEU A 1 448 ? 5.081 0.016 -14.478 1.00 93.44 448 LEU A C 1
ATOM 3580 O O . LEU A 1 448 ? 5.745 0.928 -14.952 1.00 93.44 448 LEU A O 1
ATOM 3584 N N . VAL A 1 449 ? 5.141 -1.239 -14.929 1.00 93.94 449 VAL A N 1
ATOM 3585 C CA . VAL A 1 449 ? 6.011 -1.666 -16.030 1.00 93.94 449 VAL A CA 1
ATOM 3586 C C . VAL A 1 449 ? 5.671 -0.924 -17.328 1.00 93.94 449 VAL A C 1
ATOM 3588 O O . VAL A 1 449 ? 6.572 -0.399 -17.969 1.00 93.94 449 VAL A O 1
ATOM 3591 N N . ASP A 1 450 ? 4.386 -0.806 -17.681 1.00 93.81 450 ASP A N 1
ATOM 3592 C CA . ASP A 1 450 ? 3.936 -0.037 -18.855 1.00 93.81 450 ASP A CA 1
ATOM 3593 C C . ASP A 1 450 ? 4.282 1.461 -18.756 1.00 93.81 450 ASP A C 1
ATOM 3595 O O . ASP A 1 450 ? 4.648 2.087 -19.749 1.00 93.81 450 ASP A O 1
ATOM 3599 N N . TRP A 1 451 ? 4.187 2.057 -17.566 1.00 95.06 451 TRP A N 1
ATOM 3600 C CA . TRP A 1 451 ? 4.542 3.462 -17.358 1.00 95.06 451 TRP A CA 1
ATOM 3601 C C . TRP A 1 451 ? 6.045 3.706 -17.412 1.00 95.06 451 TRP A C 1
ATOM 3603 O O . TRP A 1 451 ? 6.447 4.710 -17.994 1.00 95.06 451 TRP A O 1
ATOM 3613 N N . ILE A 1 452 ? 6.855 2.801 -16.857 1.00 94.69 452 ILE A N 1
ATOM 3614 C CA . ILE A 1 452 ? 8.318 2.846 -16.977 1.00 94.69 452 ILE A CA 1
ATOM 3615 C C . ILE A 1 452 ? 8.706 2.739 -18.451 1.00 94.69 452 ILE A C 1
ATOM 3617 O O . ILE A 1 452 ? 9.403 3.609 -18.952 1.00 94.69 452 ILE A O 1
ATOM 3621 N N . ASP A 1 453 ? 8.161 1.764 -19.178 1.00 94.19 453 ASP A N 1
ATOM 3622 C CA . ASP A 1 453 ? 8.455 1.551 -20.600 1.00 94.19 453 ASP A CA 1
ATOM 3623 C C . ASP A 1 453 ? 8.085 2.774 -21.474 1.00 94.19 453 ASP A C 1
ATOM 3625 O O . ASP A 1 453 ? 8.845 3.209 -22.345 1.00 94.19 453 ASP A O 1
ATOM 3629 N N . GLN A 1 454 ? 6.940 3.411 -21.201 1.00 93.81 454 GLN A N 1
ATOM 3630 C CA . GLN A 1 454 ? 6.571 4.684 -21.835 1.00 93.81 454 GLN A CA 1
ATOM 3631 C C . GLN A 1 454 ? 7.501 5.841 -21.452 1.00 93.81 454 GLN A C 1
ATOM 3633 O O . GLN A 1 454 ? 7.879 6.640 -22.311 1.00 93.81 454 GLN A O 1
ATOM 3638 N N . ALA A 1 455 ? 7.830 5.974 -20.166 1.00 92.81 455 ALA A N 1
ATOM 3639 C CA . ALA A 1 455 ? 8.680 7.047 -19.667 1.00 92.81 455 ALA A CA 1
ATOM 3640 C C . ALA A 1 455 ? 10.093 6.943 -20.257 1.00 92.81 455 ALA A C 1
ATOM 3642 O O . ALA A 1 455 ? 10.619 7.949 -20.738 1.00 92.81 455 ALA A O 1
ATOM 3643 N N . THR A 1 456 ? 10.656 5.733 -20.337 1.00 93.06 456 THR A N 1
ATOM 3644 C CA . THR A 1 456 ? 11.944 5.458 -20.984 1.00 93.06 456 THR A CA 1
ATOM 3645 C C . THR A 1 456 ? 11.931 5.893 -22.447 1.00 93.06 456 THR A C 1
ATOM 3647 O O . THR A 1 456 ? 12.851 6.586 -22.887 1.00 93.06 456 THR A O 1
ATOM 3650 N N . LEU A 1 457 ? 10.863 5.587 -23.198 1.00 91.62 457 LEU A N 1
ATOM 3651 C CA . LEU A 1 457 ? 10.716 6.073 -24.574 1.00 91.62 457 LEU A CA 1
ATOM 3652 C C . LEU A 1 457 ? 10.711 7.608 -24.637 1.00 91.62 457 LEU A C 1
ATOM 3654 O O . LEU A 1 457 ? 11.395 8.190 -25.477 1.00 91.62 457 LEU A O 1
ATOM 3658 N N . TYR A 1 458 ? 9.940 8.277 -23.776 1.00 89.00 458 TYR A N 1
ATOM 3659 C CA . TYR A 1 458 ? 9.781 9.734 -23.827 1.00 89.00 458 TYR A CA 1
ATOM 3660 C C . TYR A 1 458 ? 11.058 10.490 -23.449 1.00 89.00 458 TYR A C 1
ATOM 3662 O O . TYR A 1 458 ? 11.378 11.485 -24.104 1.00 89.00 458 TYR A O 1
ATOM 3670 N N . LEU A 1 459 ? 11.805 10.007 -22.452 1.00 88.44 459 LEU A N 1
ATOM 3671 C CA . LEU A 1 459 ? 13.090 10.585 -22.052 1.00 88.44 459 LEU A CA 1
ATOM 3672 C C . LEU A 1 459 ? 14.109 10.524 -23.201 1.00 88.44 459 LEU A C 1
ATOM 3674 O O . LEU A 1 459 ? 14.744 11.531 -23.527 1.00 88.44 459 LEU A O 1
ATOM 3678 N N . HIS A 1 460 ? 14.212 9.373 -23.870 1.00 87.25 460 HIS A N 1
ATOM 3679 C CA . HIS A 1 460 ? 15.147 9.187 -24.979 1.00 87.25 460 HIS A CA 1
ATOM 3680 C C . HIS A 1 4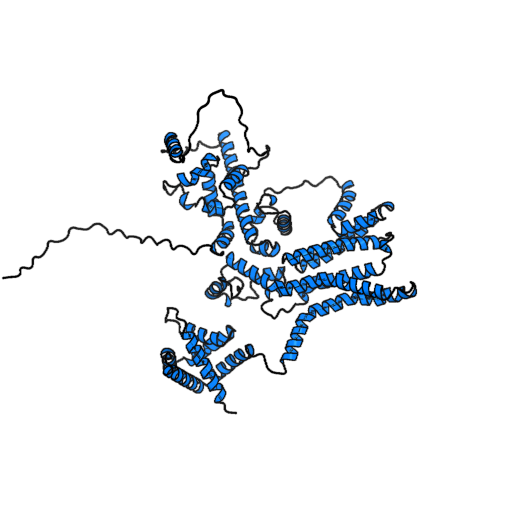60 ? 14.709 9.904 -26.261 1.00 87.25 460 HIS A C 1
ATOM 3682 O O . HIS A 1 460 ? 15.548 10.426 -27.005 1.00 87.25 460 HIS A O 1
ATOM 3688 N N . LEU A 1 461 ? 13.400 9.993 -26.512 1.00 84.75 461 LEU A N 1
ATOM 3689 C CA . LEU A 1 461 ? 12.863 10.713 -27.660 1.00 84.75 461 LEU A CA 1
ATOM 3690 C C . LEU A 1 461 ? 13.170 12.218 -27.572 1.00 84.75 461 LEU A C 1
ATOM 3692 O O . LEU A 1 461 ? 13.714 12.766 -28.532 1.00 84.75 461 LEU A O 1
ATOM 3696 N N . ASP A 1 462 ? 12.902 12.867 -26.430 1.00 77.81 462 ASP A N 1
ATOM 3697 C CA . ASP A 1 462 ? 13.193 14.300 -26.221 1.00 77.81 462 ASP A CA 1
ATOM 3698 C C . ASP A 1 462 ? 14.704 14.574 -26.340 1.00 77.81 462 ASP A C 1
ATOM 3700 O O . ASP A 1 462 ? 15.130 15.474 -27.069 1.00 77.81 462 ASP A O 1
ATOM 3704 N N . HIS A 1 463 ? 15.543 13.731 -25.722 1.00 74.12 463 HIS A N 1
ATOM 3705 C CA . HIS A 1 463 ? 16.999 13.867 -25.813 1.00 74.12 463 HIS A CA 1
ATOM 3706 C C . HIS A 1 463 ? 17.511 13.776 -27.263 1.00 74.12 463 HIS A C 1
ATOM 3708 O O . HIS A 1 463 ? 18.317 14.607 -27.692 1.00 74.12 463 HIS A O 1
ATOM 3714 N N . SER A 1 464 ? 16.999 12.820 -28.050 1.00 69.88 464 SER A N 1
ATOM 3715 C CA . SER A 1 464 ? 17.376 12.657 -29.462 1.00 69.88 464 SER A CA 1
ATOM 3716 C C . SER A 1 464 ? 17.010 13.876 -30.325 1.00 69.88 464 SER A C 1
ATOM 3718 O O . SER A 1 464 ? 17.766 14.259 -31.225 1.00 69.88 464 SER A O 1
ATOM 3720 N N . GLU A 1 465 ? 15.877 14.523 -30.038 1.00 71.69 465 GLU A N 1
ATOM 3721 C CA . GLU A 1 465 ? 15.400 15.687 -30.784 1.00 71.69 465 GLU A CA 1
ATOM 3722 C C . GLU A 1 465 ? 16.122 16.974 -30.404 1.00 71.69 465 GLU A C 1
ATOM 3724 O O . GLU A 1 465 ? 16.441 17.775 -31.287 1.00 71.69 465 GLU A O 1
ATOM 3729 N N . ILE A 1 466 ? 16.420 17.174 -29.117 1.00 69.88 466 ILE A N 1
ATOM 3730 C CA . ILE A 1 466 ? 17.178 18.338 -28.646 1.00 69.88 466 ILE A CA 1
ATOM 3731 C C . ILE A 1 466 ? 18.574 18.337 -29.271 1.00 69.88 466 ILE A C 1
ATOM 3733 O O . ILE A 1 466 ? 18.968 19.341 -29.874 1.00 69.88 466 ILE A O 1
ATOM 3737 N N . THR A 1 467 ? 19.293 17.215 -29.187 1.00 69.06 467 THR A N 1
ATOM 3738 C CA . THR A 1 467 ? 20.647 17.073 -29.741 1.00 69.06 467 THR A CA 1
ATOM 3739 C C . THR A 1 467 ? 20.655 17.362 -31.241 1.00 69.06 467 THR A C 1
ATOM 3741 O O . THR A 1 467 ? 21.438 18.180 -31.723 1.00 69.06 467 THR A O 1
ATOM 3744 N N . ARG A 1 468 ? 19.694 16.818 -31.994 1.00 66.19 468 ARG A N 1
ATOM 3745 C CA . ARG A 1 468 ? 19.579 17.087 -33.436 1.00 66.19 468 ARG A CA 1
ATOM 3746 C C . ARG A 1 468 ? 19.121 18.499 -33.768 1.00 66.19 468 ARG A C 1
ATOM 3748 O O . ARG A 1 468 ? 19.552 19.066 -34.771 1.00 66.19 468 ARG A O 1
ATOM 3755 N N . GLY A 1 469 ? 18.250 19.092 -32.958 1.00 67.69 469 GLY A N 1
ATOM 3756 C CA . GLY A 1 469 ? 17.856 20.491 -33.094 1.00 67.69 469 GLY A CA 1
ATOM 3757 C C . GLY A 1 469 ? 19.054 21.425 -32.918 1.00 67.69 469 GLY A C 1
ATOM 3758 O O . GLY A 1 469 ? 19.209 22.384 -33.678 1.00 67.69 469 GLY A O 1
ATOM 3759 N N . GLN A 1 470 ? 19.939 21.116 -31.968 1.00 70.62 470 GLN A N 1
ATOM 3760 C CA . GLN A 1 470 ? 21.204 21.820 -31.771 1.00 70.62 470 GLN A CA 1
ATOM 3761 C C . GLN A 1 470 ? 22.157 21.612 -32.952 1.00 70.62 470 GLN A C 1
ATOM 3763 O O . GLN A 1 470 ? 22.674 22.602 -33.469 1.00 70.62 470 GLN A O 1
ATOM 3768 N N . GLU A 1 471 ? 22.313 20.382 -33.449 1.00 67.00 471 GLU A N 1
ATOM 3769 C CA . GLU A 1 471 ? 23.114 20.082 -34.646 1.00 67.00 471 GLU A CA 1
ATOM 3770 C C . GLU A 1 471 ? 22.602 20.823 -35.887 1.00 67.00 471 GLU A C 1
ATOM 3772 O O . GLU A 1 471 ? 23.388 21.442 -36.599 1.00 67.00 471 GLU A O 1
ATOM 3777 N N . ARG A 1 472 ? 21.283 20.850 -36.129 1.00 66.44 472 ARG A N 1
ATOM 3778 C CA . ARG A 1 472 ? 20.677 21.613 -37.237 1.00 66.44 472 ARG A CA 1
ATOM 3779 C C . ARG A 1 472 ? 20.921 23.112 -37.092 1.00 66.44 472 ARG A C 1
ATOM 3781 O O . ARG A 1 472 ? 21.231 23.775 -38.074 1.00 66.44 472 ARG A O 1
ATOM 3788 N N . ARG A 1 473 ? 20.823 23.661 -35.878 1.00 69.06 473 ARG A N 1
ATOM 3789 C CA . ARG A 1 473 ? 21.122 25.082 -35.617 1.00 69.06 473 ARG A CA 1
ATOM 3790 C C . ARG A 1 473 ? 22.612 25.397 -35.735 1.00 69.06 473 ARG A C 1
ATOM 3792 O O . ARG A 1 473 ? 22.953 26.518 -36.098 1.00 69.06 473 ARG A O 1
ATOM 3799 N N . ALA A 1 474 ? 23.492 24.463 -35.389 1.00 66.12 474 ALA A N 1
ATOM 3800 C CA . ALA A 1 474 ? 24.935 24.590 -35.578 1.00 66.12 474 ALA A CA 1
ATOM 3801 C C . ALA A 1 474 ? 25.301 24.499 -37.068 1.00 66.12 474 ALA A C 1
ATOM 3803 O O . ALA A 1 474 ? 26.117 25.282 -37.546 1.00 66.12 474 ALA A O 1
ATOM 3804 N N . TRP A 1 475 ? 24.617 23.630 -37.819 1.00 60.81 475 TRP A N 1
ATOM 3805 C CA . TRP A 1 475 ? 24.713 23.522 -39.273 1.00 60.81 475 TRP A CA 1
ATOM 3806 C C . TRP A 1 475 ? 24.266 24.801 -39.980 1.00 60.81 475 TRP A C 1
ATOM 3808 O O . TRP A 1 475 ? 25.017 25.349 -40.781 1.00 60.81 475 TRP A O 1
ATOM 3818 N N . SER A 1 476 ? 23.081 25.327 -39.651 1.00 70.50 476 SER A N 1
ATOM 3819 C CA . SER A 1 476 ? 22.585 26.586 -40.227 1.00 70.50 476 SER A CA 1
ATOM 3820 C C . SER A 1 476 ? 23.474 27.786 -39.890 1.00 70.50 476 SER A C 1
ATOM 3822 O O . SER A 1 476 ? 23.447 28.778 -40.608 1.00 70.50 476 SER A O 1
ATOM 3824 N N . ARG A 1 477 ? 24.267 27.697 -38.815 1.00 76.62 477 ARG A N 1
ATOM 3825 C CA . ARG A 1 477 ? 25.258 28.707 -38.418 1.00 76.62 477 ARG A CA 1
ATOM 3826 C C . ARG A 1 477 ? 26.667 28.440 -38.965 1.00 76.62 477 ARG A C 1
ATOM 3828 O O . ARG A 1 477 ? 27.579 29.184 -38.631 1.00 76.62 477 ARG A O 1
ATOM 3835 N N . GLY A 1 478 ? 26.860 27.400 -39.781 1.00 68.50 478 GLY A N 1
ATOM 3836 C CA . GLY A 1 478 ? 28.150 27.076 -40.403 1.00 68.50 478 GLY A CA 1
ATOM 3837 C C . GLY A 1 478 ? 29.227 26.559 -39.440 1.00 68.50 478 GLY A C 1
ATOM 3838 O O . GLY A 1 478 ? 30.399 26.551 -39.794 1.00 68.50 478 GLY A O 1
ATOM 3839 N N . VAL A 1 479 ? 28.851 26.129 -38.230 1.00 69.75 479 VAL A N 1
ATOM 3840 C CA . VAL A 1 479 ? 29.786 25.737 -37.155 1.00 69.75 479 VAL A CA 1
ATOM 3841 C C . VAL A 1 479 ? 30.308 24.301 -37.325 1.00 69.75 479 VAL A C 1
ATOM 3843 O O . VAL A 1 479 ? 31.376 23.968 -36.820 1.00 69.75 479 VAL A O 1
ATOM 3846 N N . LEU A 1 480 ? 29.578 23.438 -38.041 1.00 56.50 480 LEU A N 1
ATOM 3847 C CA . LEU A 1 480 ? 29.956 22.038 -38.267 1.00 56.50 480 LEU A CA 1
ATOM 3848 C C . LEU A 1 480 ? 30.359 21.798 -39.733 1.00 56.50 480 LEU A C 1
ATOM 3850 O O . LEU A 1 480 ? 29.657 22.263 -40.636 1.00 56.50 480 LEU A O 1
ATOM 3854 N N . PRO A 1 481 ? 31.448 21.046 -40.000 1.00 53.75 481 PRO A N 1
ATOM 3855 C CA . PRO A 1 481 ? 31.876 20.738 -41.358 1.00 53.75 481 PRO A CA 1
ATOM 3856 C C . PRO A 1 481 ? 30.843 19.871 -42.083 1.00 53.75 481 PRO A C 1
ATOM 3858 O O . PRO A 1 481 ? 30.140 19.045 -41.494 1.00 53.75 481 PRO A O 1
ATOM 3861 N N . ARG A 1 482 ? 30.762 20.061 -43.403 1.00 45.06 482 ARG A N 1
ATOM 3862 C CA . ARG A 1 482 ? 29.769 19.435 -44.277 1.00 45.06 482 ARG A CA 1
ATOM 3863 C C . ARG A 1 482 ? 29.902 17.906 -44.229 1.00 45.06 482 ARG A C 1
ATOM 3865 O O . ARG A 1 482 ? 30.756 17.344 -44.910 1.00 45.06 482 ARG A O 1
ATOM 3872 N N . ARG A 1 483 ? 29.058 17.209 -43.458 1.00 43.38 483 ARG A N 1
ATOM 3873 C CA . ARG A 1 483 ? 28.975 15.740 -43.515 1.00 43.38 483 ARG A CA 1
ATOM 3874 C C . ARG A 1 483 ? 28.576 15.372 -44.946 1.00 43.38 483 ARG A C 1
ATOM 3876 O O . ARG A 1 483 ? 27.486 15.738 -45.392 1.00 43.38 483 ARG A O 1
ATOM 3883 N N . ARG A 1 484 ? 29.459 14.692 -45.691 1.00 39.06 484 ARG A N 1
ATOM 3884 C CA . ARG A 1 484 ? 29.069 14.051 -46.955 1.00 39.06 484 ARG A CA 1
ATOM 3885 C C . ARG A 1 484 ? 27.891 13.144 -46.614 1.00 39.06 484 ARG A C 1
ATOM 3887 O O . ARG A 1 484 ? 28.038 12.253 -45.779 1.00 39.06 484 ARG A O 1
ATOM 3894 N N . ARG A 1 485 ? 26.720 13.404 -47.209 1.00 34.91 485 ARG A N 1
ATOM 3895 C CA . ARG A 1 485 ? 25.638 12.415 -47.224 1.00 34.91 485 ARG A CA 1
ATOM 3896 C C . ARG A 1 485 ? 26.283 11.094 -47.655 1.00 34.91 485 ARG A C 1
ATOM 3898 O O . ARG A 1 485 ? 27.012 11.131 -48.650 1.00 34.91 485 ARG A O 1
ATOM 3905 N N . PRO A 1 486 ? 26.075 9.965 -46.956 1.00 36.12 486 PRO A N 1
ATOM 3906 C CA . PRO A 1 486 ? 26.333 8.693 -47.601 1.00 36.12 486 PRO A CA 1
ATOM 3907 C C . PRO A 1 486 ? 25.491 8.724 -48.874 1.00 36.12 486 PRO A C 1
ATOM 3909 O O . PRO A 1 486 ? 24.275 8.928 -48.814 1.00 36.12 486 PRO A O 1
ATOM 3912 N N . GLU A 1 487 ? 26.152 8.682 -50.028 1.00 34.03 487 GLU A N 1
ATOM 3913 C CA . GLU A 1 487 ? 25.471 8.488 -51.295 1.00 34.03 487 GLU A CA 1
ATOM 3914 C C . GLU A 1 487 ? 24.649 7.212 -51.133 1.00 34.03 487 GLU A C 1
ATOM 3916 O O . GLU A 1 487 ? 25.183 6.107 -51.165 1.00 34.03 487 GLU A O 1
ATOM 3921 N N . CYS A 1 488 ? 23.339 7.353 -50.939 1.00 33.69 488 CYS A N 1
ATOM 3922 C CA . CYS A 1 488 ? 22.408 6.290 -51.265 1.00 33.69 488 CYS A CA 1
ATOM 3923 C C . CYS A 1 488 ? 22.430 6.184 -52.792 1.00 33.69 488 CYS A C 1
ATOM 3925 O O . CYS A 1 488 ? 21.553 6.699 -53.483 1.00 33.69 488 CYS A O 1
ATOM 3927 N N . ARG A 1 489 ? 23.496 5.588 -53.334 1.00 37.75 489 ARG A N 1
ATOM 3928 C CA . ARG A 1 489 ? 23.500 5.088 -54.701 1.00 37.75 489 ARG A CA 1
ATOM 3929 C C . ARG A 1 489 ? 22.496 3.949 -54.728 1.00 37.75 489 ARG A C 1
ATOM 3931 O O . ARG A 1 489 ? 22.766 2.877 -54.200 1.00 37.75 489 ARG A O 1
ATOM 3938 N N . GLY A 1 490 ? 21.347 4.220 -55.335 1.00 40.22 490 GLY A N 1
ATOM 3939 C CA . GLY A 1 490 ? 20.433 3.174 -55.773 1.00 40.22 490 GLY A CA 1
ATOM 3940 C C . GLY A 1 490 ? 19.000 3.282 -55.277 1.00 40.22 490 GLY A C 1
ATOM 3941 O O . GLY A 1 490 ? 18.458 2.255 -54.912 1.00 40.22 490 GLY A O 1
ATOM 3942 N N . VAL A 1 491 ? 18.370 4.463 -55.287 1.00 42.78 491 VAL A N 1
ATOM 3943 C CA . VAL A 1 491 ? 16.926 4.540 -55.582 1.00 42.78 491 VAL A CA 1
ATOM 3944 C C . VAL A 1 491 ? 16.639 5.843 -56.331 1.00 42.78 491 VAL A C 1
ATOM 3946 O O . VAL A 1 491 ? 16.692 6.925 -55.746 1.00 42.78 491 VAL A O 1
ATOM 3949 N N . THR A 1 492 ? 16.357 5.770 -57.632 1.00 42.56 492 THR A N 1
ATOM 3950 C CA . THR A 1 492 ? 15.825 6.916 -58.389 1.00 42.56 492 THR A CA 1
ATOM 3951 C C . THR A 1 492 ? 14.378 7.169 -57.962 1.00 42.56 492 THR A C 1
ATOM 3953 O O . THR A 1 492 ? 13.653 6.226 -57.653 1.00 42.56 492 THR A O 1
ATOM 3956 N N . LEU A 1 493 ? 13.928 8.428 -57.971 1.00 43.53 493 LEU A N 1
ATOM 3957 C CA . LEU A 1 493 ? 12.545 8.820 -57.636 1.00 43.53 493 LEU A CA 1
ATOM 3958 C C . LEU A 1 493 ? 11.493 7.984 -58.404 1.00 43.53 493 LEU A C 1
ATOM 3960 O O . LEU A 1 493 ? 10.469 7.603 -57.843 1.00 43.53 493 LEU A O 1
ATOM 3964 N N . GLU A 1 494 ? 11.827 7.571 -59.630 1.00 44.44 494 GLU A N 1
ATOM 3965 C CA . GLU A 1 494 ? 11.030 6.658 -60.457 1.00 44.44 494 GLU A CA 1
ATOM 3966 C C . GLU A 1 494 ? 10.822 5.254 -59.856 1.00 44.44 494 GLU A C 1
ATOM 3968 O O . GLU A 1 494 ? 9.780 4.636 -60.061 1.00 44.44 494 GLU A O 1
ATOM 3973 N N . GLN A 1 495 ? 11.798 4.705 -59.124 1.00 48.22 495 GLN A N 1
ATOM 3974 C CA . GLN A 1 495 ? 11.678 3.376 -58.506 1.00 48.22 495 GLN A CA 1
ATOM 3975 C C . GLN A 1 495 ? 10.724 3.401 -57.302 1.00 48.22 495 GLN A C 1
ATOM 3977 O O . GLN A 1 495 ? 9.999 2.432 -57.072 1.00 48.22 495 GLN A O 1
ATOM 3982 N N . LEU A 1 496 ? 10.668 4.526 -56.581 1.00 45.88 496 LEU A N 1
ATOM 3983 C CA . LEU A 1 496 ? 9.691 4.773 -55.517 1.00 45.88 496 LEU A CA 1
ATOM 3984 C C . LEU A 1 496 ? 8.280 4.986 -56.081 1.00 45.88 496 LEU A C 1
ATOM 3986 O O . LEU A 1 496 ? 7.321 4.465 -55.515 1.00 45.88 496 LEU A O 1
ATOM 3990 N N . GLU A 1 497 ? 8.145 5.673 -57.218 1.00 46.75 497 GLU A N 1
ATOM 3991 C CA . GLU A 1 497 ? 6.860 5.812 -57.918 1.00 46.75 497 GLU A CA 1
ATOM 3992 C C . GLU A 1 497 ? 6.340 4.475 -58.462 1.00 46.75 497 GLU A C 1
ATOM 3994 O O . GLU A 1 497 ? 5.157 4.171 -58.302 1.00 46.75 497 GLU A O 1
ATOM 3999 N N . ARG A 1 498 ? 7.214 3.609 -58.998 1.00 41.47 498 ARG A N 1
ATOM 4000 C CA . ARG A 1 498 ? 6.831 2.249 -59.428 1.00 41.47 498 ARG A CA 1
ATOM 4001 C C . ARG A 1 498 ? 6.373 1.365 -58.268 1.00 41.47 498 ARG A C 1
ATOM 4003 O O . ARG A 1 498 ? 5.398 0.633 -58.420 1.00 41.47 498 ARG A O 1
ATOM 4010 N N . ALA A 1 499 ? 7.020 1.453 -57.105 1.00 42.09 499 ALA A N 1
ATOM 4011 C CA . ALA A 1 499 ? 6.581 0.732 -55.908 1.00 42.09 499 ALA A CA 1
ATOM 4012 C C . ALA A 1 499 ? 5.230 1.252 -55.380 1.00 42.09 499 ALA A C 1
ATOM 4014 O O . ALA A 1 499 ? 4.419 0.472 -54.883 1.00 42.09 499 ALA A O 1
ATOM 4015 N N . ARG A 1 500 ? 4.954 2.554 -55.543 1.00 39.75 500 ARG A N 1
ATOM 4016 C CA . ARG A 1 500 ? 3.665 3.182 -55.206 1.00 39.75 500 ARG A CA 1
ATOM 4017 C C . ARG A 1 500 ? 2.533 2.721 -56.132 1.00 39.75 500 ARG A C 1
ATOM 4019 O O . ARG A 1 500 ? 1.412 2.538 -55.670 1.00 39.75 500 ARG A O 1
ATOM 4026 N N . LEU A 1 501 ? 2.840 2.486 -57.409 1.00 42.72 501 LEU A N 1
ATOM 4027 C CA . LEU A 1 501 ? 1.895 1.998 -58.421 1.00 42.72 501 LEU A CA 1
ATOM 4028 C C . LEU A 1 501 ? 1.580 0.496 -58.305 1.00 42.72 501 LEU A C 1
ATOM 4030 O O . LEU A 1 501 ? 0.529 0.065 -58.765 1.00 42.72 501 LEU A O 1
ATOM 4034 N N . GLN A 1 502 ? 2.440 -0.304 -57.666 1.00 42.31 502 GLN A N 1
ATOM 4035 C CA . GLN A 1 502 ? 2.231 -1.754 -57.515 1.00 42.31 502 GLN A CA 1
ATOM 4036 C C . GLN A 1 502 ? 1.346 -2.162 -56.320 1.00 42.31 502 GLN A C 1
ATOM 4038 O O . GLN A 1 502 ? 0.989 -3.332 -56.217 1.00 42.31 502 GLN A O 1
ATOM 4043 N N . VAL A 1 503 ? 0.980 -1.236 -55.422 1.00 41.44 503 VAL A N 1
ATOM 4044 C CA . VAL A 1 503 ? 0.249 -1.546 -54.169 1.00 41.44 503 VAL A CA 1
ATOM 4045 C C . VAL A 1 503 ? -1.201 -1.020 -54.164 1.00 41.44 503 VAL A C 1
ATOM 4047 O O . VAL A 1 503 ? -1.903 -1.137 -53.163 1.00 41.44 503 VAL A O 1
ATOM 4050 N N . ALA A 1 504 ? -1.714 -0.483 -55.274 1.00 32.91 504 ALA A N 1
ATOM 4051 C CA . ALA A 1 504 ? -3.125 -0.090 -55.353 1.00 32.91 504 ALA A CA 1
ATOM 4052 C C . ALA A 1 504 ? -4.040 -1.322 -55.554 1.00 32.91 504 ALA A C 1
ATOM 4054 O O . ALA A 1 504 ? -3.841 -2.061 -56.521 1.00 32.91 504 ALA A O 1
ATOM 4055 N N . PRO A 1 505 ? -5.054 -1.570 -54.697 1.00 34.78 505 PRO A N 1
ATOM 4056 C CA . PRO A 1 505 ? -6.043 -2.608 -54.954 1.00 34.78 505 PRO A CA 1
ATOM 4057 C C . PRO A 1 505 ? -7.061 -2.133 -56.002 1.00 34.78 505 PRO A C 1
ATOM 4059 O O . PRO A 1 505 ? -7.452 -0.967 -56.040 1.00 34.78 505 PRO A O 1
ATOM 4062 N N . ALA A 1 506 ? -7.484 -3.059 -56.860 1.00 36.16 506 ALA A N 1
ATOM 4063 C CA . ALA A 1 506 ? -8.495 -2.852 -57.891 1.00 36.16 506 ALA A CA 1
ATOM 4064 C C . ALA A 1 506 ? -9.936 -2.850 -57.328 1.00 36.16 506 ALA A C 1
ATOM 4066 O O . ALA A 1 506 ? -10.220 -3.602 -56.397 1.00 36.16 506 ALA A O 1
ATOM 4067 N N . ALA A 1 507 ? -10.818 -2.084 -58.004 1.00 29.47 507 ALA A N 1
ATOM 4068 C CA . ALA A 1 507 ? -12.291 -1.913 -57.890 1.00 29.47 507 ALA A CA 1
ATOM 4069 C C . ALA A 1 507 ? -12.712 -0.544 -57.285 1.00 29.47 507 ALA A C 1
ATOM 4071 O O . ALA A 1 507 ? -12.235 -0.192 -56.218 1.00 29.47 507 ALA A O 1
ATOM 4072 N N . ALA A 1 508 ? -13.585 0.297 -57.873 1.00 29.22 508 ALA A N 1
ATOM 4073 C CA . ALA A 1 508 ? -14.633 0.101 -58.884 1.00 29.22 508 ALA A CA 1
ATOM 4074 C C . ALA A 1 508 ? -15.005 1.402 -59.669 1.00 29.22 508 ALA A C 1
ATOM 4076 O O . ALA A 1 508 ? -14.783 2.511 -59.194 1.00 29.22 508 ALA A O 1
ATOM 4077 N N . LYS A 1 509 ? -15.596 1.209 -60.867 1.00 28.81 509 LYS A N 1
ATOM 4078 C CA . LYS A 1 509 ? -16.364 2.134 -61.761 1.00 28.81 509 LYS A CA 1
ATOM 4079 C C . LYS A 1 509 ? -17.435 2.956 -61.001 1.00 28.81 509 LYS A C 1
ATOM 4081 O O . LYS A 1 509 ? -17.903 2.445 -59.993 1.00 28.81 509 LYS A O 1
ATOM 4086 N N . ALA A 1 510 ? -18.015 4.104 -61.394 1.00 27.64 510 ALA A N 1
ATOM 4087 C CA . ALA A 1 510 ? -18.092 5.081 -62.521 1.00 27.64 510 ALA A CA 1
ATOM 4088 C C . ALA A 1 510 ? -18.839 6.350 -61.940 1.00 27.64 510 ALA A C 1
ATOM 4090 O O . ALA A 1 510 ? -19.043 6.331 -60.724 1.00 27.64 510 ALA A O 1
ATOM 4091 N N . PRO A 1 511 ? -19.359 7.392 -62.656 1.00 33.94 511 PRO A N 1
ATOM 4092 C CA . PRO A 1 511 ? -19.265 7.823 -64.061 1.00 33.94 511 PRO A CA 1
ATOM 4093 C C . PRO A 1 511 ? -18.833 9.307 -64.255 1.00 33.94 511 PRO A C 1
ATOM 4095 O O . PRO A 1 511 ? -18.578 10.051 -63.311 1.00 33.94 511 PRO A O 1
ATOM 4098 N N . GLU A 1 512 ? -18.758 9.720 -65.521 1.00 35.03 512 GLU A N 1
ATOM 4099 C CA . GLU A 1 512 ? -18.500 11.078 -66.013 1.00 35.03 512 GLU A CA 1
ATOM 4100 C C . GLU A 1 512 ? -19.662 12.052 -65.733 1.00 35.03 512 GLU A C 1
ATOM 4102 O O . GLU A 1 512 ? -20.813 11.744 -66.033 1.00 35.03 512 GLU A O 1
ATOM 4107 N N . SER A 1 513 ? -19.357 13.269 -65.268 1.00 25.44 513 SER A N 1
ATOM 4108 C CA . SER A 1 513 ? -20.121 14.486 -65.594 1.00 25.44 513 SER A CA 1
ATOM 4109 C C . SER A 1 513 ? -19.289 15.721 -65.243 1.00 25.44 513 SER A C 1
ATOM 4111 O O . SER A 1 513 ? -18.723 15.797 -64.154 1.00 25.44 513 SER A O 1
ATOM 4113 N N . GLY A 1 514 ? -19.172 16.656 -66.183 1.00 29.70 514 GLY A N 1
ATOM 4114 C CA . GLY A 1 514 ? -18.279 17.805 -66.088 1.00 29.70 514 GLY A CA 1
ATOM 4115 C C . GLY A 1 514 ? -18.709 18.932 -65.143 1.00 29.70 514 GLY A C 1
ATOM 4116 O O . GLY A 1 514 ? -19.773 18.906 -64.536 1.00 29.70 514 GLY A O 1
ATOM 4117 N N . ALA A 1 515 ? -17.848 19.955 -65.160 1.00 26.05 515 ALA A N 1
ATOM 4118 C CA . ALA A 1 515 ? -17.988 21.328 -64.669 1.00 26.05 515 ALA A CA 1
ATOM 4119 C C . ALA A 1 515 ? -17.099 21.711 -63.469 1.00 26.05 515 ALA A C 1
ATOM 4121 O O . ALA A 1 515 ? -17.294 21.272 -62.345 1.00 26.05 515 ALA A O 1
ATOM 4122 N N . LYS A 1 516 ? -16.189 22.647 -63.790 1.00 26.48 516 LYS A N 1
ATOM 4123 C CA . LYS A 1 516 ? -15.597 23.728 -62.982 1.00 26.48 516 LYS A CA 1
ATOM 4124 C C . LYS A 1 516 ? -14.916 23.380 -61.653 1.00 26.48 516 LYS A C 1
ATOM 4126 O O . LYS A 1 516 ? -15.540 22.977 -60.683 1.00 26.48 516 LYS A O 1
ATOM 4131 N N . ALA A 1 517 ? -13.633 23.748 -61.594 1.00 34.19 517 ALA A N 1
ATOM 4132 C CA . ALA A 1 517 ? -12.925 24.039 -60.354 1.00 34.19 517 ALA A CA 1
ATOM 4133 C C . ALA A 1 517 ? -13.750 24.980 -59.456 1.00 34.19 517 ALA A C 1
ATOM 4135 O O . ALA A 1 517 ? -14.310 25.968 -59.946 1.00 34.19 517 ALA A O 1
ATOM 4136 N N . PRO A 1 518 ? -13.750 24.717 -58.144 1.00 27.23 518 PRO A N 1
ATOM 4137 C CA . PRO A 1 518 ? -13.320 25.774 -57.247 1.00 27.23 518 PRO A CA 1
ATOM 4138 C C . PRO A 1 518 ? -12.362 25.293 -56.151 1.00 27.23 518 PRO A C 1
ATOM 4140 O O . PRO A 1 518 ? -12.199 24.110 -55.861 1.00 27.23 518 PRO A O 1
ATOM 4143 N N . ALA A 1 519 ? -11.707 26.308 -55.606 1.00 29.91 519 ALA A N 1
ATOM 4144 C CA . ALA A 1 519 ? -10.772 26.338 -54.504 1.00 29.91 519 ALA A CA 1
ATOM 4145 C C . ALA A 1 519 ? -11.256 25.657 -53.206 1.00 29.91 519 ALA A C 1
ATOM 4147 O O . ALA A 1 519 ? -12.448 25.488 -52.972 1.00 29.91 519 ALA A O 1
ATOM 4148 N N . GLU A 1 520 ? -10.269 25.385 -52.345 1.00 34.62 520 GLU A N 1
ATOM 4149 C CA . GLU A 1 520 ? -10.381 25.187 -50.892 1.00 34.62 520 GLU A CA 1
ATOM 4150 C C . GLU A 1 520 ? -11.167 23.960 -50.394 1.00 34.62 520 GLU A C 1
ATOM 4152 O O . GLU A 1 520 ? -12.308 24.040 -49.949 1.00 34.62 520 GLU A O 1
ATOM 4157 N N . SER A 1 521 ? -10.477 22.817 -50.301 1.00 24.44 521 SER A N 1
ATOM 4158 C CA . SER A 1 521 ? -10.858 21.725 -49.397 1.00 24.44 521 SER A CA 1
ATOM 4159 C C . SER A 1 521 ? -9.938 21.697 -48.171 1.00 24.44 521 SER A C 1
ATOM 4161 O O . SER A 1 521 ? -8.936 20.990 -48.133 1.00 24.44 521 SER A O 1
ATOM 4163 N N . VAL A 1 522 ? -10.293 22.535 -47.198 1.00 28.69 522 VAL A N 1
ATOM 4164 C CA . VAL A 1 522 ? -10.308 22.277 -45.750 1.00 28.69 522 VAL A CA 1
ATOM 4165 C C . VAL A 1 522 ? -9.374 21.161 -45.240 1.00 28.69 522 VAL A C 1
ATOM 4167 O O . VAL A 1 522 ? -9.719 19.978 -45.247 1.00 28.69 522 VAL A O 1
ATOM 4170 N N . ASP A 1 523 ? -8.253 21.593 -44.656 1.00 28.64 523 ASP A N 1
ATOM 4171 C CA . ASP A 1 523 ? -7.501 20.890 -43.612 1.00 28.64 523 ASP A CA 1
ATOM 4172 C C . ASP A 1 523 ? -8.452 20.470 -42.475 1.00 28.64 523 ASP A C 1
ATOM 4174 O O . ASP A 1 523 ? -8.836 21.261 -41.610 1.00 28.64 523 ASP A O 1
ATOM 4178 N N . ARG A 1 524 ? -8.849 19.199 -42.454 1.00 30.80 524 ARG A N 1
ATOM 4179 C CA . ARG A 1 524 ? -9.531 18.569 -41.317 1.00 30.80 524 ARG A CA 1
ATOM 4180 C C . ARG A 1 524 ? -8.683 17.404 -40.833 1.00 30.80 524 ARG A C 1
ATOM 4182 O O . ARG A 1 524 ? -8.844 16.276 -41.277 1.00 30.80 524 ARG A O 1
ATOM 4189 N N . VAL A 1 525 ? -7.737 17.743 -39.959 1.00 29.14 525 VAL A N 1
ATOM 4190 C CA . VAL A 1 525 ? -7.444 17.179 -38.618 1.00 29.14 525 VAL A CA 1
ATOM 4191 C C . VAL A 1 525 ? -6.128 17.839 -38.159 1.00 29.14 525 VAL A C 1
ATOM 4193 O O . VAL A 1 525 ? -5.122 17.215 -37.850 1.00 29.14 525 VAL A O 1
ATOM 4196 N N . GLY A 1 526 ? -6.119 19.173 -38.155 1.00 28.59 526 GLY A N 1
ATOM 4197 C CA . GLY A 1 526 ? -5.107 19.983 -37.483 1.00 28.59 526 GLY A CA 1
ATOM 4198 C C . GLY A 1 526 ? -5.643 20.366 -36.113 1.00 28.59 526 GLY A C 1
ATOM 4199 O O . GLY A 1 526 ? -6.123 21.480 -35.922 1.00 28.59 526 GLY A O 1
ATOM 4200 N N . GLY A 1 527 ? -5.658 19.421 -35.172 1.00 26.17 527 GLY A N 1
ATOM 4201 C CA . GLY A 1 527 ? -6.032 19.722 -33.794 1.00 26.17 527 GLY A CA 1
ATOM 4202 C C . GLY A 1 527 ? -5.032 20.712 -33.205 1.00 26.17 527 GLY A C 1
ATOM 4203 O O . GLY A 1 527 ? -3.878 20.355 -33.038 1.00 26.17 527 GLY A O 1
ATOM 4204 N N . SER A 1 528 ? -5.482 21.943 -32.951 1.00 34.16 528 SER A N 1
ATOM 4205 C CA . SER A 1 528 ? -4.862 23.009 -32.150 1.00 34.16 528 SER A CA 1
ATOM 4206 C C . SER A 1 528 ? -3.573 22.617 -31.411 1.00 34.16 528 SER A C 1
ATOM 4208 O O . SER A 1 528 ? -3.594 22.252 -30.235 1.00 34.16 528 SER A O 1
ATOM 4210 N N . VAL A 1 529 ? -2.433 22.757 -32.084 1.00 36.28 529 VAL A N 1
ATOM 4211 C CA . VAL A 1 529 ? -1.118 22.664 -31.455 1.00 36.28 529 VAL A CA 1
ATOM 4212 C C . VAL A 1 529 ? -0.531 24.079 -31.393 1.00 36.28 529 VAL A C 1
ATOM 4214 O O . VAL A 1 529 ? -0.097 24.631 -32.403 1.00 36.28 529 VAL A O 1
ATOM 4217 N N . GLY A 1 530 ? -0.579 24.702 -30.211 1.00 29.08 530 GLY A N 1
ATOM 4218 C CA . GLY A 1 530 ? -0.061 26.055 -29.974 1.00 29.08 530 GLY A CA 1
ATOM 4219 C C . GLY A 1 530 ? 1.457 26.171 -30.184 1.00 29.08 530 GLY A C 1
ATOM 4220 O O . GLY A 1 530 ? 2.178 25.183 -30.153 1.00 29.08 530 GLY A O 1
ATOM 4221 N N . LYS A 1 531 ? 1.967 27.398 -30.363 1.00 29.11 531 LYS A N 1
ATOM 4222 C CA . LYS A 1 531 ? 3.374 27.728 -30.705 1.00 29.11 531 LYS A CA 1
ATOM 4223 C C . LYS A 1 531 ? 4.448 27.349 -29.656 1.00 29.11 531 LYS A C 1
ATOM 4225 O O . LYS A 1 531 ? 5.611 27.689 -29.845 1.00 29.11 531 LYS A O 1
ATOM 4230 N N . THR A 1 532 ? 4.104 26.639 -28.583 1.00 33.16 532 THR A N 1
ATOM 4231 C CA . THR A 1 532 ? 5.007 26.245 -27.480 1.00 33.16 532 THR A CA 1
ATOM 4232 C C . THR A 1 532 ? 5.234 24.730 -27.395 1.00 33.16 532 THR A C 1
ATOM 4234 O O . THR A 1 532 ? 5.466 24.186 -26.317 1.00 33.16 532 THR A O 1
ATOM 4237 N N . VAL A 1 533 ? 5.172 24.020 -28.526 1.00 45.00 533 VAL A N 1
ATOM 4238 C CA . VAL A 1 533 ? 5.411 22.569 -28.565 1.00 45.00 533 VAL A CA 1
ATOM 4239 C C . VAL A 1 533 ? 6.830 22.244 -28.135 1.00 45.00 533 VAL A C 1
ATOM 4241 O O . VAL A 1 533 ? 7.802 22.583 -28.810 1.00 45.00 533 VAL A O 1
ATOM 4244 N N . ARG A 1 534 ? 6.925 21.529 -27.018 1.00 57.97 534 ARG A N 1
ATOM 4245 C CA . ARG A 1 534 ? 8.144 20.872 -26.569 1.00 57.97 534 ARG A CA 1
ATOM 4246 C C . ARG A 1 534 ? 8.635 19.873 -27.623 1.00 57.97 534 ARG A C 1
ATOM 4248 O O . ARG A 1 534 ? 7.820 19.158 -28.218 1.00 57.97 534 ARG A O 1
ATOM 4255 N N . ALA A 1 535 ? 9.953 19.794 -27.806 1.00 53.31 535 ALA A N 1
ATOM 4256 C CA . ALA A 1 535 ? 10.588 18.714 -28.560 1.00 53.31 535 ALA A CA 1
ATOM 4257 C C . ALA A 1 535 ? 10.075 17.333 -28.079 1.00 53.31 535 ALA A C 1
ATOM 4259 O O . ALA A 1 535 ? 9.695 17.157 -26.923 1.00 53.31 535 ALA A O 1
ATOM 4260 N N . GLY A 1 536 ? 9.920 16.390 -29.001 1.00 60.22 536 GLY A N 1
ATOM 4261 C CA . GLY A 1 536 ? 9.413 15.033 -28.780 1.00 60.22 536 GLY A CA 1
ATOM 4262 C C . GLY A 1 536 ? 7.917 14.860 -29.053 1.00 60.22 536 GLY A C 1
ATOM 4263 O O . GLY A 1 536 ? 7.478 13.778 -29.439 1.00 60.22 536 GLY A O 1
ATOM 4264 N N . THR A 1 537 ? 7.107 15.914 -28.904 1.00 70.81 537 THR A N 1
ATOM 4265 C CA . THR A 1 537 ? 5.633 15.784 -28.905 1.00 70.81 537 THR A CA 1
ATOM 4266 C C . THR A 1 537 ? 5.072 15.341 -30.260 1.00 70.81 537 THR A C 1
ATOM 4268 O O . THR A 1 537 ? 4.179 14.497 -30.314 1.00 70.81 537 THR A O 1
ATOM 4271 N N . ARG A 1 538 ? 5.606 15.871 -31.370 1.00 73.25 538 ARG A N 1
ATOM 4272 C CA . ARG A 1 538 ? 5.144 15.517 -32.724 1.00 73.25 538 ARG A CA 1
ATOM 4273 C C . ARG A 1 538 ? 5.529 14.084 -33.085 1.00 73.25 538 ARG A C 1
ATOM 4275 O O . ARG A 1 538 ? 4.662 13.307 -33.466 1.00 73.25 538 ARG A O 1
ATOM 4282 N N . THR A 1 539 ? 6.796 13.717 -32.911 1.00 77.56 539 THR A N 1
ATOM 4283 C CA . THR A 1 539 ? 7.293 12.365 -33.214 1.00 77.56 539 THR A CA 1
ATOM 4284 C C . THR A 1 539 ? 6.591 11.311 -32.364 1.00 77.56 539 THR A C 1
ATOM 4286 O O . THR A 1 539 ? 6.220 10.258 -32.873 1.00 77.56 539 THR A O 1
ATOM 4289 N N . ARG A 1 540 ? 6.301 11.621 -31.095 1.00 80.56 540 ARG A N 1
ATOM 4290 C CA . ARG A 1 540 ? 5.491 10.770 -30.214 1.00 80.56 540 ARG A CA 1
ATOM 4291 C C . ARG A 1 540 ? 4.085 10.525 -30.765 1.00 80.56 540 ARG A C 1
ATOM 4293 O O . ARG A 1 540 ? 3.625 9.387 -30.752 1.00 80.56 540 ARG A O 1
ATOM 4300 N N . ILE A 1 541 ? 3.391 11.565 -31.233 1.00 80.75 541 ILE A N 1
ATOM 4301 C CA . ILE A 1 541 ? 2.046 11.421 -31.818 1.00 80.75 541 ILE A CA 1
ATOM 4302 C C . ILE A 1 541 ? 2.100 10.537 -33.071 1.00 80.75 541 ILE A C 1
ATOM 4304 O O . ILE A 1 541 ? 1.258 9.657 -33.239 1.00 80.75 541 ILE A O 1
ATOM 4308 N N . GLU A 1 542 ? 3.111 10.717 -33.917 1.00 82.00 542 GLU A N 1
ATOM 4309 C CA . GLU A 1 542 ? 3.268 9.931 -35.144 1.00 82.00 542 GLU A CA 1
ATOM 4310 C C . GLU A 1 542 ? 3.603 8.453 -34.869 1.00 82.00 542 GLU A C 1
ATOM 4312 O O . GLU A 1 542 ? 3.024 7.565 -35.502 1.00 82.00 542 GLU A O 1
ATOM 4317 N N . LEU A 1 543 ? 4.470 8.171 -33.885 1.00 83.94 543 LEU A N 1
ATOM 4318 C CA . LEU A 1 543 ? 4.773 6.807 -33.426 1.00 83.94 543 LEU A CA 1
ATOM 4319 C C . LEU A 1 543 ? 3.525 6.107 -32.877 1.00 83.94 543 LEU A C 1
ATOM 4321 O O . LEU A 1 543 ? 3.252 4.959 -33.226 1.00 83.94 543 LEU A O 1
ATOM 4325 N N . ARG A 1 544 ? 2.691 6.822 -32.116 1.00 83.88 544 ARG A N 1
ATOM 4326 C CA . ARG A 1 544 ? 1.417 6.282 -31.616 1.00 83.88 544 ARG A CA 1
ATOM 4327 C C . ARG A 1 544 ? 0.454 5.904 -32.719 1.00 83.88 544 ARG A C 1
ATOM 4329 O O . ARG A 1 544 ? -0.204 4.874 -32.631 1.00 83.88 544 ARG A O 1
ATOM 4336 N N . GLN A 1 545 ? 0.370 6.712 -33.771 1.00 83.94 545 GLN A N 1
ATOM 4337 C CA . GLN A 1 545 ? -0.455 6.372 -34.926 1.00 83.94 545 GLN A CA 1
ATOM 4338 C C . GLN A 1 545 ? 0.066 5.134 -35.683 1.00 83.94 545 GLN A C 1
ATOM 4340 O O . GLN A 1 545 ? -0.646 4.603 -36.530 1.00 83.94 545 GLN A O 1
ATOM 4345 N N . LEU A 1 546 ? 1.306 4.701 -35.437 1.00 82.06 546 LEU A N 1
ATOM 4346 C CA . LEU A 1 546 ? 1.858 3.430 -35.921 1.00 82.06 546 LEU A CA 1
ATOM 4347 C C . LEU A 1 546 ? 1.682 2.285 -34.907 1.00 82.06 546 LEU A C 1
ATOM 4349 O O . LEU A 1 546 ? 2.161 1.182 -35.150 1.00 82.06 546 LEU A O 1
ATOM 4353 N N . GLY A 1 547 ? 0.997 2.533 -33.788 1.00 83.38 547 GLY A N 1
ATOM 4354 C CA . GLY A 1 547 ? 0.808 1.568 -32.706 1.00 83.38 547 GLY A CA 1
ATOM 4355 C C . GLY A 1 547 ? 2.002 1.439 -31.761 1.00 83.38 547 GLY A C 1
ATOM 4356 O O . GLY A 1 547 ? 1.988 0.550 -30.921 1.00 83.38 547 GLY A O 1
ATOM 4357 N N . ILE A 1 548 ? 3.015 2.306 -31.871 1.00 87.31 548 ILE A N 1
ATOM 4358 C CA . ILE A 1 548 ? 4.201 2.288 -31.008 1.00 87.31 548 ILE A CA 1
ATOM 4359 C C . ILE A 1 548 ? 3.949 3.236 -29.839 1.00 87.31 548 ILE A C 1
ATOM 4361 O O . ILE A 1 548 ? 3.943 4.460 -30.010 1.00 87.31 548 ILE A O 1
ATOM 4365 N N . ARG A 1 549 ? 3.705 2.672 -28.653 1.00 90.12 549 ARG A N 1
ATOM 4366 C CA . ARG A 1 549 ? 3.458 3.442 -27.427 1.00 90.12 549 ARG A CA 1
ATOM 4367 C C . ARG A 1 549 ? 4.638 3.389 -26.465 1.00 90.12 549 ARG A C 1
ATOM 4369 O O . ARG A 1 549 ? 4.840 4.361 -25.737 1.00 90.12 549 ARG A O 1
ATOM 4376 N N . THR A 1 550 ? 5.384 2.292 -26.458 1.00 92.75 550 THR A N 1
ATOM 4377 C CA . THR A 1 550 ? 6.439 2.037 -25.475 1.00 92.75 550 THR A CA 1
ATOM 4378 C C . THR A 1 550 ? 7.817 1.834 -26.115 1.00 92.75 550 THR A C 1
ATOM 4380 O O . THR A 1 550 ? 7.936 1.729 -27.342 1.00 92.75 550 THR A O 1
ATOM 4383 N N . ALA A 1 551 ? 8.884 1.826 -25.309 1.00 91.06 551 ALA A N 1
ATOM 4384 C CA . ALA A 1 551 ? 10.230 1.552 -25.805 1.00 91.06 551 ALA A CA 1
ATOM 4385 C C . ALA A 1 551 ? 10.350 0.102 -26.293 1.00 91.06 551 ALA A C 1
ATOM 4387 O O . ALA A 1 551 ? 10.943 -0.138 -27.347 1.00 91.06 551 ALA A O 1
ATOM 4388 N N . THR A 1 552 ? 9.725 -0.858 -25.605 1.00 90.44 552 THR A N 1
ATOM 4389 C CA . THR A 1 552 ? 9.698 -2.250 -26.076 1.00 90.44 552 THR A CA 1
ATOM 4390 C C . THR A 1 552 ? 8.897 -2.421 -27.367 1.00 90.44 552 THR A C 1
ATOM 4392 O O . THR A 1 552 ? 9.373 -3.124 -28.258 1.00 90.44 552 THR A O 1
ATOM 4395 N N . ASP A 1 553 ? 7.764 -1.726 -27.552 1.00 89.00 553 ASP A N 1
ATOM 4396 C CA . ASP A 1 553 ? 7.036 -1.707 -28.834 1.00 89.00 553 ASP A CA 1
ATOM 4397 C C . ASP A 1 553 ? 7.942 -1.229 -29.977 1.00 89.00 553 ASP A C 1
ATOM 4399 O O . ASP A 1 553 ? 7.932 -1.797 -31.073 1.00 89.00 553 ASP A O 1
ATOM 4403 N N . LEU A 1 554 ? 8.751 -0.195 -29.715 1.00 88.69 554 LEU A N 1
ATOM 4404 C CA . LEU A 1 554 ? 9.697 0.348 -30.685 1.00 88.69 554 LEU A CA 1
ATOM 4405 C C . LEU A 1 554 ? 10.771 -0.684 -31.037 1.00 88.69 554 LEU A C 1
ATOM 4407 O O . LEU A 1 554 ? 11.018 -0.902 -32.219 1.00 88.69 554 LEU A O 1
ATOM 4411 N N . LEU A 1 555 ? 11.364 -1.356 -30.047 1.00 87.25 555 LEU A N 1
ATOM 4412 C CA . LEU A 1 555 ? 12.376 -2.399 -30.261 1.00 87.25 555 LEU A CA 1
ATOM 4413 C C . LEU A 1 555 ? 11.815 -3.642 -30.974 1.00 87.25 555 LEU A C 1
ATOM 4415 O O . LEU A 1 555 ? 12.521 -4.281 -31.754 1.00 87.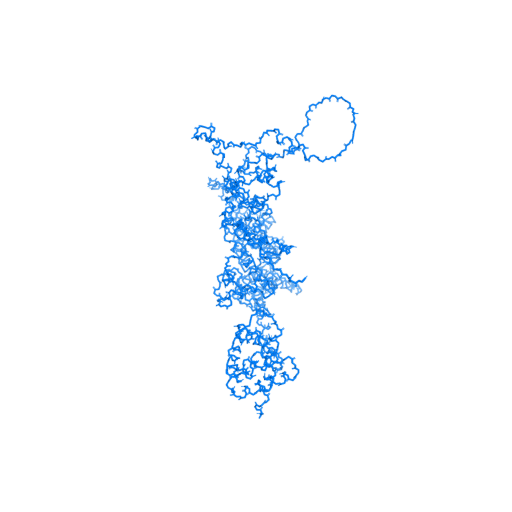25 555 LEU A O 1
ATOM 4419 N N . VAL A 1 556 ? 10.543 -3.983 -30.747 1.00 85.00 556 VAL A N 1
ATOM 4420 C CA . VAL A 1 556 ? 9.858 -5.074 -31.461 1.00 85.00 556 VAL A CA 1
ATOM 4421 C C . VAL A 1 556 ? 9.573 -4.689 -32.913 1.00 85.00 556 VAL A C 1
ATOM 4423 O O . VAL A 1 556 ? 9.800 -5.497 -33.814 1.00 85.00 556 VAL A O 1
ATOM 4426 N N . ALA A 1 557 ? 9.083 -3.469 -33.153 1.00 83.75 557 ALA A N 1
ATOM 4427 C CA . ALA A 1 557 ? 8.811 -2.963 -34.498 1.00 83.75 557 ALA A CA 1
ATOM 4428 C C . ALA A 1 557 ? 10.101 -2.748 -35.305 1.00 83.75 557 ALA A C 1
ATOM 4430 O O . ALA A 1 557 ? 10.122 -2.949 -36.521 1.00 83.75 557 ALA A O 1
ATOM 4431 N N . PHE A 1 558 ? 11.178 -2.371 -34.615 1.00 84.12 558 PHE A N 1
ATOM 4432 C CA . PHE A 1 558 ? 12.467 -2.007 -35.184 1.00 84.12 558 PHE A CA 1
ATOM 4433 C C . PHE A 1 558 ? 13.617 -2.741 -34.469 1.00 84.12 558 PHE A C 1
ATOM 4435 O O . PHE A 1 558 ? 14.348 -2.125 -33.690 1.00 84.12 558 PHE A O 1
ATOM 4442 N N . PRO A 1 559 ? 13.837 -4.041 -34.755 1.00 79.69 559 PRO A N 1
ATOM 4443 C CA . PRO A 1 559 ? 14.890 -4.810 -34.101 1.00 79.69 559 PRO A CA 1
ATOM 4444 C C . PRO A 1 559 ? 16.292 -4.286 -34.463 1.00 79.69 559 PRO A C 1
ATOM 4446 O O . PRO A 1 559 ? 16.612 -4.193 -35.653 1.00 79.69 559 PRO A O 1
ATOM 4449 N N . PRO A 1 560 ? 17.178 -4.026 -33.486 1.00 72.31 560 PRO A N 1
ATOM 4450 C CA . PRO A 1 560 ? 18.489 -3.407 -33.722 1.00 72.31 560 PRO A CA 1
ATOM 4451 C C . PRO A 1 560 ? 19.379 -4.240 -34.658 1.00 72.31 560 PRO A C 1
ATOM 4453 O O . PRO A 1 560 ? 20.059 -3.690 -35.525 1.00 72.31 560 PRO A O 1
ATOM 4456 N N . ALA A 1 561 ? 19.282 -5.573 -34.586 1.00 67.81 561 ALA A N 1
ATOM 4457 C CA . ALA A 1 561 ? 19.999 -6.505 -35.462 1.00 67.81 561 ALA A CA 1
ATOM 4458 C C . ALA A 1 561 ? 19.610 -6.408 -36.953 1.00 67.81 561 ALA A C 1
ATOM 4460 O O . ALA A 1 561 ? 20.374 -6.838 -37.811 1.00 67.81 561 ALA A O 1
ATOM 4461 N N . GLN A 1 562 ? 18.431 -5.866 -37.277 1.00 64.94 562 GLN A N 1
ATOM 4462 C CA . GLN A 1 562 ? 17.958 -5.678 -38.660 1.00 64.94 562 GLN A CA 1
ATOM 4463 C C . GLN A 1 562 ? 18.202 -4.249 -39.176 1.00 64.94 562 GLN A C 1
ATOM 4465 O O . GLN A 1 562 ? 17.879 -3.932 -40.322 1.00 64.94 562 GLN A O 1
ATOM 4470 N N . ILE A 1 563 ? 18.734 -3.376 -38.317 1.00 62.09 563 ILE A N 1
ATOM 4471 C CA . ILE A 1 563 ? 18.809 -1.925 -38.518 1.00 62.09 563 ILE A CA 1
ATOM 4472 C C . ILE A 1 563 ? 20.261 -1.424 -38.511 1.00 62.09 563 ILE A C 1
ATOM 4474 O O . ILE A 1 563 ? 20.521 -0.285 -38.908 1.00 62.09 563 ILE A O 1
ATOM 4478 N N . ASP A 1 564 ? 21.217 -2.269 -38.116 1.00 57.19 564 ASP A N 1
ATOM 4479 C CA . ASP A 1 564 ? 22.635 -1.924 -38.092 1.00 57.19 564 ASP A CA 1
ATOM 4480 C C . ASP A 1 564 ? 23.191 -1.669 -39.512 1.00 57.19 564 ASP A C 1
ATOM 4482 O O . ASP A 1 564 ? 23.194 -2.578 -40.343 1.00 57.19 564 ASP A O 1
ATOM 4486 N N . PRO A 1 565 ? 23.742 -0.474 -39.810 1.00 51.62 565 PRO A N 1
ATOM 4487 C CA . PRO A 1 565 ? 24.415 -0.201 -41.082 1.00 51.62 565 PRO A CA 1
ATOM 4488 C C . PRO A 1 565 ? 25.650 -1.081 -41.354 1.00 51.62 565 PRO A C 1
ATOM 4490 O O . PRO A 1 565 ? 26.169 -1.055 -42.469 1.00 51.62 565 PRO A O 1
ATOM 4493 N N . ARG A 1 566 ? 26.144 -1.852 -40.372 1.00 47.66 566 ARG A N 1
ATOM 4494 C CA . ARG A 1 566 ? 27.265 -2.795 -40.556 1.00 47.66 566 ARG A CA 1
ATOM 4495 C C . ARG A 1 566 ? 26.859 -4.141 -41.159 1.00 47.66 566 ARG A C 1
ATOM 4497 O O . ARG A 1 566 ? 27.738 -4.890 -41.578 1.00 47.66 566 ARG A O 1
ATOM 4504 N N . THR A 1 567 ? 25.561 -4.443 -41.247 1.00 47.41 567 THR A N 1
ATOM 4505 C CA . THR A 1 567 ? 25.050 -5.603 -41.992 1.00 47.41 567 THR A CA 1
ATOM 4506 C C . THR A 1 567 ? 24.299 -5.119 -43.236 1.00 47.41 567 THR A C 1
ATOM 4508 O O . THR A 1 567 ? 23.181 -4.615 -43.131 1.00 47.41 567 THR A O 1
ATOM 4511 N N . PRO A 1 568 ? 24.884 -5.241 -44.442 1.00 43.44 568 PRO A N 1
ATOM 4512 C CA . PRO A 1 568 ? 24.241 -4.825 -45.679 1.00 43.44 568 PRO A CA 1
ATOM 4513 C C . PRO A 1 568 ? 23.209 -5.884 -46.066 1.00 43.44 568 PRO A C 1
ATOM 4515 O O . PRO A 1 568 ? 23.450 -6.737 -46.913 1.00 43.44 568 PRO A O 1
ATOM 4518 N N . THR A 1 569 ? 22.058 -5.873 -45.407 1.00 47.94 569 THR A N 1
ATOM 4519 C CA . THR A 1 569 ? 20.907 -6.650 -45.867 1.00 47.94 569 THR A CA 1
ATOM 4520 C C . THR A 1 569 ? 19.970 -5.675 -46.564 1.00 47.94 569 THR A C 1
ATOM 4522 O O . THR A 1 569 ? 19.706 -4.612 -46.026 1.00 47.94 569 THR A O 1
ATOM 4525 N N . GLU A 1 570 ? 19.458 -5.998 -47.751 1.00 46.81 570 GLU A N 1
ATOM 4526 C CA . GLU A 1 570 ? 18.556 -5.140 -48.551 1.00 46.81 570 GLU A CA 1
ATOM 4527 C C . GLU A 1 570 ? 17.145 -4.969 -47.933 1.00 46.81 570 GLU A C 1
ATOM 4529 O O . GLU A 1 570 ? 16.301 -4.230 -48.440 1.00 46.81 570 GLU A O 1
ATOM 4534 N N . ALA A 1 571 ? 16.888 -5.612 -46.790 1.00 46.31 571 ALA A N 1
ATOM 4535 C CA . ALA A 1 571 ? 15.604 -5.637 -46.093 1.00 46.31 571 ALA A CA 1
ATOM 4536 C C . ALA A 1 571 ? 15.152 -4.369 -45.312 1.00 46.31 571 ALA A C 1
ATOM 4538 O O . ALA A 1 571 ? 13.940 -4.255 -45.096 1.00 46.31 571 ALA A O 1
ATOM 4539 N N . PRO A 1 572 ? 15.997 -3.397 -44.884 1.00 51.38 572 PRO A N 1
ATOM 4540 C CA . PRO A 1 572 ? 15.554 -2.329 -43.986 1.00 51.38 572 PRO A CA 1
ATOM 4541 C C . PRO A 1 572 ? 14.556 -1.383 -44.663 1.00 51.38 572 PRO A C 1
ATOM 4543 O O . PRO A 1 572 ? 13.687 -0.825 -43.999 1.00 51.38 572 PRO A O 1
ATOM 4546 N N . LEU A 1 573 ? 14.599 -1.241 -45.991 1.00 50.81 573 LEU A N 1
ATOM 4547 C CA . LEU A 1 573 ? 13.755 -0.292 -46.725 1.00 50.81 573 LEU A CA 1
ATOM 4548 C C . LEU A 1 573 ? 12.246 -0.562 -46.588 1.00 50.81 573 LEU A C 1
ATOM 4550 O O . LEU A 1 573 ? 11.468 0.389 -46.617 1.00 50.81 573 LEU A O 1
ATOM 4554 N N . ARG A 1 574 ? 11.815 -1.818 -46.389 1.00 56.19 574 ARG A N 1
ATOM 4555 C CA . ARG A 1 574 ? 10.388 -2.134 -46.183 1.00 56.19 574 ARG A CA 1
ATOM 4556 C C . ARG A 1 574 ? 9.905 -1.813 -44.768 1.00 56.19 574 ARG A C 1
ATOM 4558 O O . ARG A 1 574 ? 8.786 -1.334 -44.625 1.00 56.19 574 ARG A O 1
ATOM 4565 N N . ALA A 1 575 ? 10.734 -2.030 -43.745 1.00 58.94 575 ALA A N 1
ATOM 4566 C CA . ALA A 1 575 ? 10.364 -1.774 -42.349 1.00 58.94 575 ALA A CA 1
ATOM 4567 C C . ALA A 1 575 ? 10.183 -0.272 -42.064 1.00 58.94 575 ALA A C 1
ATOM 4569 O O . ALA A 1 575 ? 9.267 0.121 -41.350 1.00 58.94 575 ALA A O 1
ATOM 4570 N N . PHE A 1 576 ? 11.005 0.581 -42.686 1.00 65.38 576 PHE A N 1
ATOM 4571 C CA . PHE A 1 576 ? 10.938 2.039 -42.524 1.00 65.38 576 PHE A CA 1
ATOM 4572 C C . PHE A 1 576 ? 9.970 2.736 -43.498 1.00 65.38 576 PHE A C 1
ATOM 4574 O O . PHE A 1 576 ? 9.766 3.948 -43.398 1.00 65.38 576 PHE A O 1
ATOM 4581 N N . ALA A 1 577 ? 9.341 1.999 -44.422 1.00 62.66 577 ALA A N 1
ATOM 4582 C CA . ALA A 1 577 ? 8.436 2.564 -45.426 1.00 62.66 577 ALA A CA 1
ATOM 4583 C C . ALA A 1 577 ? 7.212 3.265 -44.808 1.00 62.66 577 ALA A C 1
ATOM 4585 O O . ALA A 1 577 ? 6.672 4.193 -45.404 1.00 62.66 577 ALA A O 1
ATOM 4586 N N . CYS A 1 578 ? 6.796 2.865 -43.601 1.00 65.88 578 CYS A N 1
ATOM 4587 C CA . CYS A 1 578 ? 5.691 3.485 -42.866 1.00 65.88 578 CYS A CA 1
ATOM 4588 C C . CYS A 1 578 ? 6.062 4.809 -42.165 1.00 65.88 578 CYS A C 1
ATOM 4590 O O . CYS A 1 578 ? 5.167 5.573 -41.807 1.00 65.88 578 CYS A O 1
ATOM 4592 N N . LEU A 1 579 ? 7.358 5.102 -41.990 1.00 69.75 579 LEU A N 1
ATOM 4593 C CA . LEU A 1 579 ? 7.858 6.277 -41.260 1.00 69.75 579 LEU A CA 1
ATOM 4594 C C . LEU A 1 579 ? 8.090 7.490 -42.172 1.00 69.75 579 LEU A C 1
ATOM 4596 O O . LEU A 1 579 ? 7.823 8.627 -41.779 1.00 69.75 579 LEU A O 1
ATOM 4600 N N . VAL A 1 580 ? 8.529 7.246 -43.413 1.00 62.72 580 VAL A N 1
ATOM 4601 C CA . VAL A 1 580 ? 8.833 8.291 -44.408 1.00 62.72 580 VAL A CA 1
ATOM 4602 C C . VAL A 1 580 ? 7.615 9.171 -44.752 1.00 62.72 580 VAL A C 1
ATOM 4604 O O . VAL A 1 580 ? 7.770 10.392 -44.766 1.00 62.72 580 VAL A O 1
ATOM 4607 N N . PRO A 1 581 ? 6.392 8.630 -44.956 1.00 60.75 581 PRO A N 1
ATOM 4608 C CA . PRO A 1 581 ? 5.202 9.444 -45.229 1.00 60.75 581 PRO A CA 1
ATOM 4609 C C . PRO A 1 581 ? 4.794 10.361 -44.068 1.00 60.75 581 PRO A C 1
ATOM 4611 O O . PRO A 1 581 ? 4.128 11.365 -44.294 1.00 60.75 581 PRO A O 1
ATOM 4614 N N . LYS A 1 582 ? 5.198 10.028 -42.836 1.00 64.62 582 LYS A N 1
ATOM 4615 C CA . LYS A 1 582 ? 4.865 10.766 -41.606 1.00 64.62 582 LYS A CA 1
ATOM 4616 C C . LYS A 1 582 ? 5.913 11.812 -41.221 1.00 64.62 582 LYS A C 1
ATOM 4618 O O . LYS A 1 582 ? 5.769 12.509 -40.220 1.00 64.62 582 LYS A O 1
ATOM 4623 N N . GLY A 1 583 ? 6.982 11.933 -42.013 1.00 64.19 583 GLY A N 1
ATOM 4624 C CA . GLY A 1 583 ? 8.075 12.867 -41.750 1.00 64.19 583 GLY A CA 1
ATOM 4625 C C . GLY A 1 583 ? 8.942 12.490 -40.544 1.00 64.19 583 GLY A C 1
ATOM 4626 O O . GLY A 1 583 ? 9.669 13.351 -40.048 1.00 64.19 583 GLY A O 1
ATOM 4627 N N . ILE A 1 584 ? 8.880 11.234 -40.077 1.00 71.88 584 ILE A N 1
ATOM 4628 C CA . ILE A 1 584 ? 9.780 10.723 -39.037 1.00 71.88 584 ILE A CA 1
ATOM 4629 C C . ILE A 1 584 ? 11.123 10.373 -39.685 1.00 71.88 584 ILE A C 1
ATOM 4631 O O . ILE A 1 584 ? 11.184 9.644 -40.677 1.00 71.88 584 ILE A O 1
ATOM 4635 N N . ASP A 1 585 ? 12.211 10.889 -39.117 1.00 73.25 585 ASP A N 1
ATOM 4636 C CA . ASP A 1 585 ? 13.559 10.630 -39.612 1.00 73.25 585 ASP A CA 1
ATOM 4637 C C . ASP A 1 585 ? 14.003 9.199 -39.270 1.00 73.25 585 ASP A C 1
ATOM 4639 O O . ASP A 1 585 ? 14.101 8.811 -38.105 1.00 73.25 585 ASP A O 1
ATOM 4643 N N . VAL A 1 586 ? 14.312 8.416 -40.305 1.00 73.38 586 VAL A N 1
ATOM 4644 C CA . VAL A 1 586 ? 14.747 7.020 -40.184 1.00 73.38 586 VAL A CA 1
ATOM 4645 C C . VAL A 1 586 ? 15.988 6.910 -39.306 1.00 73.38 586 VAL A C 1
ATOM 4647 O O . VAL A 1 586 ? 16.020 6.075 -38.407 1.00 73.38 586 VAL A O 1
ATOM 4650 N N . GLU A 1 587 ? 16.977 7.789 -39.488 1.00 72.69 587 GLU A N 1
ATOM 4651 C CA . GLU A 1 587 ? 18.208 7.768 -38.691 1.00 72.69 587 GLU A CA 1
ATOM 4652 C C . GLU A 1 587 ? 17.941 8.055 -37.210 1.00 72.69 587 GLU A C 1
ATOM 4654 O O . GLU A 1 587 ? 18.740 7.677 -36.356 1.00 72.69 587 GLU A O 1
ATOM 4659 N N . GLN A 1 588 ? 16.859 8.771 -36.885 1.00 76.75 588 GLN A N 1
ATOM 4660 C CA . GLN A 1 588 ? 16.481 9.047 -35.496 1.00 76.75 588 GLN A CA 1
ATOM 4661 C C . GLN A 1 588 ? 16.025 7.767 -34.816 1.00 76.75 588 GLN A C 1
ATOM 4663 O O . GLN A 1 588 ? 16.504 7.443 -33.735 1.00 76.75 588 GLN A O 1
ATOM 4668 N N . ILE A 1 589 ? 15.148 7.022 -35.488 1.00 81.69 589 ILE A N 1
ATOM 4669 C CA . ILE A 1 589 ? 14.628 5.749 -34.995 1.00 81.69 589 ILE A CA 1
ATOM 4670 C C . ILE A 1 589 ? 15.748 4.713 -34.888 1.00 81.69 589 ILE A C 1
ATOM 4672 O O . ILE A 1 589 ? 15.770 3.967 -33.917 1.00 81.69 589 ILE A O 1
ATOM 4676 N N . ARG A 1 590 ? 16.728 4.709 -35.805 1.00 78.44 590 ARG A N 1
ATOM 4677 C CA . ARG A 1 590 ? 17.908 3.828 -35.689 1.00 78.44 590 ARG A CA 1
ATOM 4678 C C . ARG A 1 590 ? 18.733 4.117 -34.440 1.00 78.44 590 ARG A C 1
ATOM 4680 O O . ARG A 1 590 ? 19.102 3.190 -33.726 1.00 78.44 590 ARG A O 1
ATOM 4687 N N . LEU A 1 591 ? 19.039 5.393 -34.193 1.00 80.19 591 LEU A N 1
ATOM 4688 C CA . LEU A 1 591 ? 19.805 5.798 -33.016 1.00 80.19 591 LEU A CA 1
ATOM 4689 C C . LEU A 1 591 ? 19.031 5.479 -31.734 1.00 80.19 591 LEU A C 1
ATOM 4691 O O . LEU A 1 591 ? 19.600 4.916 -30.808 1.00 80.19 591 LEU A O 1
ATOM 4695 N N . LEU A 1 592 ? 17.736 5.795 -31.714 1.00 84.31 592 LEU A N 1
ATOM 4696 C CA . LEU A 1 592 ? 16.853 5.535 -30.585 1.00 84.31 592 LEU A CA 1
ATOM 4697 C C . LEU A 1 592 ? 16.747 4.035 -30.283 1.00 84.31 592 LEU A C 1
ATOM 4699 O O . LEU A 1 592 ? 16.920 3.647 -29.137 1.00 84.31 592 LEU A O 1
ATOM 4703 N N . ALA A 1 593 ? 16.548 3.189 -31.298 1.00 85.50 593 ALA A N 1
ATOM 4704 C CA . ALA A 1 593 ? 16.506 1.737 -31.130 1.00 85.50 593 ALA A CA 1
ATOM 4705 C C . ALA A 1 593 ? 17.826 1.182 -30.575 1.00 85.50 593 ALA A C 1
ATOM 4707 O O . ALA A 1 593 ? 17.800 0.290 -29.741 1.00 85.50 593 ALA A O 1
ATOM 4708 N N . ARG A 1 594 ? 18.978 1.727 -30.989 1.00 83.56 594 ARG A N 1
ATOM 4709 C CA . ARG A 1 594 ? 20.278 1.312 -30.440 1.00 83.56 594 ARG A CA 1
ATOM 4710 C C . ARG A 1 594 ? 20.435 1.703 -28.973 1.00 83.56 594 ARG A C 1
ATOM 4712 O O . ARG A 1 594 ? 20.842 0.873 -28.177 1.00 83.56 594 ARG A O 1
ATOM 4719 N N . VAL A 1 595 ? 20.118 2.952 -28.630 1.00 86.38 595 VAL A N 1
ATOM 4720 C CA . VAL A 1 595 ? 20.238 3.435 -27.246 1.00 86.38 595 VAL A CA 1
ATOM 4721 C C . VAL A 1 595 ? 19.299 2.661 -26.322 1.00 86.38 595 VAL A C 1
ATOM 4723 O O . VAL A 1 595 ? 19.718 2.256 -25.249 1.00 86.38 595 VAL A O 1
ATOM 4726 N N . LEU A 1 596 ? 18.065 2.397 -26.762 1.00 88.50 596 LEU A N 1
ATOM 4727 C CA . LEU A 1 596 ? 17.098 1.618 -25.988 1.00 88.50 596 LEU A CA 1
ATOM 4728 C C . LEU A 1 596 ? 17.483 0.133 -25.865 1.00 88.50 596 LEU A C 1
ATOM 4730 O O . LEU A 1 596 ? 17.163 -0.482 -24.859 1.00 88.50 596 LEU A O 1
ATOM 4734 N N . ASP A 1 597 ? 18.155 -0.464 -26.854 1.00 87.00 597 ASP A N 1
ATOM 4735 C CA . ASP A 1 597 ? 18.634 -1.856 -26.756 1.00 87.00 597 ASP A CA 1
ATOM 4736 C C . ASP A 1 597 ? 19.752 -2.019 -25.713 1.00 87.00 597 ASP A C 1
ATOM 4738 O O . ASP A 1 597 ? 19.853 -3.058 -25.064 1.00 87.00 597 ASP A O 1
ATOM 4742 N N . GLU A 1 598 ? 20.565 -0.976 -25.528 1.00 87.25 598 GLU A N 1
ATOM 4743 C CA . GLU A 1 598 ? 21.638 -0.926 -24.527 1.00 87.25 598 GLU A CA 1
ATOM 4744 C C . GLU A 1 598 ? 21.152 -0.444 -23.143 1.00 87.25 598 GLU A C 1
ATOM 4746 O O . GLU A 1 598 ? 21.919 -0.476 -22.179 1.00 87.25 598 GLU A O 1
ATOM 4751 N N . ASP A 1 599 ? 19.891 -0.020 -23.021 1.00 86.88 599 ASP A N 1
ATOM 4752 C CA . ASP A 1 599 ? 19.332 0.524 -21.783 1.00 86.88 599 ASP A CA 1
ATOM 4753 C C . ASP A 1 599 ? 18.984 -0.588 -20.775 1.00 86.88 599 ASP A C 1
ATOM 4755 O O . ASP A 1 599 ? 18.071 -1.400 -20.971 1.00 86.88 599 ASP A O 1
ATOM 4759 N N . ALA A 1 600 ? 19.713 -0.608 -19.657 1.00 86.00 600 ALA A N 1
ATOM 4760 C CA . ALA A 1 600 ? 19.513 -1.571 -18.580 1.00 86.00 600 ALA A CA 1
ATOM 4761 C C . ALA A 1 600 ? 18.161 -1.396 -17.862 1.00 86.00 600 ALA A C 1
ATOM 4763 O O . ALA A 1 600 ? 17.630 -2.376 -17.328 1.00 86.00 600 ALA A O 1
ATOM 4764 N N . ASP A 1 601 ? 17.562 -0.201 -17.897 1.00 86.50 601 ASP A N 1
ATOM 4765 C CA . ASP A 1 601 ? 16.297 0.092 -17.213 1.00 86.50 601 ASP A CA 1
ATOM 4766 C C . ASP A 1 601 ? 15.106 -0.649 -17.858 1.00 86.50 601 ASP A C 1
ATOM 4768 O O . ASP A 1 601 ? 14.060 -0.845 -17.232 1.00 86.50 601 ASP A O 1
ATOM 4772 N N . LEU A 1 602 ? 15.268 -1.159 -19.088 1.00 90.25 602 LEU A N 1
ATOM 4773 C CA . LEU A 1 602 ? 14.273 -1.995 -19.770 1.00 90.25 602 LEU A CA 1
ATOM 4774 C C . LEU A 1 602 ? 14.351 -3.484 -19.401 1.00 90.25 602 LEU A C 1
ATOM 4776 O O . LEU A 1 602 ? 13.447 -4.247 -19.757 1.00 90.25 602 LEU A O 1
ATOM 4780 N N . VAL A 1 603 ? 15.379 -3.938 -18.677 1.00 90.50 603 VAL A N 1
ATOM 4781 C CA . VAL A 1 603 ? 15.521 -5.357 -18.296 1.00 90.50 603 VAL A CA 1
ATOM 4782 C C . VAL A 1 603 ? 14.312 -5.869 -17.492 1.00 90.50 603 VAL A C 1
ATOM 4784 O O . VAL A 1 603 ? 13.746 -6.900 -17.880 1.00 90.50 603 VAL A O 1
ATOM 4787 N N . PRO A 1 604 ? 13.824 -5.171 -16.443 1.00 89.94 604 PRO A N 1
ATOM 4788 C CA . PRO A 1 604 ? 12.634 -5.603 -15.705 1.00 89.94 604 PRO A CA 1
ATOM 4789 C C . PRO A 1 604 ? 11.374 -5.654 -16.583 1.00 89.94 604 PRO A C 1
ATOM 4791 O O . PRO A 1 604 ? 10.538 -6.547 -16.421 1.00 89.94 604 PRO A O 1
ATOM 4794 N N . VAL A 1 605 ? 11.258 -4.735 -17.549 1.00 91.88 605 VAL A N 1
ATOM 4795 C CA . VAL A 1 605 ? 10.151 -4.676 -18.516 1.00 91.88 605 VAL A CA 1
ATOM 4796 C C . VAL A 1 605 ? 10.166 -5.916 -19.413 1.00 91.88 605 VAL A C 1
ATOM 4798 O O . VAL A 1 605 ? 9.164 -6.629 -19.532 1.00 91.88 605 VAL A O 1
ATOM 4801 N N . TRP A 1 606 ? 11.325 -6.255 -19.980 1.00 91.00 606 TRP A N 1
ATOM 4802 C CA . TRP A 1 606 ? 11.489 -7.458 -20.795 1.00 91.00 606 TRP A CA 1
ATOM 4803 C C . TRP A 1 606 ? 11.209 -8.743 -20.017 1.00 91.00 606 TRP A C 1
ATOM 4805 O O . TRP A 1 606 ? 10.538 -9.643 -20.538 1.00 91.00 606 TRP A O 1
ATOM 4815 N N . ASN A 1 607 ? 11.676 -8.832 -18.771 1.00 92.50 607 ASN A N 1
ATOM 4816 C CA . ASN A 1 607 ? 11.413 -9.979 -17.905 1.00 92.50 607 ASN A CA 1
ATOM 4817 C C . ASN A 1 607 ? 9.910 -10.142 -17.647 1.00 92.50 607 ASN A C 1
ATOM 4819 O O . ASN A 1 607 ? 9.369 -11.237 -17.833 1.00 92.50 607 ASN A O 1
ATOM 4823 N N . TRP A 1 608 ? 9.209 -9.045 -17.343 1.00 91.50 608 TRP A N 1
ATOM 4824 C CA . TRP A 1 608 ? 7.761 -9.043 -17.133 1.00 91.50 608 TRP A CA 1
ATOM 4825 C C . TRP A 1 608 ? 6.969 -9.601 -18.327 1.00 91.50 608 TRP A C 1
ATOM 4827 O O . TRP A 1 608 ? 6.022 -10.383 -18.136 1.00 91.50 608 TRP A O 1
ATOM 4837 N N . HIS A 1 609 ? 7.359 -9.223 -19.551 1.00 88.88 609 HIS A N 1
ATOM 4838 C CA . HIS A 1 609 ? 6.741 -9.709 -20.787 1.00 88.88 609 HIS A CA 1
ATOM 4839 C C . HIS A 1 609 ? 7.088 -11.176 -21.085 1.00 88.88 609 HIS A C 1
ATOM 4841 O O . HIS A 1 609 ? 6.201 -11.956 -21.434 1.00 88.88 609 HIS A O 1
ATOM 4847 N N . ARG A 1 610 ? 8.354 -11.589 -20.924 1.00 88.56 610 ARG A N 1
ATOM 4848 C CA . ARG A 1 610 ? 8.825 -12.949 -21.272 1.00 88.56 610 ARG A CA 1
ATOM 4849 C C . ARG A 1 610 ? 8.367 -14.034 -20.295 1.00 88.56 610 ARG A C 1
ATOM 4851 O O . ARG A 1 610 ? 8.143 -15.177 -20.716 1.00 88.56 610 ARG A O 1
ATOM 4858 N N . ARG A 1 611 ? 8.262 -13.681 -19.010 1.00 86.38 611 ARG A N 1
ATOM 4859 C CA . ARG A 1 611 ? 7.865 -14.569 -17.902 1.00 86.38 611 ARG A CA 1
ATOM 4860 C C . ARG A 1 611 ? 6.373 -14.468 -17.557 1.00 86.38 611 ARG A C 1
ATOM 4862 O O . ARG A 1 611 ? 5.948 -14.953 -16.519 1.00 86.38 611 ARG A O 1
ATOM 4869 N N . GLY A 1 612 ? 5.576 -13.793 -18.389 1.00 78.94 612 GLY A N 1
ATOM 4870 C CA . GLY A 1 612 ? 4.120 -13.752 -18.255 1.00 78.94 612 GLY A CA 1
ATOM 4871 C C . GLY A 1 612 ? 3.410 -14.951 -18.886 1.00 78.94 612 GLY A C 1
ATOM 4872 O O . GLY A 1 612 ? 4.008 -15.740 -19.619 1.00 78.94 612 GLY A O 1
ATOM 4873 N N . ALA A 1 613 ? 2.095 -15.041 -18.656 1.00 65.88 613 ALA A N 1
ATOM 4874 C CA . ALA A 1 613 ? 1.242 -16.054 -19.272 1.00 65.88 613 ALA A CA 1
ATOM 4875 C C . ALA A 1 613 ? 1.315 -15.972 -20.809 1.00 65.88 613 ALA A C 1
ATOM 4877 O O . ALA A 1 613 ? 0.938 -14.969 -21.420 1.00 65.88 613 ALA A O 1
ATOM 4878 N N . ARG A 1 614 ? 1.817 -17.036 -21.444 1.00 61.97 614 ARG A N 1
ATOM 4879 C CA . ARG A 1 614 ? 2.009 -17.092 -22.898 1.00 61.97 614 ARG A CA 1
ATOM 4880 C C . ARG A 1 614 ? 0.700 -17.477 -23.584 1.00 61.97 614 ARG A C 1
ATOM 4882 O O . ARG A 1 614 ? 0.225 -18.595 -23.431 1.00 61.97 614 ARG A O 1
ATOM 4889 N N . VAL A 1 615 ? 0.153 -16.571 -24.396 1.00 54.47 615 VAL A N 1
ATOM 4890 C CA . VAL A 1 615 ? -1.096 -16.793 -25.159 1.00 54.47 615 VAL A CA 1
ATOM 4891 C C . VAL A 1 615 ? -0.935 -17.883 -26.235 1.00 54.47 615 VAL A C 1
ATOM 4893 O O . VAL A 1 615 ? -1.912 -18.507 -26.642 1.00 54.47 615 VAL A O 1
ATOM 4896 N N . ARG A 1 616 ? 0.298 -18.163 -26.684 1.00 40.28 616 ARG A N 1
ATOM 4897 C CA . ARG A 1 616 ? 0.615 -19.286 -27.579 1.00 40.28 616 ARG A CA 1
ATOM 4898 C C . ARG A 1 616 ? 1.891 -19.999 -27.126 1.00 40.28 616 ARG A C 1
ATOM 4900 O O . ARG A 1 616 ? 2.891 -19.319 -26.886 1.00 40.28 616 ARG A O 1
ATOM 4907 N N . PRO A 1 617 ? 1.907 -21.344 -27.054 1.00 36.69 617 PRO A N 1
ATOM 4908 C CA . PRO A 1 617 ? 3.161 -22.071 -26.913 1.00 36.69 617 PRO A CA 1
ATOM 4909 C C . PRO A 1 617 ? 4.060 -21.742 -28.115 1.00 36.69 617 PRO A C 1
ATOM 4911 O O . PRO A 1 617 ? 3.546 -21.574 -29.229 1.00 36.69 617 PRO A O 1
ATOM 4914 N N . PRO A 1 618 ? 5.386 -21.618 -27.927 1.00 38.59 618 PRO A N 1
ATOM 4915 C CA . PRO A 1 618 ? 6.286 -21.337 -29.032 1.00 38.59 618 PRO A CA 1
ATOM 4916 C C . PRO A 1 618 ? 6.130 -22.444 -30.076 1.00 38.59 618 PRO A C 1
ATOM 4918 O O . PRO A 1 618 ? 6.421 -23.612 -29.809 1.00 38.59 618 PRO A O 1
ATOM 4921 N N . ARG A 1 619 ? 5.674 -22.088 -31.285 1.00 34.22 619 ARG A N 1
ATOM 4922 C CA . ARG A 1 619 ? 5.908 -22.937 -32.454 1.00 34.22 619 ARG A CA 1
ATOM 4923 C C . ARG A 1 619 ? 7.420 -23.080 -32.534 1.00 34.22 619 ARG A C 1
ATOM 4925 O O . ARG A 1 619 ? 8.101 -22.091 -32.790 1.00 34.22 619 ARG A O 1
ATOM 4932 N N . ARG A 1 620 ? 7.939 -24.283 -32.266 1.00 31.22 620 ARG A N 1
ATOM 4933 C CA . ARG A 1 620 ? 9.328 -24.633 -32.567 1.00 31.22 620 ARG A CA 1
ATOM 4934 C C . ARG A 1 620 ? 9.563 -24.240 -34.023 1.00 31.22 620 ARG A C 1
ATOM 4936 O O . ARG A 1 620 ? 9.038 -24.893 -34.923 1.00 31.22 620 ARG A O 1
ATOM 4943 N N . ALA A 1 621 ? 10.285 -23.147 -34.252 1.00 33.81 621 ALA A N 1
ATOM 4944 C CA . ALA A 1 621 ? 10.866 -22.905 -35.556 1.00 33.81 621 ALA A CA 1
ATOM 4945 C C . ALA A 1 621 ? 11.771 -24.116 -35.821 1.00 33.81 621 ALA A C 1
ATOM 4947 O O . ALA A 1 621 ? 12.563 -24.459 -34.936 1.00 33.81 621 ALA A O 1
ATOM 4948 N N . PRO A 1 622 ? 11.622 -24.832 -36.946 1.00 32.38 622 PRO A N 1
ATOM 4949 C CA . PRO A 1 622 ? 12.523 -25.928 -37.244 1.00 32.38 622 PRO A CA 1
ATOM 4950 C C . PRO A 1 622 ? 13.936 -25.350 -37.266 1.00 32.38 622 PRO A C 1
ATOM 4952 O O . PRO A 1 622 ? 14.225 -24.435 -38.040 1.00 32.38 622 PRO A O 1
ATOM 4955 N N . HIS A 1 623 ? 14.795 -25.848 -36.373 1.00 31.73 623 HIS A N 1
ATOM 4956 C CA . HIS A 1 623 ? 16.224 -25.598 -36.450 1.00 31.73 623 HIS A CA 1
ATOM 4957 C C . HIS A 1 623 ? 16.649 -25.946 -37.872 1.00 31.73 623 HIS A C 1
ATOM 4959 O O . HIS A 1 623 ? 16.564 -27.098 -38.297 1.00 31.73 623 HIS A O 1
ATOM 4965 N N . ARG A 1 624 ? 17.046 -24.921 -38.624 1.00 32.44 624 ARG A N 1
ATOM 4966 C CA . ARG A 1 624 ? 17.657 -25.078 -39.934 1.00 32.44 624 ARG A CA 1
ATOM 4967 C C . ARG A 1 624 ? 18.932 -25.873 -39.682 1.00 32.44 624 ARG A C 1
ATOM 4969 O O . ARG A 1 624 ? 19.882 -25.338 -39.116 1.00 32.44 624 ARG A O 1
ATOM 4976 N N . ALA A 1 625 ? 18.895 -27.166 -39.997 1.00 29.59 625 ALA A N 1
ATOM 4977 C CA . ALA A 1 625 ? 20.060 -28.025 -39.932 1.00 29.59 625 ALA A CA 1
ATOM 4978 C C . ALA A 1 625 ? 21.173 -27.330 -40.714 1.00 29.59 625 ALA A C 1
ATOM 4980 O O . ALA A 1 625 ? 21.015 -26.991 -41.888 1.00 29.59 625 ALA A O 1
ATOM 4981 N N . MET A 1 626 ? 22.258 -27.041 -40.011 1.00 30.91 626 MET A N 1
ATOM 4982 C CA . MET A 1 626 ? 23.473 -26.485 -40.565 1.00 30.91 626 MET A CA 1
ATOM 4983 C C . MET A 1 626 ? 24.028 -27.539 -41.528 1.00 30.91 626 MET A C 1
ATOM 4985 O O . MET A 1 626 ? 24.704 -28.478 -41.119 1.00 30.91 626 MET A O 1
ATOM 4989 N N . THR A 1 627 ? 23.662 -27.451 -42.807 1.00 33.53 627 THR A N 1
ATOM 4990 C CA . THR A 1 627 ? 24.265 -28.259 -43.865 1.00 33.53 627 THR A CA 1
ATOM 4991 C C . THR A 1 627 ? 25.715 -27.827 -43.994 1.00 33.53 627 THR A C 1
ATOM 4993 O O . THR A 1 627 ? 26.028 -26.822 -44.633 1.00 33.53 627 THR A O 1
ATOM 4996 N N . VAL A 1 628 ? 26.592 -28.585 -43.342 1.00 34.75 628 VAL A N 1
ATOM 4997 C CA . VAL A 1 628 ? 28.031 -28.577 -43.578 1.00 34.75 628 VAL A CA 1
ATOM 4998 C C . VAL A 1 628 ? 28.242 -28.885 -45.062 1.00 34.75 628 VAL A C 1
ATOM 5000 O O . VAL A 1 628 ? 27.959 -29.989 -45.526 1.00 34.75 628 VAL A O 1
ATOM 5003 N N . ARG A 1 629 ? 28.688 -27.886 -45.832 1.00 32.09 629 ARG A N 1
ATOM 5004 C CA . ARG A 1 629 ? 29.161 -28.074 -47.209 1.00 32.09 629 ARG A CA 1
ATOM 5005 C C . ARG A 1 629 ? 30.371 -29.014 -47.171 1.00 32.09 629 ARG A C 1
ATOM 5007 O O . ARG A 1 629 ? 31.392 -28.658 -46.588 1.00 32.09 629 ARG A O 1
ATOM 5014 N N . ARG A 1 630 ? 30.267 -30.187 -47.802 1.00 31.61 630 ARG A N 1
ATOM 5015 C CA . ARG A 1 630 ? 31.443 -30.981 -48.195 1.00 31.61 630 ARG A CA 1
ATOM 5016 C C . ARG A 1 630 ? 32.219 -30.233 -49.297 1.00 31.61 630 ARG A C 1
ATOM 5018 O O . ARG A 1 630 ? 31.573 -29.607 -50.141 1.00 31.61 630 ARG A O 1
ATOM 5025 N N . PRO A 1 631 ? 33.562 -30.270 -49.294 1.00 36.91 631 PRO A N 1
ATOM 5026 C CA . PRO A 1 631 ? 34.375 -29.748 -50.392 1.00 36.91 631 PRO A CA 1
ATOM 5027 C C . PRO A 1 631 ? 34.279 -30.665 -51.633 1.00 36.91 631 PRO A C 1
ATOM 5029 O O . PRO A 1 631 ? 33.885 -31.822 -51.484 1.00 36.91 631 PRO A O 1
ATOM 5032 N N . PRO A 1 632 ? 34.588 -30.157 -52.843 1.00 40.44 632 PRO A N 1
ATOM 5033 C CA . PRO A 1 632 ? 34.376 -30.876 -54.098 1.00 40.44 632 PRO A CA 1
ATOM 5034 C C . PRO A 1 632 ? 35.367 -32.031 -54.297 1.00 40.44 632 PRO A C 1
ATOM 5036 O O . PRO A 1 632 ? 36.529 -31.949 -53.899 1.00 40.44 632 PRO A O 1
ATOM 5039 N N . ASP A 1 633 ? 34.861 -33.090 -54.925 1.00 37.75 633 ASP A N 1
ATOM 5040 C CA . ASP A 1 633 ? 35.501 -34.383 -55.160 1.00 37.75 633 ASP A CA 1
ATOM 5041 C C . ASP A 1 633 ? 36.778 -34.304 -56.023 1.00 37.75 633 ASP A C 1
ATOM 5043 O O . ASP A 1 633 ? 36.829 -33.615 -57.043 1.00 37.75 633 ASP A O 1
ATOM 5047 N N . ALA A 1 634 ? 37.795 -35.078 -55.633 1.00 36.47 634 ALA A N 1
ATOM 5048 C CA . ALA A 1 634 ? 38.918 -35.473 -56.485 1.00 36.47 634 ALA A CA 1
ATOM 5049 C C . ALA A 1 634 ? 38.511 -36.682 -57.366 1.00 36.47 634 ALA A C 1
ATOM 5051 O O . ALA A 1 634 ? 37.650 -37.465 -56.956 1.00 36.47 634 ALA A O 1
ATOM 5052 N N . PRO A 1 635 ? 39.098 -36.863 -58.566 1.00 41.47 635 PRO A N 1
ATOM 5053 C CA . PRO A 1 635 ? 38.631 -37.849 -59.540 1.00 41.47 635 PRO A CA 1
ATOM 5054 C C . PRO A 1 635 ? 38.920 -39.288 -59.085 1.00 41.47 635 PRO A C 1
ATOM 5056 O O . PRO A 1 635 ? 40.010 -39.598 -58.607 1.00 41.47 635 PRO A O 1
ATOM 5059 N N . GLY A 1 636 ? 37.917 -40.159 -59.224 1.00 39.09 636 GLY A N 1
ATOM 5060 C CA . GLY A 1 636 ? 37.954 -41.548 -58.759 1.00 39.09 636 GLY A CA 1
ATOM 5061 C C . GLY A 1 636 ? 38.822 -42.491 -59.608 1.00 39.09 636 GLY A C 1
ATOM 5062 O O . GLY A 1 636 ? 39.123 -42.181 -60.763 1.00 39.09 636 GLY A O 1
ATOM 5063 N N . PRO A 1 637 ? 39.203 -43.666 -59.068 1.00 35.12 637 PRO A N 1
ATOM 5064 C CA . PRO A 1 637 ? 39.868 -44.709 -59.831 1.00 35.12 637 PRO A CA 1
ATOM 5065 C C . PRO A 1 637 ? 38.879 -45.673 -60.517 1.00 35.12 637 PRO A C 1
ATOM 5067 O O . PRO A 1 637 ? 37.760 -45.915 -60.070 1.00 35.12 637 PRO A O 1
ATOM 5070 N N . VAL A 1 638 ? 39.378 -46.191 -61.636 1.00 42.97 638 VAL A N 1
ATOM 5071 C CA . VAL A 1 638 ? 38.818 -47.018 -62.721 1.00 42.97 638 VAL A CA 1
ATOM 5072 C C . VAL A 1 638 ? 38.238 -48.370 -62.237 1.00 42.97 638 VAL A C 1
ATOM 5074 O O . VAL A 1 638 ? 38.749 -48.921 -61.261 1.00 42.97 638 VAL A O 1
ATOM 5077 N N . PRO A 1 639 ? 37.200 -48.943 -62.892 1.00 36.75 639 PRO A N 1
ATOM 5078 C CA . PRO A 1 639 ? 36.495 -50.123 -62.387 1.00 36.75 639 PRO A CA 1
ATOM 5079 C C . PRO A 1 639 ? 37.211 -51.442 -62.714 1.00 36.75 639 PRO A C 1
ATOM 5081 O O . PRO A 1 639 ? 37.656 -51.663 -63.839 1.00 36.75 639 PRO A O 1
ATOM 5084 N N . PHE A 1 640 ? 37.260 -52.346 -61.732 1.00 34.00 640 PHE A N 1
ATOM 5085 C CA . PHE A 1 640 ? 37.715 -53.729 -61.896 1.00 34.00 640 PHE A CA 1
ATOM 5086 C C . PHE A 1 640 ? 36.557 -54.611 -62.383 1.00 34.00 640 PHE A C 1
ATOM 5088 O O . PHE A 1 640 ? 35.535 -54.753 -61.710 1.00 34.00 640 PHE A O 1
ATOM 5095 N N . THR A 1 641 ? 36.727 -55.208 -63.559 1.00 38.25 641 THR A N 1
ATOM 5096 C CA . THR A 1 641 ? 35.858 -56.232 -64.140 1.00 38.25 641 THR A CA 1
ATOM 5097 C C . THR A 1 641 ? 36.175 -57.604 -63.537 1.00 38.25 641 THR A C 1
ATOM 5099 O O . THR A 1 641 ? 37.327 -58.029 -63.502 1.00 38.25 641 THR A O 1
ATOM 5102 N N . VAL A 1 642 ? 35.145 -58.324 -63.087 1.00 39.16 642 VAL A N 1
ATOM 5103 C CA . VAL A 1 642 ? 35.230 -59.751 -62.737 1.00 39.16 642 VAL A CA 1
ATOM 5104 C C . VAL A 1 642 ? 34.541 -60.536 -63.848 1.00 39.16 642 VAL A C 1
ATOM 5106 O O . VAL A 1 642 ? 33.339 -60.395 -64.059 1.00 39.16 642 VAL A O 1
ATOM 5109 N N . GLY A 1 643 ? 35.318 -61.331 -64.583 1.00 31.81 643 GLY A N 1
ATOM 5110 C CA . GLY A 1 643 ? 34.807 -62.266 -65.578 1.00 31.81 643 GLY A CA 1
ATOM 5111 C C . GLY A 1 643 ? 34.267 -63.536 -64.921 1.00 31.81 643 GLY A C 1
ATOM 5112 O O . GLY A 1 643 ? 34.940 -64.143 -64.091 1.00 31.81 643 GLY A O 1
ATOM 5113 N N . SER A 1 644 ? 33.067 -63.954 -65.324 1.00 35.94 644 SER A N 1
ATOM 5114 C CA . SER A 1 644 ? 32.571 -65.317 -65.128 1.00 35.94 644 SER A CA 1
ATOM 5115 C C . SER A 1 644 ? 32.784 -66.116 -66.410 1.00 35.94 644 SER A C 1
ATOM 5117 O O . SER A 1 644 ? 32.238 -65.769 -67.456 1.00 35.94 644 SER A O 1
ATOM 5119 N N . GLY A 1 645 ? 33.563 -67.191 -66.326 1.00 38.31 645 GLY A N 1
ATOM 5120 C CA . GLY A 1 645 ? 33.644 -68.182 -67.389 1.00 38.31 645 GLY A CA 1
ATOM 5121 C C . GLY A 1 645 ? 32.397 -69.063 -67.409 1.00 38.31 645 GLY A C 1
ATOM 5122 O O . GLY A 1 645 ? 32.132 -69.767 -66.435 1.00 38.31 645 GLY A O 1
ATOM 5123 N N . ARG A 1 646 ? 31.665 -69.028 -68.519 1.00 32.47 646 ARG A N 1
ATOM 5124 C CA . ARG A 1 646 ? 31.334 -70.177 -69.375 1.00 32.47 646 ARG A CA 1
ATOM 5125 C C . ARG A 1 646 ? 30.572 -69.710 -70.602 1.00 32.47 646 ARG A C 1
ATOM 5127 O O . ARG A 1 646 ? 29.667 -68.867 -70.429 1.00 32.47 646 ARG A O 1
#

Secondary structure (DSSP, 8-state):
--THHHHHHHHHHHHHHHHHHHTS--S-TT-HHHHHHHHHHTT-S-HHHHHHHHHHHHHHHTT-HHHHHHHHHTTSHHHHHHHHHHHHHHHHH-HHHHHHHHHHHHHHHHTT---SSSSHHHHHHHHHHHH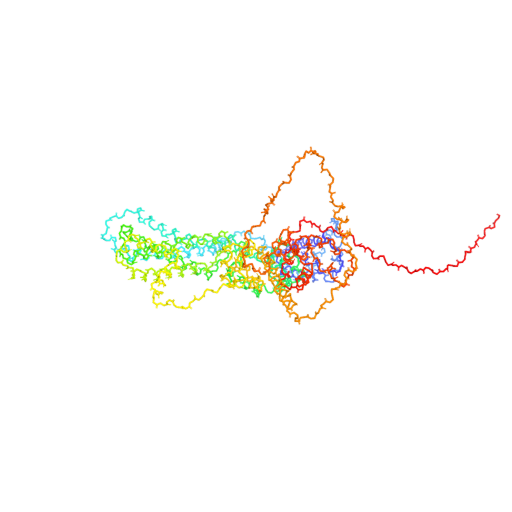HHHHHHHHHHHHHHHHHHIIIIIHHHTTTS----HHHHHHHHHHHHHHHHHHHHHHHHHHHHHHHHHHHHHHHHHHHHT-S-GGGSPPPPTTSTHHHHHHHTTGGGS-SSS-HHHHHHHHHH-HHHHT--SS-----GGGGHHHHHHHHHHHHHHHHHHH--GGGT---SHHHHHHHHHHHHHHHHHHHHHHHHHTT---HHHHHHHHHHHHHHHHHHHHHHHHS-TTTTTHHHHHHHHHHHH-HHHHHHHHHHHHHTTTTT-------SSBGGGSTT--HHHHHHHHHTT--BHHHHHHS-HHHHHHHH---HHHHHHHHHHHHHHHHHHHHHHHHHHHHHHHHTT-S---PPP---S--HHHHHHHHHTSPPP------------------------TT--TTHHHHHHHHTTT--SHHHHHHHS-GGGT-TTS--S-HHHHGGGTGGGT--HHHHHHHHHHHHS-GGGHHHHHHHHTSPPSS------------PPPPPPPPPPPPP-PPP-

Foldseek 3Di:
DDPLVLLLVLLLLLLVLLLVLVVDDDPDPPDPLSSLLSSLCVLAVDSVLSVQSSVLVVVLCPPLVQLVVLSVPLPDPVSSVSNSVSSSVSCVVPVPSVVSSSVSSVVRVVVVDPDDDDVVVVVVVVLVCLLCVLVVLLQVLLVVLVVVCCVPPVVVCVVPDPDDPPVLVVVLSVCLNCLLNPLLVLVSVLLVPCLQVVLQLLLLLCLLLCVDQLLLGAQHDPPDPSNVRNVVVVSVVDDNVPRPLLVLLCVWANPQSNPPDPPRRGDDVVQSVLSSVLSNVSSNLSSLCSSDVCLVVWPQDLVSLLNLLQQLLSVLLSVVSVVCSVLSNHGSVSSVVSVVLSVLLSVLSSVVCVVDDSVCRTPNSSVVSSVCSNPVVVSVVVVVVVVCVVVVDDDDDDDDPAALVPFPPDDPLLQVQCVVVVNGGLVSLLPPDLSSCCSRSSDDSVVSLSRNQLSLLQVLQLVLQVVVVVVVVCVVVVNDPDDDDPPPPDDDPVNVVVVVVVPDDDDDDDDDDDDDDDDDDDDPDPPDDDPPDRGRPLVQVLCVVVVRRGLVSLCVLPPLVVLDPVDPDPPPCVSCVSVVVSVHDSVSSNVSSVVSVVDPSCSSSVSNVVSDDDPDDDPPPPDPPPPDDDDDDDDDDDDDDDDDDD

Organism: NCBI:txid2785916

Sequence (646 aa):
MDATAPTQDLAKQLSLSFLRAKLYPESDSRHDEVYRLRAARLLTENDRVARAIEVEFGELFQNNTALHQSVNTAVSRCGRRKLLECVDRSLRDRPHTCAALLALTQSALDDGREGDGNVAESRSFAEWLRRNVALGMLQILILTPLVIAYFAVWNDETRHTGEEPVGIALLKVFLVWVLSFVPSWLYIRFLGQRAGALWNEYVIHLHRLAVDEPRYLPRPPRSSEFYQEWIADRGYLQDEEGNIYRQKFNAYYGRAVSSARGRDFVVKTETLFPVMLTAVIFSTCWTATLADTNFLKDPHTVWDALKFGFFGAYAFTFQSLIRRYFQSDLRPSAYASAVLRLVVVFTTVATLFQILDPVERGGGGAAVAFVVGSFPIVGIYALHRTAAVTLRAAVPQLTPKYPLNQIDGLNVWYESRLVEEGIEDMQSLVTANLVDVMLHTRVPLARLVDWIDQATLYLHLDHSEITRGQERRAWSRGVLPRRRRPECRGVTLEQLERARLQVAPAAAKAPESGAKAPAESVDRVGGSVGKTVRAGTRTRIELRQLGIRTATDLLVAFPPAQIDPRTPTEAPLRAFACLVPKGIDVEQIRLLARVLDEDADLVPVWNWHRRGARVRPPRRAPHRAMTVRRPPDAPGPVPFTVGSGR

pLDDT: mean 72.23, std 19.85, range [24.44, 96.69]

Radius of gyration: 38.6 Å; chains: 1; bounding box: 75×110×109 Å